Protein 8ZVD (pdb70)

Organism: Escherichia coli O1:K1 / APEC (NCBI:txid405955)

Foldseek 3Di:
DLAAEEEEEPDLQLDDDPDPPDPPCQNVVQLVLVLLLCVLCVVVNHAYEYEEEDQDWDQDPVGIDTVVVVCCVSPVRHHYHYCVVPVVQDDQLQLCNLVVVCVVVVHDQSNYAYEDADPSSLSSQQSVQHFYAHEPCRPHDDQADSHDNGSVSVSLLCVQQPPDPDLFQFWDADDPQATETERAAAEDDDDDDDQQDPVGAGPAFGLNVLLSSVLNSCRSVVNLVQAAEEEEFFFQAQVHTQPVCVRNVRSVCVSCSRRVHYYFYPQKHQQHHFDDDCPQLLRVQQGMAGAQWTQPDPVVSHTDPGRDQAAAHEYEYEYAENAQNSRVLSVSQLSVLSHHRYHYYYHYYYAQGKHFHKYFQDRDPRNDGDHDDSVRIDRDDIDGHVVGGDPPGDNVVSVVSSVCSVPPDSDD

Nearest PDB structures (foldseek):
  4rn3-assembly1_A  TM=5.925E-01  e=2.209E-04  Geobacter sulfurreducens PCA
  3d6j-assembly1_A  TM=6.474E-01  e=7.729E-04  Bacteroides fragilis NCTC 9343
  1zs9-assembly1_A  TM=6.963E-01  e=3.233E-03  Homo sapiens
  7ef6-assembly1_A  TM=6.065E-01  e=2.400E-03  Arabidopsis thaliana
  6azn-assembly1_B  TM=4.616E-01  e=5.023E-02  Rhizobium johnstonii 3841

Structure (mmCIF, N/CA/C/O backbone):
data_8ZVD
#
_entry.id   8ZVD
#
_cell.length_a   49.848
_cell.length_b   64.288
_cell.length_c   64.401
_cell.angle_alpha   90.000
_cell.angle_beta   90.578
_cell.angle_gamma   90.000
#
_symmetry.space_group_name_H-M   'P 1 21 1'
#
loop_
_entity.id
_entity.type
_entity.pdbx_description
1 polymer ShosT
2 non-polymer 'PHOSPHATE ION'
3 water water
#
loop_
_atom_site.group_PDB
_atom_site.id
_atom_site.type_symbol
_atom_site.label_atom_id
_atom_site.label_alt_id
_atom_site.label_comp_id
_atom_site.label_asym_id
_atom_site.label_entity_id
_atom_site.label_seq_id
_atom_site.pdbx_PDB_ins_code
_atom_site.Cartn_x
_atom_site.Cartn_y
_atom_site.Cartn_z
_atom_site.occupancy
_atom_site.B_iso_or_equiv
_atom_site.auth_seq_id
_atom_site.auth_comp_id
_atom_site.auth_asym_id
_atom_site.auth_atom_id
_atom_site.pdbx_PDB_model_num
ATOM 1 N N . MET A 1 9 ? 22.13693 8.99515 21.20952 1.000 51.04948 1 MET A N 1
ATOM 2 C CA . MET A 1 9 ? 20.83714 8.28487 21.15435 1.000 25.98559 1 MET A CA 1
ATOM 3 C C . MET A 1 9 ? 20.05555 8.67228 19.89886 1.000 32.46086 1 MET A C 1
ATOM 4 O O . MET A 1 9 ? 19.91904 9.85123 19.56825 1.000 41.49978 1 MET A O 1
ATOM 18 N N . TYR A 1 10 ? 19.55213 7.66829 19.19122 1.000 20.64648 2 TYR A N 1
ATOM 19 C CA . TYR A 1 10 ? 18.54783 7.90030 18.16121 1.000 16.10841 2 TYR A CA 1
ATOM 20 C C . TYR A 1 10 ? 17.14966 7.94090 18.75273 1.000 20.10650 2 TYR A C 1
ATOM 21 O O . TYR A 1 10 ? 16.35039 8.82109 18.41138 1.000 19.02092 2 TYR A O 1
ATOM 39 N N . LEU A 1 11 ? 16.85209 6.99993 19.64002 1.000 14.82783 3 LEU A N 1
ATOM 40 C CA . LEU A 1 11 ? 15.52964 6.86141 20.23062 1.000 11.18511 3 LEU A CA 1
ATOM 41 C C . LEU A 1 11 ? 15.52774 7.49724 21.61390 1.000 10.69623 3 LEU A C 1
ATOM 42 O O . LEU A 1 11 ? 16.29168 7.08863 22.49384 1.000 13.99639 3 LEU A O 1
ATOM 58 N N . LYS A 1 12 ? 14.65583 8.47694 21.81253 1.000 10.45752 4 LYS A N 1
ATOM 59 C CA . LYS A 1 12 ? 14.59942 9.19682 23.07801 1.000 10.93053 4 LYS A CA 1
ATOM 60 C C . LYS A 1 12 ? 13.25550 9.08613 23.78299 1.000 9.54227 4 LYS A C 1
ATOM 61 O O . LYS A 1 12 ? 13.17487 9.38843 24.98434 1.000 11.71948 4 LYS A O 1
ATOM 80 N N . ALA A 1 13 ? 12.21597 8.62339 23.09574 1.000 12.44248 5 ALA A N 1
ATOM 81 C CA . ALA A 1 13 ? 10.92340 8.43557 23.73523 1.000 13.13647 5 ALA A CA 1
ATOM 82 C C . ALA A 1 13 ? 10.10740 7.40674 22.96949 1.000 9.79593 5 ALA A C 1
ATOM 83 O O . ALA A 1 13 ? 10.12653 7.37055 21.74001 1.000 9.33674 5 ALA A O 1
ATOM 90 N N . VAL A 1 14 ? 9.33773 6.61914 23.70075 1.000 9.53866 6 VAL A N 1
ATOM 91 C CA . VAL A 1 14 ? 8.40532 5.67235 23.10437 1.000 8.63413 6 VAL A CA 1
ATOM 92 C C . VAL A 1 14 ? 7.01593 6.07339 23.56728 1.000 10.54891 6 VAL A C 1
ATOM 93 O O . VAL A 1 14 ? 6.77398 6.17374 24.77576 1.000 11.14113 6 VAL A O 1
ATOM 106 N N . ILE A 1 15 ? 6.11630 6.29661 22.61181 1.000 9.55584 7 ILE A N 1
ATOM 107 C CA . ILE A 1 15 ? 4.71115 6.59694 22.88370 1.000 9.05432 7 ILE A CA 1
ATOM 108 C C . ILE A 1 15 ? 3.93945 5.29132 22.93329 1.000 11.78430 7 ILE A C 1
ATOM 109 O O . ILE A 1 15 ? 4.10276 4.43520 22.05454 1.000 13.24018 7 ILE A O 1
ATOM 125 N N . PHE A 1 16 ? 3.07953 5.14401 23.94435 1.000 11.24960 8 PHE A N 1
ATOM 126 C CA . PHE A 1 16 ? 2.18353 4.00165 24.07383 1.000 8.97097 8 PHE A CA 1
ATOM 127 C C . PHE A 1 16 ? 0.74541 4.50715 24.08591 1.000 13.19835 8 PHE A C 1
ATOM 128 O O . PHE A 1 16 ? 0.41658 5.43043 24.84043 1.000 11.69081 8 PHE A O 1
ATOM 145 N N . SER A 1 17 ? -0.09583 3.92347 23.23652 1.000 10.84746 9 SER A N 1
ATOM 146 C CA . SER A 1 17 ? -1.53551 4.11179 23.32516 1.000 12.11110 9 SER A CA 1
ATOM 147 C C . SER A 1 17 ? -2.12024 3.00637 24.19739 1.000 13.49914 9 SER A C 1
ATOM 148 O O . SER A 1 17 ? -1.44207 2.04408 24.56513 1.000 16.02157 9 SER A O 1
ATOM 156 N N . ILE A 1 18 ? -3.39331 3.15258 24.54394 1.000 12.73365 10 ILE A N 1
ATOM 157 C CA . ILE A 1 18 ? -3.99838 2.27368 25.53809 1.000 15.17425 10 ILE A CA 1
ATOM 158 C C . ILE A 1 18 ? -4.70304 1.09382 24.89344 1.000 12.68222 10 ILE A C 1
ATOM 159 O O . ILE A 1 18 ? -4.48725 -0.05192 25.29244 1.000 13.97621 10 ILE A O 1
ATOM 175 N N . ALA A 1 19 ? -5.55287 1.35320 23.89958 1.000 18.13035 11 ALA A N 1
ATOM 176 C CA . ALA A 1 19 ? -6.49880 0.34630 23.42461 1.000 19.88276 11 ALA A CA 1
ATOM 177 C C . ALA A 1 19 ? -5.78210 -0.87929 22.87033 1.000 13.01796 11 ALA A C 1
ATOM 178 O O . ALA A 1 19 ? -5.05955 -0.78816 21.87127 1.000 13.25409 11 ALA A O 1
ATOM 185 N N . ASP A 1 20 ? -6.01125 -2.03233 23.51403 1.000 12.81376 12 ASP A N 1
ATOM 186 C CA . ASP A 1 20 ? -5.44263 -3.32074 23.10396 1.000 9.44923 12 ASP A CA 1
ATOM 187 C C . ASP A 1 20 ? -3.91917 -3.29375 23.14267 1.000 11.76606 12 ASP A C 1
ATOM 188 O O . ASP A 1 20 ? -3.25643 -4.07729 22.46780 1.000 11.6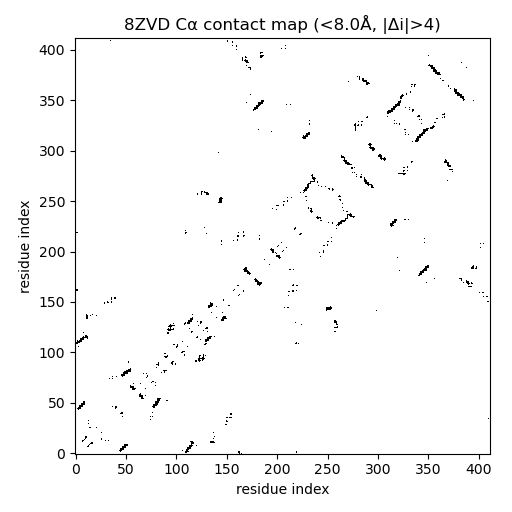6867 12 ASP A O 1
ATOM 197 N N . VAL A 1 21 ? -3.36586 -2.42627 23.99075 1.000 9.77739 13 VAL A N 1
ATOM 198 C CA . VAL A 1 21 ? -1.92810 -2.32468 24.20521 1.000 11.26196 13 VAL A CA 1
ATOM 199 C C . VAL A 1 21 ? -1.70474 -2.39582 25.70892 1.000 12.38771 13 VAL A C 1
ATOM 200 O O . VAL A 1 21 ? -1.20875 -3.40339 26.23408 1.000 10.67884 13 VAL A O 1
ATOM 213 N N . VAL A 1 22 ? -2.09551 -1.33313 26.41284 1.000 11.60355 14 VAL A N 1
ATOM 214 C CA . VAL A 1 22 ? -1.98389 -1.31169 27.86833 1.000 11.25532 14 VAL A CA 1
ATOM 215 C C . VAL A 1 22 ? -3.19026 -1.97966 28.51831 1.000 14.78630 14 VAL A C 1
ATOM 216 O O . VAL A 1 22 ? -3.05546 -2.66051 29.53902 1.000 14.64458 14 VAL A O 1
ATOM 229 N N . LEU A 1 23 ? -4.37839 -1.77777 27.95018 1.000 14.14565 15 LEU A N 1
ATOM 230 C CA . LEU A 1 23 ? -5.61422 -2.38467 28.42410 1.000 13.05869 15 LEU A CA 1
ATOM 231 C C . LEU A 1 23 ? -6.33400 -3.08154 27.27504 1.000 15.67956 15 LEU A C 1
ATOM 232 O O . LEU A 1 23 ? -6.50048 -2.49083 26.19174 1.000 16.66049 15 LEU A O 1
ATOM 248 N N . PRO A 1 24 ? -6.79275 -4.31621 27.46482 1.000 14.92580 16 PRO A N 1
ATOM 249 C CA . PRO A 1 24 ? -7.59530 -4.96280 26.41473 1.000 19.16960 16 PRO A CA 1
ATOM 250 C C . PRO A 1 24 ? -8.98975 -4.35968 26.37602 1.000 23.87467 16 PRO A C 1
ATOM 251 O O . PRO A 1 24 ? -9.69967 -4.34564 27.38352 1.000 26.86121 16 PRO A O 1
ATOM 262 N N . LEU A 1 25 ? -9.37600 -3.85058 25.20959 1.000 19.76592 17 LEU A N 1
ATOM 263 C CA . LEU A 1 25 ? -10.64419 -3.14671 25.05296 1.000 25.52254 17 LEU A CA 1
ATOM 264 C C . LEU A 1 25 ? -11.59387 -3.85688 24.10158 1.000 38.85636 17 LEU A C 1
ATOM 265 O O . LEU A 1 25 ? -12.75185 -4.10028 24.45855 1.000 39.23956 17 LEU A O 1
ATOM 281 N N . THR A 1 26 ? -11.13033 -4.20007 22.89842 1.000 28.46805 18 THR A N 1
ATOM 282 C CA . THR A 1 26 ? -11.97881 -4.85332 21.90990 1.000 36.33887 18 THR A CA 1
ATOM 283 C C . THR A 1 26 ? -12.66365 -6.07364 22.49946 1.000 40.10060 18 THR A C 1
ATOM 284 O O . THR A 1 26 ? -13.88355 -6.23511 22.39644 1.000 33.23188 18 THR A O 1
ATOM 295 N N . SER A 1 27 ? -11.88096 -6.95267 23.10903 1.000 32.89743 19 SER A N 1
ATOM 296 C CA . SER A 1 27 ? -12.35138 -8.20063 23.67863 1.000 38.59005 19 SER A CA 1
ATOM 297 C C . SER A 1 27 ? -12.40077 -8.08404 25.19830 1.000 48.68796 19 SER A C 1
ATOM 298 O O . SER A 1 27 ? -11.63987 -7.33395 25.80833 1.000 42.55579 19 SER A O 1
ATOM 306 N N . ASN A 1 28 ? -13.33277 -8.79806 25.81142 1.000 61.36262 20 ASN A N 1
ATOM 307 C CA . ASN A 1 28 ? -13.29023 -8.98236 27.25911 1.000 71.64320 20 ASN A CA 1
ATOM 308 C C . ASN A 1 28 ? -13.39939 -10.46928 27.59176 1.000 54.91001 20 ASN A C 1
ATOM 309 O O . ASN A 1 28 ? -13.95474 -10.84890 28.62312 1.000 70.58750 20 ASN A O 1
ATOM 320 N N . THR A 1 29 ? -12.84951 -11.30754 26.70874 1.000 59.71034 21 THR A N 1
ATOM 321 C CA . THR A 1 29 ? -12.90103 -12.76302 26.75832 1.000 57.41383 21 THR A CA 1
ATOM 322 C C . THR A 1 29 ? -11.49310 -13.33756 26.66065 1.000 62.23808 21 THR A C 1
ATOM 323 O O . THR A 1 29 ? -11.29521 -14.43648 26.13257 1.000 61.43816 21 THR A O 1
ATOM 334 N N . GLN A 1 30 ? -10.49827 -12.58527 27.15124 1.000 38.40962 22 GLN A N 1
ATOM 335 C CA . GLN A 1 30 ? -9.09085 -12.92536 26.99888 1.000 37.50711 22 GLN A CA 1
ATOM 336 C C . GLN A 1 30 ? -8.71475 -14.08024 27.92783 1.000 31.19668 22 GLN A C 1
ATOM 337 O O . GLN A 1 30 ? -9.41998 -14.35097 28.90043 1.000 36.65327 22 GLN A O 1
ATOM 351 N N . PRO A 1 31 ? -7.61671 -14.79121 27.64634 1.000 24.88040 23 PRO A N 1
ATOM 352 C CA . PRO A 1 31 ? -7.12049 -15.75775 28.64168 1.000 21.92969 23 PRO A CA 1
ATOM 353 C C . PRO A 1 31 ? -6.92282 -15.07601 29.98587 1.000 24.96801 23 PRO A C 1
ATOM 354 O O . PRO A 1 31 ? -6.35535 -13.98325 30.07705 1.000 28.95728 23 PRO A O 1
ATOM 365 N N . GLN A 1 32 ? -7.40019 -15.73537 31.04270 1.000 33.58601 24 GLN A N 1
ATOM 366 C CA . GLN A 1 32 ? -7.45371 -15.10115 32.35520 1.000 28.17241 24 GLN A CA 1
ATOM 367 C C . GLN A 1 32 ? -6.07384 -14.74139 32.89899 1.000 34.58922 24 GLN A C 1
ATOM 368 O O . GLN A 1 32 ? -5.96596 -13.82615 33.71795 1.000 28.30402 24 GLN A O 1
ATOM 382 N N . GLU A 1 33 ? -5.02261 -15.42506 32.46505 1.000 22.72992 25 GLU A N 1
ATOM 383 C CA . GLU A 1 33 ? -3.66566 -15.17436 32.94092 1.000 18.98652 25 GLU A CA 1
ATOM 384 C C . GLU A 1 33 ? -2.90555 -14.15637 32.08985 1.000 13.91407 25 GLU A C 1
ATOM 385 O O . GLU A 1 33 ? -1.84856 -13.66727 32.51081 1.000 14.46872 25 GLU A O 1
ATOM 397 N N . LEU A 1 34 ? -3.44253 -13.79478 30.92859 1.000 12.33207 26 LEU A N 1
ATOM 398 C CA . LEU A 1 34 ? -2.69157 -12.99118 29.97362 1.000 12.78391 26 LEU A CA 1
ATOM 399 C C . LEU A 1 34 ? -2.51211 -11.55369 30.44947 1.000 13.17732 26 LEU A C 1
ATOM 400 O O . LEU A 1 34 ? -1.41409 -10.99677 30.35585 1.000 11.90362 26 LEU A O 1
ATOM 416 N N . LYS A 1 35 ? -3.58410 -10.91389 30.91528 1.000 11.75214 27 LYS A N 1
ATOM 417 C CA . LYS A 1 35 ? -3.46998 -9.50352 31.28125 1.000 13.14284 27 LYS A CA 1
ATOM 418 C C . LYS A 1 35 ? -2.41110 -9.29485 32.35462 1.000 15.11368 27 LYS A C 1
ATOM 419 O O . LYS A 1 35 ? -1.62839 -8.34237 32.28090 1.000 12.69578 27 LYS A O 1
ATOM 438 N N . SER A 1 36 ? -2.33819 -10.19697 33.33866 1.000 12.79859 28 SER A N 1
ATOM 439 C CA . SER A 1 36 ? -1.32391 -10.05863 34.38120 1.000 11.36604 28 SER A CA 1
ATOM 440 C C . SER A 1 36 ? 0.07338 -10.26010 33.81441 1.000 14.39690 28 SER A C 1
ATOM 441 O O . SER A 1 36 ? 1.01084 -9.54188 34.18526 1.000 14.74202 28 SER A O 1
ATOM 449 N N . ARG A 1 37 ? 0.23337 -11.23190 32.91487 1.000 12.26660 29 ARG A N 1
ATOM 450 C CA . ARG A 1 37 ? 1.52831 -11.42792 32.27069 1.000 8.99085 29 ARG A CA 1
ATOM 451 C C . ARG A 1 37 ? 1.94292 -10.18665 31.48876 1.000 13.49404 29 ARG A C 1
ATOM 452 O O . ARG A 1 37 ? 3.10360 -9.75847 31.53151 1.000 14.10019 29 ARG A O 1
ATOM 473 N N . ILE A 1 38 ? 1.00481 -9.61761 30.73496 1.000 13.81801 30 ILE A N 1
ATOM 474 C CA . ILE A 1 38 ? 1.31628 -8.44234 29.92865 1.000 11.53216 30 ILE A CA 1
ATOM 475 C C . ILE A 1 38 ? 1.70055 -7.27149 30.82080 1.000 13.14516 30 ILE A C 1
ATOM 476 O O . ILE A 1 38 ? 2.64726 -6.54024 30.51553 1.000 12.53934 30 ILE A O 1
ATOM 492 N N . ASP A 1 39 ? 0.99007 -7.08360 31.94299 1.000 11.36265 31 ASP A N 1
ATOM 493 C CA . ASP A 1 39 ? 1.34684 -6.01444 32.87983 1.000 12.27895 31 ASP A CA 1
ATOM 494 C C . ASP A 1 39 ? 2.76140 -6.19563 33.41725 1.000 11.89950 31 ASP A C 1
ATOM 495 O O . ASP A 1 39 ? 3.52228 -5.22392 33.55675 1.000 11.59922 31 ASP A O 1
ATOM 504 N N . SER A 1 40 ? 3.11246 -7.43205 33.76311 1.000 9.64820 32 SER A N 1
ATOM 505 C CA . SER A 1 40 ? 4.46847 -7.73727 34.20300 1.000 12.78173 32 SER A CA 1
ATOM 506 C C . SER A 1 40 ? 5.48690 -7.42242 33.11532 1.000 13.23153 32 SER A C 1
ATOM 507 O O . SER A 1 40 ? 6.53623 -6.82620 33.39334 1.000 12.44057 32 SER A O 1
ATOM 515 N N . GLU A 1 41 ? 5.19649 -7.81440 31.86990 1.000 9.86581 33 GLU A N 1
ATOM 516 C CA . GLU A 1 41 ? 6.13538 -7.56923 30.77711 1.000 10.79854 33 GLU A CA 1
ATOM 517 C C . GLU A 1 41 ? 6.21214 -6.08495 30.41929 1.000 8.72982 33 GLU A C 1
ATOM 518 O O . GLU A 1 41 ? 7.28918 -5.58949 30.05206 1.000 12.53163 33 GLU A O 1
ATOM 530 N N . LEU A 1 42 ? 5.09094 -5.36335 30.51115 1.000 10.32742 34 LEU A N 1
ATOM 531 C CA . LEU A 1 42 ? 5.13093 -3.92233 30.29738 1.000 10.76769 34 LEU A CA 1
ATOM 532 C C . LEU A 1 42 ? 6.01420 -3.24366 31.34059 1.000 12.78532 34 LEU A C 1
ATOM 533 O O . LEU A 1 42 ? 6.79549 -2.34576 31.00804 1.000 12.22558 34 LEU A O 1
ATOM 549 N N . ARG A 1 43 ? 5.93043 -3.66817 32.61024 1.000 13.00067 35 ARG A N 1
ATOM 550 C CA . ARG A 1 43 ? 6.81311 -3.06732 33.61111 1.000 11.81321 35 ARG A CA 1
ATOM 551 C C . ARG A 1 43 ? 8.27483 -3.33295 33.27397 1.000 13.89145 35 ARG A C 1
ATOM 552 O O . ARG A 1 43 ? 9.12808 -2.45725 33.44661 1.000 13.13207 35 ARG A O 1
ATOM 573 N N . LYS A 1 44 ? 8.58723 -4.53856 32.79942 1.000 11.69576 36 LYS A N 1
ATOM 574 C CA . LYS A 1 44 ? 9.94759 -4.82182 32.36068 1.000 9.58873 36 LYS A CA 1
ATOM 575 C C . LYS A 1 44 ? 10.34548 -3.91086 31.20415 1.000 12.77928 36 LYS A C 1
ATOM 576 O O . LYS A 1 44 ? 11.46484 -3.38667 31.16314 1.000 12.26771 36 LYS A O 1
ATOM 595 N N . LEU A 1 45 ? 9.44009 -3.71723 30.24867 1.000 14.55483 37 LEU A N 1
ATOM 596 C CA . LEU A 1 45 ? 9.75976 -2.87628 29.09955 1.000 13.84739 37 LEU A CA 1
ATOM 597 C C . LEU A 1 45 ? 10.00965 -1.43970 29.54171 1.000 12.87265 37 LEU A C 1
ATOM 598 O O . LEU A 1 45 ? 10.99019 -0.80174 29.13431 1.000 10.43384 37 LEU A O 1
ATOM 614 N N . PHE A 1 46 ? 9.15998 -0.92961 30.42639 1.000 10.65253 38 PHE A N 1
ATOM 615 C CA . PHE A 1 46 ? 9.30946 0.45877 30.83465 1.000 11.79846 38 PHE A CA 1
ATOM 616 C C . PHE A 1 46 ? 10.58374 0.64272 31.65064 1.000 16.28618 38 PHE A C 1
ATOM 617 O O . PHE A 1 46 ? 11.26164 1.67467 31.53521 1.000 13.61158 38 PHE A O 1
ATOM 634 N N . ALA A 1 47 ? 10.92696 -0.35412 32.47766 1.000 13.07833 39 ALA A N 1
ATOM 635 C CA . ALA A 1 47 ? 12.15239 -0.28014 33.26607 1.000 16.73701 39 ALA A CA 1
ATOM 636 C C . ALA A 1 47 ? 13.37625 -0.35814 32.36877 1.000 15.75930 39 ALA A C 1
ATOM 637 O O . ALA A 1 47 ? 14.36746 0.34138 32.60296 1.000 14.28123 39 ALA A O 1
ATOM 644 N N . PHE A 1 48 ? 13.32371 -1.21708 31.34495 1.000 11.43750 40 PHE A N 1
ATOM 645 C CA . PHE A 1 48 ? 14.37936 -1.27255 30.34319 1.000 11.93096 40 PHE A CA 1
ATOM 646 C C . PHE A 1 48 ? 14.55748 0.08567 29.67343 1.000 11.62754 40 PHE A C 1
ATOM 647 O O . PHE A 1 48 ? 15.67827 0.58549 29.52395 1.000 11.41469 40 PHE A O 1
ATOM 664 N N . LEU A 1 49 ? 13.45577 0.70079 29.25337 1.000 11.45076 41 LEU A N 1
ATOM 665 C CA . LEU A 1 49 ? 13.56217 1.98879 28.58641 1.000 9.40478 41 LEU A CA 1
ATOM 666 C C . LEU A 1 49 ? 14.17290 3.02484 29.51830 1.000 11.37554 41 LEU A C 1
ATOM 667 O O . LEU A 1 49 ? 15.06606 3.78322 29.12231 1.000 13.60573 41 LEU A O 1
ATOM 683 N N . SER A 1 50 ? 13.69661 3.06375 30.76585 1.000 10.42178 42 SER A N 1
ATOM 684 C CA . SER A 1 50 ? 14.27394 3.96309 31.76262 1.000 13.03099 42 SER A CA 1
ATOM 685 C C . SER A 1 50 ? 15.77300 3.73484 31.91526 1.000 14.15777 42 SER A C 1
ATOM 686 O O . SER A 1 50 ? 16.55532 4.69487 32.02244 1.000 16.65044 42 SER A O 1
ATOM 694 N N . SER A 1 51 ? 16.19600 2.47137 31.93679 1.000 15.52259 43 SER A N 1
ATOM 695 C CA . SER A 1 51 ? 17.61278 2.16727 32.10254 1.000 15.84536 43 SER A CA 1
ATOM 696 C C . SER A 1 51 ? 18.45707 2.69273 30.95360 1.000 19.70145 43 SER A C 1
ATOM 697 O O . SER A 1 51 ? 19.66672 2.88339 31.12393 1.000 19.54721 43 SER A O 1
ATOM 705 N N . LYS A 1 52 ? 17.84893 2.94107 29.79716 1.000 16.02801 44 LYS A N 1
ATOM 706 C CA . LYS A 1 52 ? 18.54363 3.47414 28.63805 1.000 15.12784 44 LYS A CA 1
ATOM 707 C C . LYS A 1 52 ? 18.32855 4.97219 28.47610 1.000 18.55390 44 LYS A C 1
ATOM 708 O O . LYS A 1 52 ? 18.74312 5.53392 27.45761 1.000 17.41581 44 LYS A O 1
ATOM 727 N N . GLY A 1 53 ? 17.64622 5.61778 29.42641 1.000 14.75891 45 GLY A N 1
ATOM 728 C CA . GLY A 1 53 ? 17.34824 7.03067 29.31237 1.000 18.45623 45 GLY A CA 1
ATOM 729 C C . GLY A 1 53 ? 16.25371 7.37532 28.32949 1.000 18.74216 45 GLY A C 1
ATOM 730 O O . GLY A 1 53 ? 16.17178 8.52585 27.89233 1.000 19.38784 45 GLY A O 1
ATOM 734 N N . ILE A 1 54 ? 15.37753 6.42758 28.00773 1.000 13.16586 46 ILE A N 1
ATOM 735 C CA . ILE A 1 54 ? 14.30952 6.62631 27.03616 1.000 11.68909 46 ILE A CA 1
ATOM 736 C C . ILE A 1 54 ? 13.02207 6.87342 27.80016 1.000 10.50588 46 ILE A C 1
ATOM 737 O O . ILE A 1 54 ? 12.68175 6.11089 28.71167 1.000 14.73380 46 ILE A O 1
ATOM 753 N N . LYS A 1 55 ? 12.30586 7.92888 27.42273 1.000 9.44384 47 LYS A N 1
ATOM 754 C CA . LYS A 1 55 ? 11.08038 8.29513 28.10571 1.000 10.77526 47 LYS A CA 1
ATOM 755 C C . LYS A 1 55 ? 9.92160 7.41679 27.65741 1.000 13.42930 47 LYS A C 1
ATOM 756 O O . LYS A 1 55 ? 9.85109 6.97371 26.50604 1.000 12.90789 47 LYS A O 1
ATOM 775 N N . VAL A 1 56 ? 8.99925 7.18292 28.58861 1.000 9.98607 48 VAL A N 1
ATOM 776 C CA . VAL A 1 56 ? 7.77293 6.43049 28.33930 1.000 10.93656 48 VAL A CA 1
ATOM 777 C C . VAL A 1 56 ? 6.61024 7.41010 28.38677 1.000 10.11199 48 VAL A C 1
ATOM 778 O O . VAL A 1 56 ? 6.38094 8.04232 29.42198 1.000 11.73845 48 VAL A O 1
ATOM 791 N N . ILE A 1 57 ? 5.87185 7.51291 27.27521 1.000 8.40889 49 ILE A N 1
ATOM 792 C CA . ILE A 1 57 ? 4.75445 8.43799 27.11871 1.000 11.72097 49 ILE A CA 1
ATOM 793 C C . ILE A 1 57 ? 3.49242 7.62129 26.89823 1.000 13.65524 49 ILE A C 1
ATOM 794 O O . ILE A 1 57 ? 3.48077 6.71971 26.05401 1.000 14.20719 49 ILE A O 1
ATOM 810 N N . PHE A 1 58 ? 2.42932 7.95037 27.63626 1.000 9.62421 50 PHE A N 1
ATOM 811 C CA . PHE A 1 58 ? 1.08019 7.48339 27.34847 1.000 8.92451 50 PHE A CA 1
ATOM 812 C C . PHE A 1 58 ? 0.32564 8.63473 26.69272 1.000 8.57123 50 PHE A C 1
ATOM 813 O O . PHE A 1 58 ? 0.23910 9.72230 27.26444 1.000 12.97575 50 PHE A O 1
ATOM 830 N N . LEU A 1 59 ? -0.16535 8.40906 25.47748 1.000 10.97772 51 LEU A N 1
ATOM 831 C CA . LEU A 1 59 ? -0.89674 9.41590 24.71294 1.000 13.54837 51 LEU A CA 1
ATOM 832 C C . LEU A 1 59 ? -2.33929 8.95367 24.59714 1.000 13.36433 51 LEU A C 1
ATOM 833 O O . LEU A 1 59 ? -2.63685 7.95758 23.92721 1.000 12.07233 51 LEU A O 1
ATOM 849 N N . THR A 1 60 ? -3.24069 9.70036 25.21332 1.000 11.41518 52 THR A N 1
ATOM 850 C CA . THR A 1 60 ? -4.60602 9.24216 25.37304 1.000 11.28929 52 THR A CA 1
ATOM 851 C C . THR A 1 60 ? -5.56621 10.38414 25.09565 1.000 12.19025 52 THR A C 1
ATOM 852 O O . THR A 1 60 ? -5.21175 11.56777 25.16183 1.000 12.48555 52 THR A O 1
ATOM 863 N N . ASN A 1 61 ? -6.79879 10.00179 24.77485 1.000 16.77122 53 ASN A N 1
ATOM 864 C CA . ASN A 1 61 ? -7.86641 10.94782 24.48585 1.000 14.20593 53 ASN A CA 1
ATOM 865 C C . ASN A 1 61 ? -8.73484 11.18840 25.71838 1.000 19.22504 53 ASN A C 1
ATOM 866 O O . ASN A 1 61 ? -8.79871 12.30711 26.23425 1.000 22.77351 53 ASN A O 1
ATOM 877 N N . LYS A 1 62 ? -9.37275 10.14498 26.22917 1.000 20.93160 54 LYS A N 1
ATOM 878 C CA . LYS A 1 62 ? -10.24922 10.26083 27.38524 1.000 21.46084 54 LYS A CA 1
ATOM 879 C C . LYS A 1 62 ? -9.55778 9.75079 28.64140 1.000 18.50169 54 LYS A C 1
ATOM 880 O O . LYS A 1 62 ? -8.84051 8.75066 28.60062 1.000 19.12184 54 LYS A O 1
ATOM 899 N N . ASN A 1 63 ? -9.80045 10.43307 29.76225 1.000 17.24204 55 ASN A N 1
ATOM 900 C CA . ASN A 1 63 ? -9.40137 9.95534 31.08509 1.000 16.97832 55 ASN A CA 1
ATOM 901 C C . ASN A 1 63 ? -10.42463 8.92233 31.56495 1.000 14.64865 55 ASN A C 1
ATOM 902 O O . ASN A 1 63 ? -11.06682 9.06452 32.60120 1.000 23.68520 55 ASN A O 1
ATOM 913 N N . ARG A 1 64 ? -10.54074 7.85936 30.77133 1.000 18.96243 56 ARG A N 1
ATOM 914 C CA . ARG A 1 64 ? -11.60104 6.87267 30.92945 1.000 24.21762 56 ARG A CA 1
ATOM 915 C C . ARG A 1 64 ? -11.53671 6.18115 32.28500 1.000 23.87704 56 ARG A C 1
ATOM 916 O O . ARG A 1 64 ? -10.46973 6.02264 32.88058 1.000 20.26527 56 ARG A O 1
ATOM 937 N N . ASN A 1 65 ? -12.69523 5.71783 32.74696 1.000 25.64711 57 ASN A N 1
ATOM 938 C CA . ASN A 1 65 ? -12.73430 4.87516 33.92982 1.000 27.86807 57 ASN A CA 1
ATOM 939 C C . ASN A 1 65 ? -12.10726 3.51820 33.63000 1.000 17.55036 57 ASN A C 1
ATOM 940 O O . ASN A 1 65 ? -12.24305 2.97323 32.53193 1.000 21.26845 57 ASN A O 1
ATOM 951 N N . VAL A 1 66 ? -11.44286 2.95883 34.63597 1.000 17.93570 58 VAL A N 1
ATOM 952 C CA . VAL A 1 66 ? -10.77830 1.66454 34.52686 1.000 20.43015 58 VAL A CA 1
ATOM 953 C C . VAL A 1 66 ? -11.21909 0.81661 35.70798 1.000 22.15727 58 VAL A C 1
ATOM 954 O O . VAL A 1 66 ? -11.04538 1.22627 36.86152 1.000 21.62644 58 VAL A O 1
ATOM 967 N N . ARG A 1 67 ? -11.79553 -0.35294 35.42082 1.000 27.65953 59 ARG A N 1
ATOM 968 C CA . ARG A 1 67 ? -12.21246 -1.28868 36.45994 1.000 28.95852 59 ARG A CA 1
ATOM 969 C C . ARG A 1 67 ? -11.00294 -2.05085 36.98247 1.000 25.35920 59 ARG A C 1
ATOM 970 O O . ARG A 1 67 ? -10.28972 -2.69570 36.20869 1.000 33.72109 59 ARG A O 1
ATOM 991 N N . THR A 1 68 ? -10.77051 -1.97324 38.28552 1.000 22.36185 60 THR A N 1
ATOM 992 C CA . THR A 1 68 ? -9.72604 -2.72532 38.96293 1.000 30.04203 60 THR A CA 1
ATOM 993 C C . THR A 1 68 ? -10.35114 -3.62032 40.02800 1.000 42.41060 60 THR A C 1
ATOM 994 O O . THR A 1 68 ? -11.54860 -3.54532 40.32091 1.000 28.57203 60 THR A O 1
ATOM 1005 N N . HIS A 1 69 ? -9.51645 -4.47401 40.62302 1.000 41.22586 61 HIS A N 1
ATOM 1006 C CA . HIS A 1 69 ? -9.99814 -5.33291 41.69949 1.000 46.65132 61 HIS A CA 1
ATOM 1007 C C . HIS A 1 69 ? -10.48558 -4.50792 42.88383 1.000 40.09354 61 HIS A C 1
ATOM 1008 O O . HIS A 1 69 ? -11.45779 -4.88112 43.54971 1.000 33.68112 61 HIS A O 1
ATOM 1021 N N . ASP A 1 70 ? -9.82035 -3.38444 43.16479 1.000 49.13595 62 ASP A N 1
ATOM 1022 C CA . ASP A 1 70 ? -10.18375 -2.53817 44.29566 1.000 51.20261 62 ASP A CA 1
ATOM 1023 C C . ASP A 1 70 ? -11.35751 -1.61347 43.99633 1.000 60.50856 62 ASP A C 1
ATOM 1024 O O . ASP A 1 70 ? -11.92187 -1.03291 44.93147 1.000 65.14894 62 ASP A O 1
ATOM 1033 N N . GLY A 1 71 ? -11.74023 -1.46811 42.73439 1.000 39.65913 63 GLY A N 1
ATOM 1034 C CA . GLY A 1 71 ? -12.80583 -0.57849 42.33362 1.000 43.80703 63 GLY A CA 1
ATOM 1035 C C . GLY A 1 71 ? -12.43136 0.15855 41.06428 1.000 40.31866 63 GLY A C 1
ATOM 1036 O O . GLY A 1 71 ? -11.42976 -0.14023 40.41629 1.000 32.47209 63 GLY A O 1
ATOM 1040 N N . ILE A 1 72 ? -13.24493 1.14154 40.70307 1.000 34.28962 64 ILE A N 1
ATOM 1041 C CA . ILE A 1 72 ? -13.01755 1.90947 39.48446 1.000 26.59346 64 ILE A CA 1
ATOM 1042 C C . ILE A 1 72 ? -12.13648 3.10632 39.80366 1.000 27.58010 64 ILE A C 1
ATOM 1043 O O . ILE A 1 72 ? -12.28544 3.75714 40.84380 1.000 28.43265 64 ILE A O 1
ATOM 1059 N N . VAL A 1 73 ? -11.19866 3.38949 38.90265 1.000 27.40300 65 VAL A N 1
ATOM 1060 C CA . VAL A 1 73 ? -10.31131 4.53819 39.01001 1.000 20.42763 65 VAL A CA 1
ATOM 1061 C C . VAL A 1 73 ? -10.25321 5.20645 37.64322 1.000 19.83389 65 VAL A C 1
ATOM 1062 O O . VAL A 1 73 ? -10.67606 4.64115 36.63174 1.000 19.45249 65 VAL A O 1
ATOM 1075 N N . THR A 1 74 ? -9.71309 6.42202 37.61557 1.000 16.65280 66 THR A N 1
ATOM 1076 C CA . THR A 1 74 ? -9.48215 7.06749 36.33641 1.000 17.42715 66 THR A CA 1
ATOM 1077 C C . THR A 1 74 ? -8.22331 6.50303 35.67228 1.000 15.48988 66 THR A C 1
ATOM 1078 O O . THR A 1 74 ? -7.33387 5.94636 36.31985 1.000 13.82609 66 THR A O 1
ATOM 1089 N N . LEU A 1 75 ? -8.14836 6.68131 34.35580 1.000 17.89223 67 LEU A N 1
ATOM 1090 C CA . LEU A 1 75 ? -6.98305 6.19658 33.62336 1.000 16.58761 67 LEU A CA 1
ATOM 1091 C C . LEU A 1 75 ? -5.70287 6.83196 34.15234 1.000 15.05933 67 LEU A C 1
ATOM 1092 O O . LEU A 1 75 ? -4.67713 6.16062 34.31113 1.000 14.16425 67 LEU A O 1
ATOM 1108 N N . ASP A 1 76 ? -5.73006 8.13108 34.42306 1.000 12.91767 68 ASP A N 1
ATOM 1109 C CA . ASP A 1 76 ? -4.53623 8.77369 34.95713 1.000 13.11732 68 ASP A CA 1
ATOM 1110 C C . ASP A 1 76 ? -4.12514 8.15668 36.29037 1.000 17.90533 68 ASP A C 1
ATOM 1111 O O . ASP A 1 76 ? -2.94520 7.86926 36.50843 1.000 15.28305 68 ASP A O 1
ATOM 1120 N N . GLU A 1 77 ? -5.08705 7.90153 37.18157 1.000 14.81091 69 GLU A N 1
ATOM 1121 C CA . GLU A 1 77 ? -4.74576 7.24950 38.44169 1.000 13.71230 69 GLU A CA 1
ATOM 1122 C C . GLU A 1 77 ? -4.21290 5.84279 38.19911 1.000 12.82983 69 GLU A C 1
ATOM 1123 O O . GLU A 1 77 ? -3.28099 5.39110 38.87765 1.000 18.24662 69 GLU A O 1
ATOM 1135 N N . TYR A 1 78 ? -4.83181 5.11486 37.26960 1.000 15.42925 70 TYR A N 1
ATOM 1136 C CA . TYR A 1 78 ? -4.39631 3.75615 36.98345 1.000 12.45590 70 TYR A CA 1
ATOM 1137 C C . TYR A 1 78 ? -2.95879 3.74391 36.49464 1.000 18.05153 70 TYR A C 1
ATOM 1138 O O . TYR A 1 78 ? -2.12219 2.98065 36.99018 1.000 16.08441 70 TYR A O 1
ATOM 1156 N N . LEU A 1 79 ? -2.65407 4.59727 35.52199 1.000 13.59372 71 LEU A N 1
ATOM 1157 C CA . LEU A 1 79 ? -1.32524 4.58065 34.92517 1.000 13.28786 71 LEU A CA 1
ATOM 1158 C C . LEU A 1 79 ? -0.26843 5.02947 35.92083 1.000 16.10425 71 LEU A C 1
ATOM 1159 O O . LEU A 1 79 ? 0.82307 4.45088 35.98301 1.000 18.21205 71 LEU A O 1
ATOM 1175 N N . LYS A 1 80 ? -0.57746 6.05165 36.72172 1.000 16.86569 72 LYS A N 1
ATOM 1176 C CA A LYS A 1 80 ? 0.41484 6.58244 37.64726 0.304 25.81208 72 LYS A CA 1
ATOM 1177 C CA B LYS A 1 80 ? 0.41422 6.58260 37.64822 0.696 25.91172 72 LYS A CA 1
ATOM 1178 C C . LYS A 1 80 ? 0.71468 5.59713 38.76796 1.000 22.35862 72 LYS A C 1
ATOM 1179 O O . LYS A 1 80 ? 1.84750 5.54021 39.25480 1.000 23.15620 72 LYS A O 1
ATOM 1214 N N . ARG A 1 81 ? -0.27178 4.80088 39.18127 1.000 23.34266 73 ARG A N 1
ATOM 1215 C CA . ARG A 1 81 ? 0.00062 3.83354 40.23513 1.000 23.74266 73 ARG A CA 1
ATOM 1216 C C . ARG A 1 81 ? 0.68449 2.59248 39.68113 1.000 20.26603 73 ARG A C 1
ATOM 1217 O O . ARG A 1 81 ? 1.53688 1.99984 40.35326 1.000 24.65242 73 ARG A O 1
ATOM 1238 N N . LYS A 1 82 ? 0.32945 2.17338 38.46537 1.000 19.57729 74 LYS A N 1
ATOM 1239 C CA . LYS A 1 82 ? 0.92307 0.95553 37.93052 1.000 14.51728 74 LYS A CA 1
ATOM 1240 C C . LYS A 1 82 ? 2.24808 1.19385 37.22099 1.000 17.31350 74 LYS A C 1
ATOM 1241 O O . LYS A 1 82 ? 3.14756 0.34790 37.30127 1.000 18.41507 74 LYS A O 1
ATOM 1260 N N . PHE A 1 83 ? 2.37277 2.32029 36.52080 1.000 13.90747 75 PHE A N 1
ATOM 1261 C CA . PHE A 1 83 ? 3.54924 2.66252 35.72557 1.000 12.51505 75 PHE A CA 1
ATOM 1262 C C . PHE A 1 83 ? 3.99288 4.07974 36.07002 1.000 14.38837 75 PHE A C 1
ATOM 1263 O O . PHE A 1 83 ? 3.90509 5.00607 35.24752 1.000 15.56063 75 PHE A O 1
ATOM 1280 N N . PRO A 1 84 ? 4.51585 4.27790 37.27899 1.000 13.17612 76 PRO A N 1
ATOM 1281 C CA . PRO A 1 84 ? 4.73225 5.65060 37.76348 1.000 16.02502 76 PRO A CA 1
ATOM 1282 C C . PRO A 1 84 ? 5.77208 6.40730 36.97571 1.000 17.01702 76 PRO A C 1
ATOM 1283 O O . PRO A 1 84 ? 5.77281 7.64790 36.96342 1.000 15.72756 76 PRO A O 1
ATOM 1294 N N . GLU A 1 85 ? 6.70710 5.70356 36.35435 1.000 15.37695 77 GLU A N 1
ATOM 1295 C CA . GLU A 1 85 ? 7.77703 6.39901 35.66248 1.000 13.10565 77 GLU A CA 1
ATOM 1296 C C . GLU A 1 85 ? 7.40102 6.60038 34.19707 1.000 22.98937 77 GLU A C 1
ATOM 1297 O O . GLU A 1 85 ? 7.88788 5.91905 33.29485 1.000 18.83894 77 GLU A O 1
ATOM 1309 N N . SER A 1 86 ? 6.56056 7.59404 33.96308 1.000 12.26207 78 SER A N 1
ATOM 1310 C CA . SER A 1 86 ? 5.94830 7.77688 32.65661 1.000 11.05221 78 SER A CA 1
ATOM 1311 C C . SER A 1 86 ? 5.43319 9.19808 32.59298 1.000 14.74516 78 SER A C 1
ATOM 1312 O O . SER A 1 86 ? 5.35088 9.88821 33.60982 1.000 15.35649 78 SER A O 1
ATOM 1320 N N . ILE A 1 87 ? 5.06529 9.60652 31.38012 1.000 10.54510 79 ILE A N 1
ATOM 1321 C CA . ILE A 1 87 ? 4.48460 10.91042 31.07401 1.000 9.60260 79 ILE A CA 1
ATOM 1322 C C . ILE A 1 87 ? 3.13128 10.66926 30.42365 1.000 9.27106 79 ILE A C 1
ATOM 1323 O O . ILE A 1 87 ? 3.06003 10.03962 29.36213 1.000 13.85304 79 ILE A O 1
ATOM 1339 N N . HIS A 1 88 ? 2.05642 11.16248 31.04507 1.000 9.94629 80 HIS A N 1
ATOM 1340 C CA . HIS A 1 88 ? 0.70018 10.92022 30.54549 1.000 11.18594 80 HIS A CA 1
ATOM 1341 C C . HIS A 1 88 ? 0.17875 12.19826 29.91238 1.000 9.87352 80 HIS A C 1
ATOM 1342 O O . HIS A 1 88 ? -0.16387 13.15003 30.61753 1.000 13.05275 80 HIS A O 1
ATOM 1355 N N . PHE A 1 89 ? 0.14434 12.21729 28.58609 1.000 10.44793 81 PHE A N 1
ATOM 1356 C CA . PHE A 1 89 ? -0.45138 13.30130 27.81648 1.000 12.47607 81 PHE A CA 1
ATOM 1357 C C . PHE A 1 89 ? -1.87475 12.86518 27.48384 1.000 12.21129 81 PHE A C 1
ATOM 1358 O O . PHE A 1 89 ? -2.09478 12.07741 26.55821 1.000 10.63322 81 PHE A O 1
ATOM 1375 N N . CYS A 1 90 ? -2.84120 13.40633 28.22736 1.000 12.30571 82 CYS A N 1
ATOM 1376 C CA . CYS A 1 90 ? -4.25067 13.04277 28.11987 1.000 12.20210 82 CYS A CA 1
ATOM 1377 C C . CYS A 1 90 ? -5.05955 14.25225 27.67164 1.000 12.13191 82 CYS A C 1
ATOM 1378 O O . CYS A 1 90 ? -5.10555 15.26303 28.37780 1.000 13.28490 82 CYS A O 1
ATOM 1386 N N . ARG A 1 91 ? -5.71349 14.13446 26.51430 1.000 12.85551 83 ARG A N 1
ATOM 1387 C CA . ARG A 1 91 ? -6.41576 15.28041 25.93747 1.000 11.51364 83 ARG A CA 1
ATOM 1388 C C . ARG A 1 91 ? -7.52986 15.77635 26.85212 1.000 12.91644 83 ARG A C 1
ATOM 1389 O O . ARG A 1 91 ? -7.76220 16.98753 26.96525 1.000 14.26568 83 ARG A O 1
ATOM 1410 N N . GLU A 1 92 ? -8.23580 14.86096 27.50898 1.000 13.68598 84 GLU A N 1
ATOM 1411 C CA . GLU A 1 92 ? -9.30288 15.29277 28.40438 1.000 14.87459 84 GLU A CA 1
ATOM 1412 C C . GLU A 1 92 ? -8.77862 16.11717 29.57686 1.000 17.35891 84 GLU A C 1
ATOM 1413 O O . GLU A 1 92 ? -9.52535 16.92322 30.13817 1.000 19.58482 84 GLU A O 1
ATOM 1425 N N . LEU A 1 93 ? -7.51139 15.95945 29.93925 1.000 11.82675 85 LEU A N 1
ATOM 1426 C CA . LEU A 1 93 ? -6.89573 16.69556 31.03468 1.000 13.44482 85 LEU A CA 1
ATOM 1427 C C . LEU A 1 93 ? -6.07372 17.88720 30.56185 1.000 14.94037 85 LEU A C 1
ATOM 1428 O O . LEU A 1 93 ? -5.58110 18.64721 31.39814 1.000 16.69500 85 LEU A O 1
ATOM 1444 N N . ASP A 1 94 ? -5.93657 18.09396 29.24978 1.000 13.32195 86 ASP A N 1
ATOM 1445 C CA . ASP A 1 94 ? -5.06879 19.15865 28.74104 1.000 12.43853 86 ASP A CA 1
ATOM 1446 C C . ASP A 1 94 ? -5.56049 19.53545 27.34635 1.000 14.98708 86 ASP A C 1
ATOM 1447 O O . ASP A 1 94 ? -5.27012 18.82463 26.38313 1.000 14.48721 86 ASP A O 1
ATOM 1456 N N . ASN A 1 95 ? -6.26507 20.66921 27.24820 1.000 13.44915 87 ASN A N 1
ATOM 1457 C CA . ASN A 1 95 ? -6.82251 21.11773 25.97783 1.000 11.01380 87 ASN A CA 1
ATOM 1458 C C . ASN A 1 95 ? -5.75819 21.56522 24.98687 1.000 11.79139 87 ASN A C 1
ATOM 1459 O O . ASN A 1 95 ? -6.08958 21.84132 23.82714 1.000 14.85261 87 ASN A O 1
ATOM 1470 N N . ASN A 1 96 ? -4.49990 21.64700 25.40634 1.000 10.98690 88 ASN A N 1
ATOM 1471 C CA . ASN A 1 96 ? -3.44009 22.02407 24.48558 1.000 12.10263 88 ASN A CA 1
ATOM 1472 C C . ASN A 1 96 ? -3.04950 20.89301 23.54616 1.000 12.70553 88 ASN A C 1
ATOM 1473 O O . ASN A 1 96 ? -2.40753 21.15433 22.52058 1.000 13.73767 88 ASN A O 1
ATOM 1484 N N . ILE A 1 97 ? -3.43696 19.66123 23.85410 1.000 13.64003 89 ILE A N 1
ATOM 1485 C CA . ILE A 1 97 ? -3.05937 18.50783 23.03989 1.000 12.97360 89 ILE A CA 1
ATOM 1486 C C . ILE A 1 97 ? -4.00387 18.35047 21.85449 1.000 13.10497 89 ILE A C 1
ATOM 1487 O O . ILE A 1 97 ? -5.21281 18.14250 22.04765 1.000 13.71091 89 ILE A O 1
ATOM 1503 N N . PRO A 1 98 ? -3.49731 18.40873 20.62471 1.000 11.22132 90 PRO A N 1
ATOM 1504 C CA . PRO A 1 98 ? -4.37331 18.25862 19.45468 1.000 15.90869 90 PRO A CA 1
ATOM 1505 C C . PRO A 1 98 ? -4.95323 16.85518 19.34000 1.000 13.87358 90 PRO A C 1
ATOM 1506 O O . PRO A 1 98 ? -4.46039 15.89390 19.93556 1.000 16.01328 90 PRO A O 1
ATOM 1517 N N . ALA A 1 99 ? -5.99704 16.74310 18.51348 1.000 12.07757 91 ALA A N 1
ATOM 1518 C CA . ALA A 1 99 ? -6.63505 15.45274 18.28014 1.000 14.67576 91 ALA A CA 1
ATOM 1519 C C . ALA A 1 99 ? -5.61684 14.46739 17.72707 1.000 11.44924 91 ALA A C 1
ATOM 1520 O O . ALA A 1 99 ? -4.82870 14.80077 16.83564 1.000 16.24872 91 ALA A O 1
ATOM 1527 N N . LYS A 1 100 ? -5.63603 13.24408 18.26111 1.000 12.57460 92 LYS A N 1
ATOM 1528 C CA . LYS A 1 100 ? -4.57381 12.29395 17.93836 1.000 11.66473 92 LYS A CA 1
ATOM 1529 C C . LYS A 1 100 ? -4.57026 11.93532 16.45037 1.000 11.88338 92 LYS A C 1
ATOM 1530 O O . LYS A 1 100 ? -3.50682 11.84308 15.82426 1.000 13.43394 92 LYS A O 1
ATOM 1549 N N . GLN A 1 101 ? -5.74238 11.64464 15.88483 1.000 11.99511 93 GLN A N 1
ATOM 1550 C CA . GLN A 1 101 ? -5.75972 11.06425 14.54658 1.000 14.14776 93 GLN A CA 1
ATOM 1551 C C . GLN A 1 101 ? -5.30480 12.04416 13.47584 1.000 19.81485 93 GLN A C 1
ATOM 1552 O O . GLN A 1 101 ? -4.99319 11.60382 12.36333 1.000 18.31432 93 GLN A O 1
ATOM 1566 N N . THR A 1 102 ? -5.24343 13.34442 13.78263 1.000 16.99967 94 THR A N 1
ATOM 1567 C CA . THR A 1 102 ? -4.70351 14.31715 12.83784 1.000 17.48827 94 THR A CA 1
ATOM 1568 C C . THR A 1 102 ? -3.19284 14.19864 12.67292 1.000 14.55587 94 THR A C 1
ATOM 1569 O O . THR A 1 102 ? -2.63007 14.76879 11.73046 1.000 16.35765 94 THR A O 1
ATOM 1580 N N . GLY A 1 103 ? -2.52257 13.50186 13.57520 1.000 13.39882 95 GLY A N 1
ATOM 1581 C CA . GLY A 1 103 ? -1.08069 13.48440 13.60753 1.000 14.72946 95 GLY A CA 1
ATOM 1582 C C . GLY A 1 103 ? -0.46110 14.61647 14.39411 1.000 13.19007 95 GLY A C 1
ATOM 1583 O O . GLY A 1 103 ? 0.73814 14.57071 14.68132 1.000 12.97638 95 GLY A O 1
ATOM 1587 N N . LYS A 1 104 ? -1.23221 15.62764 14.76424 1.000 12.25204 96 LYS A N 1
ATOM 1588 C CA . LYS A 1 104 ? -0.63088 16.81026 15.35633 1.000 13.87932 96 LYS A CA 1
ATOM 1589 C C . LYS A 1 104 ? -0.27099 16.62316 16.82036 1.000 12.44477 96 LYS A C 1
ATOM 1590 O O . LYS A 1 104 ? 0.44310 17.47137 17.36672 1.000 13.45417 96 LYS A O 1
ATOM 1609 N N . ALA A 1 105 ? -0.78699 15.58125 17.47795 1.000 13.69778 97 ALA A N 1
ATOM 1610 C CA . ALA A 1 105 ? -0.33077 15.27713 18.83014 1.000 12.91190 97 ALA A CA 1
ATOM 1611 C C . ALA A 1 105 ? 1.15390 14.93618 18.84711 1.000 12.76690 97 ALA A C 1
ATOM 1612 O O . ALA A 1 105 ? 1.83718 15.20488 19.84244 1.000 14.65847 97 ALA A O 1
ATOM 1619 N N . ILE A 1 106 ? 1.67443 14.37214 17.74992 1.000 14.45424 98 ILE A N 1
ATOM 1620 C CA . ILE A 1 106 ? 3.11423 14.15085 17.63127 1.000 12.79853 98 ILE A CA 1
ATOM 1621 C C . ILE A 1 106 ? 3.84603 15.48281 17.67206 1.000 8.79564 98 ILE A C 1
ATOM 1622 O O . ILE A 1 106 ? 4.81771 15.65317 18.41523 1.000 12.95231 98 ILE A O 1
ATOM 1638 N N . ASP A 1 107 ? 3.37880 16.45340 16.87322 1.000 13.78963 99 ASP A N 1
ATOM 1639 C CA A ASP A 1 107 ? 3.99587 17.77764 16.87838 0.319 13.52188 99 ASP A CA 1
ATOM 1640 C CA B ASP A 1 107 ? 3.99956 17.77376 16.87828 0.681 13.57847 99 ASP A CA 1
ATOM 1641 C C . ASP A 1 107 ? 3.97421 18.38327 18.27524 1.000 12.49643 99 ASP A C 1
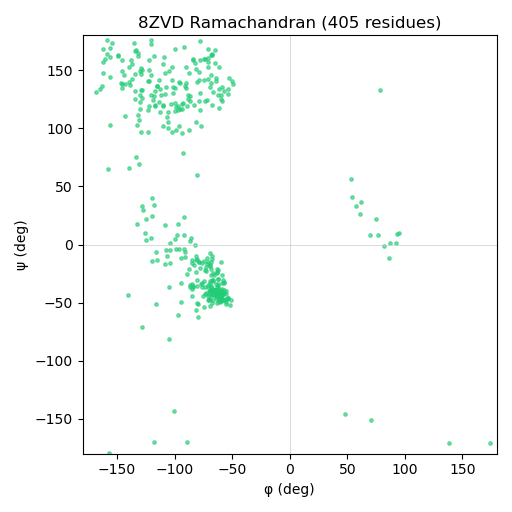ATOM 1642 O O . ASP A 1 107 ? 4.94980 19.01300 18.70667 1.000 13.13487 99 ASP A O 1
ATOM 1657 N N . PHE A 1 108 ? 2.86939 18.19762 18.99910 1.000 13.32079 100 PHE A N 1
ATOM 1658 C CA . PHE A 1 108 ? 2.77944 18.69686 20.36517 1.000 14.45990 100 PHE A CA 1
ATOM 1659 C C . PHE A 1 108 ? 3.84980 18.06945 21.24730 1.000 14.85954 100 PHE A C 1
ATOM 1660 O O . PHE A 1 108 ? 4.53446 18.76941 21.99737 1.000 12.58640 100 PHE A O 1
ATOM 1677 N N . ILE A 1 109 ? 4.01850 16.74620 21.16162 1.000 10.33319 101 ILE A N 1
ATOM 1678 C CA . ILE A 1 109 ? 5.01335 16.07042 21.99631 1.000 11.71182 101 ILE A CA 1
ATOM 1679 C C . ILE A 1 109 ? 6.41930 16.52261 21.63058 1.000 15.25860 101 ILE A C 1
ATOM 1680 O O . ILE A 1 109 ? 7.27161 16.71943 22.50580 1.000 14.89317 101 ILE A O 1
ATOM 1696 N N . MET A 1 110 ? 6.69227 16.66460 20.33373 1.000 14.46863 102 MET A N 1
ATOM 1697 C CA . MET A 1 110 ? 7.99614 17.14820 19.89657 1.000 11.87668 102 MET A CA 1
ATOM 1698 C C . MET A 1 110 ? 8.34677 18.46550 20.57710 1.000 15.90490 102 MET A C 1
ATOM 1699 O O . MET A 1 110 ? 9.47309 18.65838 21.04823 1.000 18.06197 102 MET A O 1
ATOM 1713 N N . ALA A 1 111 ? 7.39020 19.39587 20.61447 1.000 16.25535 103 ALA A N 1
ATOM 1714 C CA . ALA A 1 111 ? 7.65564 20.70734 21.18891 1.000 18.20522 103 ALA A CA 1
ATOM 1715 C C . ALA A 1 111 ? 7.75218 20.62836 22.70250 1.000 20.38994 103 ALA A C 1
ATOM 1716 O O . ALA A 1 111 ? 8.64241 21.23986 23.30681 1.000 19.34062 103 ALA A O 1
ATOM 1723 N N . ALA A 1 112 ? 6.85707 19.85627 23.32773 1.000 15.56002 104 ALA A N 1
ATOM 1724 C CA . ALA A 1 112 ? 6.83992 19.76306 24.78579 1.000 18.91015 104 ALA A CA 1
ATOM 1725 C C . ALA A 1 112 ? 8.12176 19.14839 25.33755 1.000 20.28966 104 ALA A C 1
ATOM 1726 O O . ALA A 1 112 ? 8.63105 19.59023 26.37703 1.000 19.58574 104 ALA A O 1
ATOM 1733 N N . LEU A 1 113 ? 8.65856 18.13421 24.66388 1.000 16.65082 105 LEU A N 1
ATOM 1734 C CA . LEU A 1 113 ? 9.83740 17.42185 25.13398 1.000 18.27659 105 LEU A CA 1
ATOM 1735 C C . LEU A 1 113 ? 11.10714 17.79328 24.38185 1.000 19.42297 105 LEU A C 1
ATOM 1736 O O . LEU A 1 113 ? 12.17198 17.22960 24.67453 1.000 16.49493 105 LEU A O 1
ATOM 1752 N N . GLU A 1 114 ? 11.01581 18.71495 23.42456 1.000 17.05101 106 GLU A N 1
ATOM 1753 C CA . GLU A 1 114 ? 12.14399 19.14912 22.60288 1.000 15.89159 106 GLU A CA 1
ATOM 1754 C C . GLU A 1 114 ? 12.83203 17.95224 21.94794 1.000 21.23947 106 GLU A C 1
ATOM 1755 O O . GLU A 1 114 ? 14.03720 17.72349 22.09862 1.000 18.37041 106 GLU A O 1
ATOM 1767 N N . LEU A 1 115 ? 12.03086 17.18968 21.20255 1.000 17.42700 107 LEU A N 1
ATOM 1768 C CA . LEU A 1 115 ? 12.50862 16.02631 20.47432 1.000 18.01745 107 LEU A CA 1
ATOM 1769 C C . LEU A 1 115 ? 12.21289 16.16052 18.98726 1.000 18.04389 107 LEU A C 1
ATOM 1770 O O . LEU A 1 115 ? 11.22851 16.78682 18.58555 1.000 17.36399 107 LEU A O 1
ATOM 1786 N N . LYS A 1 116 ? 13.07583 15.55783 18.17194 1.000 14.25624 108 LYS A N 1
ATOM 1787 C CA . LYS A 1 116 ? 12.80234 15.40589 16.75103 1.000 16.20748 108 LYS A CA 1
ATOM 1788 C C . LYS A 1 116 ? 11.74642 14.32817 16.51081 1.000 15.37024 108 LYS A C 1
ATOM 1789 O O . LYS A 1 116 ? 11.53462 13.43156 17.32826 1.000 16.34825 108 LYS A O 1
ATOM 1808 N N . ARG A 1 117 ? 11.11937 14.39511 15.33722 1.000 15.05447 109 ARG A N 1
ATOM 1809 C CA . ARG A 1 117 ? 10.05294 13.45524 15.00304 1.000 15.12580 109 ARG A CA 1
ATOM 1810 C C . ARG A 1 117 ? 10.54812 12.01563 15.03215 1.000 14.49590 109 ARG A C 1
ATOM 1811 O O . ARG A 1 117 ? 9.88085 11.12696 15.58226 1.000 17.21948 109 ARG A O 1
ATOM 1832 N N . ASN A 1 118 ? 11.71899 11.76203 14.44106 1.000 13.51677 110 ASN A N 1
ATOM 1833 C CA . ASN A 1 118 ? 12.25824 10.41427 14.38302 1.000 13.61755 110 ASN A CA 1
ATOM 1834 C C . ASN A 1 118 ? 13.16860 10.10617 15.55649 1.000 13.21941 110 ASN A C 1
ATOM 1835 O O . ASN A 1 118 ? 14.00855 9.20273 15.46294 1.000 15.86487 110 ASN A O 1
ATOM 1846 N N . GLU A 1 119 ? 12.99978 10.81939 16.66936 1.000 10.89396 111 GLU A N 1
ATOM 1847 C CA . GLU A 1 119 ? 13.52524 10.40039 17.95994 1.000 11.14897 111 GLU A CA 1
ATOM 1848 C C . GLU A 1 119 ? 12.44983 9.70228 18.78773 1.000 13.40534 111 GLU A C 1
ATOM 1849 O O . GLU A 1 119 ? 12.66682 9.41671 19.96649 1.000 10.78189 111 GLU A O 1
ATOM 1861 N N . MET A 1 120 ? 11.29284 9.42017 18.19175 1.000 13.60648 112 MET A N 1
ATOM 1862 C CA . MET A 1 120 ? 10.21434 8.73279 18.88108 1.000 10.71933 112 MET A CA 1
ATOM 1863 C C . MET A 1 120 ? 9.62038 7.68591 17.95884 1.000 9.29788 112 MET A C 1
ATOM 1864 O O . MET A 1 120 ? 9.69303 7.80330 16.72900 1.000 11.74436 112 MET A O 1
ATOM 1878 N N . ILE A 1 121 ? 9.01718 6.66981 18.58066 1.000 9.58452 113 ILE A N 1
ATOM 1879 C CA . ILE A 1 121 ? 8.22159 5.65532 17.90176 1.000 8.87734 113 ILE A CA 1
ATOM 1880 C C . ILE A 1 121 ? 6.92435 5.52709 18.68722 1.000 8.20411 113 ILE A C 1
ATOM 1881 O O . ILE A 1 121 ? 6.83204 5.96784 19.82969 1.000 9.80772 113 ILE A O 1
ATOM 1897 N N . TYR A 1 122 ? 5.92419 4.89309 18.06881 1.000 9.06304 114 TYR A N 1
ATOM 1898 C CA . TYR A 1 122 ? 4.53987 4.93543 18.54205 1.000 8.66520 114 TYR A CA 1
ATOM 1899 C C . TYR A 1 122 ? 3.98389 3.52155 18.56554 1.000 9.34728 114 TYR A C 1
ATOM 1900 O O . TYR A 1 122 ? 3.79925 2.90912 17.50981 1.000 10.21562 114 TYR A O 1
ATOM 1918 N N . VAL A 1 123 ? 3.73683 3.00591 19.76636 1.000 10.90271 115 VAL A N 1
ATOM 1919 C CA . VAL A 1 123 ? 3.21342 1.65719 19.95614 1.000 9.79536 115 VAL A CA 1
ATOM 1920 C C . VAL A 1 123 ? 1.69015 1.73402 20.02431 1.000 10.53272 115 VAL A C 1
ATOM 1921 O O . VAL A 1 123 ? 1.12829 2.41494 20.88747 1.000 11.11330 115 VAL A O 1
ATOM 1934 N N . GLY A 1 124 ? 1.01519 1.02411 19.12812 1.000 8.58462 116 GLY A N 1
ATOM 1935 C CA . GLY A 1 124 ? -0.43561 1.04035 19.13842 1.000 9.37011 116 GLY A CA 1
ATOM 1936 C C . GLY A 1 124 ? -0.98612 -0.19742 18.46678 1.000 11.70988 116 GLY A C 1
ATOM 1937 O O . GLY A 1 124 ? -0.24046 -1.04479 17.97101 1.000 10.08327 116 GLY A O 1
ATOM 1941 N N . ARG A 1 125 ? -2.32138 -0.27293 18.42240 1.000 10.46739 117 ARG A N 1
ATOM 1942 C CA . ARG A 1 125 ? -3.00257 -1.38770 17.76125 1.000 11.61659 117 ARG A CA 1
ATOM 1943 C C . ARG A 1 125 ? -4.24078 -0.94084 16.98349 1.000 9.27994 117 ARG A C 1
ATOM 1944 O O . ARG A 1 125 ? -4.50253 -1.43311 15.87559 1.000 11.91258 117 ARG A O 1
ATOM 1965 N N . SER A 1 126 ? -5.04335 -0.05770 17.57300 1.000 13.05199 118 SER A N 1
ATOM 1966 C CA . SER A 1 126 ? -6.26938 0.35006 16.89874 1.000 12.95670 118 SER A CA 1
ATOM 1967 C C . SER A 1 126 ? -5.96463 1.11300 15.60921 1.000 14.57359 118 SER A C 1
ATOM 1968 O O . SER A 1 126 ? -4.89603 1.71263 15.43725 1.000 13.26780 118 SER A O 1
ATOM 1976 N N . GLN A 1 127 ? -6.94027 1.09546 14.68932 1.000 14.29786 119 GLN A N 1
ATOM 1977 C CA . GLN A 1 127 ? -6.81724 1.90301 13.48255 1.000 14.27190 119 GLN A CA 1
ATOM 1978 C C . GLN A 1 127 ? -6.67660 3.38396 13.81710 1.000 14.35067 119 GLN A C 1
ATOM 1979 O O . GLN A 1 127 ? -5.97910 4.11941 13.10540 1.000 14.42922 119 GLN A O 1
ATOM 1993 N N . GLU A 1 128 ? -7.32132 3.83428 14.89974 1.000 16.21730 120 GLU A N 1
ATOM 1994 C CA . GLU A 1 128 ? -7.21099 5.23179 15.30302 1.000 13.95277 120 GLU A CA 1
ATOM 1995 C C . GLU A 1 128 ? -5.78218 5.57938 15.70651 1.000 14.08709 120 GLU A C 1
ATOM 1996 O O . GLU A 1 128 ? -5.28708 6.66659 15.39688 1.000 14.04812 120 GLU A O 1
ATOM 2008 N N . ASP A 1 129 ? -5.09794 4.66323 16.39064 1.000 11.64420 121 ASP A N 1
ATOM 2009 C CA . ASP A 1 129 ? -3.70983 4.90314 16.76872 1.000 12.28505 121 ASP A CA 1
ATOM 2010 C C . ASP A 1 129 ? -2.75358 4.72395 15.59695 1.000 10.08982 121 ASP A C 1
ATOM 2011 O O . ASP A 1 129 ? -1.74806 5.44413 15.51101 1.000 12.73701 121 ASP A O 1
ATOM 2020 N N . LEU A 1 130 ? -3.05506 3.80893 14.67088 1.000 11.15720 122 LEU A N 1
ATOM 2021 C CA . LEU A 1 130 ? -2.27651 3.74191 13.43862 1.000 11.21029 122 LEU A CA 1
ATOM 2022 C C . LEU A 1 130 ? -2.33535 5.06697 12.68338 1.000 14.09729 122 LEU A C 1
ATOM 2023 O O . LEU A 1 130 ? -1.31457 5.55914 12.19435 1.000 15.41639 122 LEU A O 1
ATOM 2039 N N . GLN A 1 131 ? -3.50988 5.69517 12.64045 1.000 14.81420 123 GLN A N 1
ATOM 2040 C CA . GLN A 1 131 ? -3.63184 6.97768 11.95852 1.000 13.99503 123 GLN A CA 1
ATOM 2041 C C . GLN A 1 131 ? -2.90318 8.07583 12.71515 1.000 13.16890 123 GLN A C 1
ATOM 2042 O O . GLN A 1 131 ? -2.24259 8.92569 12.10810 1.000 15.21148 123 GLN A O 1
ATOM 2056 N N . ALA A 1 132 ? -2.99360 8.06527 14.04486 1.000 11.43240 124 ALA A N 1
ATOM 2057 C CA . ALA A 1 132 ? -2.28950 9.06873 14.83350 1.000 9.71542 124 ALA A CA 1
ATOM 2058 C C . ALA A 1 132 ? -0.79306 9.01000 14.57836 1.000 12.68364 124 ALA A C 1
ATOM 2059 O O . ALA A 1 132 ? -0.13496 10.05089 14.44243 1.000 12.52304 124 ALA A O 1
ATOM 2066 N N . ALA A 1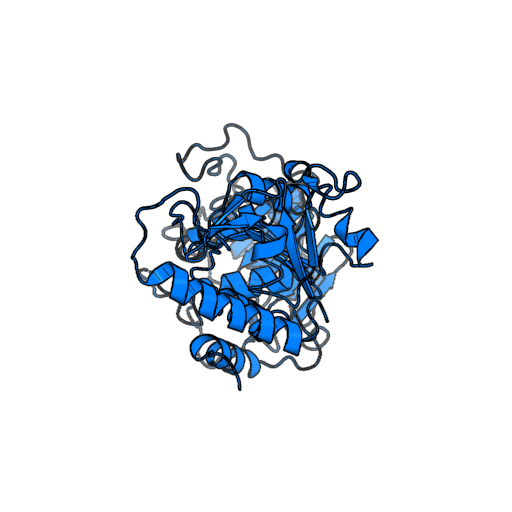 133 ? -0.23079 7.79883 14.55036 1.000 10.04248 125 ALA A N 1
ATOM 2067 C CA . ALA A 1 133 ? 1.20478 7.65837 14.34534 1.000 12.96511 125 ALA A CA 1
ATOM 2068 C C . ALA A 1 133 ? 1.59453 8.02752 12.92270 1.000 11.62399 125 ALA A C 1
ATOM 2069 O O . ALA A 1 133 ? 2.55817 8.77498 12.70789 1.000 16.25074 125 ALA A O 1
ATOM 2076 N N . THR A 1 134 ? 0.87005 7.50069 11.93572 1.000 11.48882 126 THR A N 1
ATOM 2077 C CA . THR A 1 134 ? 1.29555 7.66735 10.55097 1.000 15.84349 126 THR A CA 1
ATOM 2078 C C . THR A 1 134 ? 0.99862 9.07095 10.03063 1.000 13.63341 126 THR A C 1
ATOM 2079 O O . THR A 1 134 ? 1.80207 9.63735 9.28607 1.000 13.07824 126 THR A O 1
ATOM 2090 N N . ASN A 1 135 ? -0.12642 9.66790 10.42612 1.000 15.57746 127 ASN A N 1
ATOM 2091 C CA . ASN A 1 135 ? -0.38274 11.05165 10.03876 1.000 14.84477 127 ASN A CA 1
ATOM 2092 C C . ASN A 1 135 ? 0.57216 12.01171 10.73155 1.000 15.80815 127 ASN A C 1
ATOM 2093 O O . ASN A 1 135 ? 0.76920 13.13756 10.25113 1.000 16.14911 127 ASN A O 1
ATOM 2104 N N . GLY A 1 136 ? 1.17009 11.58958 11.84519 1.000 12.74309 128 GLY A N 1
ATOM 2105 C CA . GLY A 1 136 ? 2.25699 12.30668 12.46714 1.000 11.18384 128 GLY A CA 1
ATOM 2106 C C . GLY A 1 136 ? 3.62427 11.86654 11.99848 1.000 15.95311 128 GLY A C 1
ATOM 2107 O O . GLY A 1 136 ? 4.63021 12.31284 12.55889 1.000 15.61406 128 GLY A O 1
ATOM 2111 N N . ASN A 1 137 ? 3.67381 11.01864 10.96758 1.000 15.24545 129 ASN A N 1
ATOM 2112 C CA . ASN A 1 137 ? 4.91738 10.53285 10.36248 1.000 15.34741 129 ASN A CA 1
ATOM 2113 C C . ASN A 1 137 ? 5.91394 10.02727 11.40795 1.000 13.18815 129 ASN A C 1
ATOM 2114 O O . ASN A 1 137 ? 7.12458 10.30539 11.34689 1.000 16.09374 129 ASN A O 1
ATOM 2125 N N A THR A 1 138 ? 5.40031 9.26535 12.36786 0.531 12.85628 130 THR A N 1
ATOM 2126 N N B THR A 1 138 ? 5.40076 9.28055 12.38040 0.469 12.85184 130 THR A N 1
ATOM 2127 C CA A THR A 1 138 ? 6.20512 8.54459 13.34123 0.531 11.45538 130 THR A CA 1
ATOM 2128 C CA B THR A 1 138 ? 6.22419 8.54518 13.32718 0.469 11.46688 130 THR A CA 1
ATOM 2129 C C A THR A 1 138 ? 6.07190 7.05045 13.08384 0.531 12.75457 130 THR A C 1
ATOM 2130 C C B THR A 1 138 ? 6.08858 7.05575 13.05045 0.469 12.76411 130 THR A C 1
ATOM 2131 O O A THR A 1 138 ? 5.02299 6.57556 12.64160 0.531 16.84804 130 THR A O 1
ATOM 2132 O O B THR A 1 138 ? 5.05369 6.59001 12.56655 0.469 16.72334 130 THR A O 1
ATOM 2153 N N . LEU A 1 139 ? 7.14475 6.30903 13.35847 1.000 12.16176 131 LEU A N 1
ATOM 2154 C CA . LEU A 1 139 ? 7.14451 4.87335 13.10648 1.000 10.20262 131 LEU A CA 1
ATOM 2155 C C . LEU A 1 139 ? 6.12350 4.15981 13.98516 1.000 10.31659 131 LEU A C 1
ATOM 2156 O O . LEU A 1 139 ? 6.20358 4.20690 15.21652 1.000 10.94432 131 LEU A O 1
ATOM 2172 N N . PHE A 1 140 ? 5.21035 3.43569 13.35140 1.000 9.59618 132 PHE A N 1
ATOM 2173 C CA . PHE A 1 140 ? 4.17479 2.70266 14.06710 1.000 10.47887 132 PHE A CA 1
ATOM 2174 C C . PHE A 1 140 ? 4.67301 1.30856 14.43531 1.000 11.88622 132 PHE A C 1
ATOM 2175 O O . PHE A 1 140 ? 5.16403 0.57365 13.57324 1.000 11.31859 132 PHE A O 1
ATOM 2192 N N . ILE A 1 141 ? 4.53292 0.95781 15.71291 1.000 9.22120 133 ILE A N 1
ATOM 2193 C CA . ILE A 1 141 ? 4.92347 -0.33022 16.28837 1.000 9.85106 133 ILE A CA 1
ATOM 2194 C C . ILE A 1 141 ? 3.62791 -1.06394 16.63568 1.000 10.11127 133 ILE A C 1
ATOM 2195 O O . ILE A 1 141 ? 2.96935 -0.75454 17.63988 1.000 13.45339 133 ILE A O 1
ATOM 2211 N N . ASN A 1 142 ? 3.24576 -2.01908 15.78718 1.000 7.92121 134 ASN A N 1
ATOM 2212 C CA . ASN A 1 142 ? 1.94622 -2.68305 15.84997 1.000 10.72899 134 ASN A CA 1
ATOM 2213 C C . ASN A 1 142 ? 1.98555 -3.77550 16.90728 1.000 14.24608 134 ASN A C 1
ATOM 2214 O O . ASN A 1 142 ? 2.58133 -4.83651 16.68964 1.000 10.79868 134 ASN A O 1
ATOM 2225 N N . ALA A 1 143 ? 1.34570 -3.51310 18.04354 1.000 9.33793 135 ALA A N 1
ATOM 2226 C CA . ALA A 1 143 ? 1.32825 -4.42709 19.17739 1.000 8.97909 135 ALA A CA 1
ATOM 2227 C C . ALA A 1 143 ? 0.14952 -5.37141 19.03435 1.000 9.86962 135 ALA A C 1
ATOM 2228 O O . ALA A 1 143 ? -1.00157 -4.93292 19.05385 1.000 10.57924 135 ALA A O 1
ATOM 2235 N N . THR A 1 144 ? 0.43448 -6.66557 18.94603 1.000 10.30319 136 THR A N 1
ATOM 2236 C CA . THR A 1 144 ? -0.59193 -7.65107 18.61981 1.000 9.22921 136 THR A CA 1
ATOM 2237 C C . THR A 1 144 ? -0.78591 -8.69045 19.72082 1.000 11.25597 136 THR A C 1
ATOM 2238 O O . THR A 1 144 ? -1.31902 -9.77911 19.46244 1.000 12.70706 136 THR A O 1
ATOM 2249 N N . TRP A 1 145 ? -0.44066 -8.36056 20.96040 1.000 8.78491 137 TRP A N 1
ATOM 2250 C CA . TRP A 1 145 ? -0.58537 -9.34131 22.02010 1.000 12.04462 137 TRP A CA 1
ATOM 2251 C C . TRP A 1 145 ? -2.01894 -9.49759 22.51231 1.000 11.64821 137 TRP A C 1
ATOM 2252 O O . TRP A 1 145 ? -2.33659 -10.52004 23.13024 1.000 13.15725 137 TRP A O 1
ATOM 2273 N N . TYR A 1 146 ? -2.88339 -8.51619 22.27490 1.000 11.49530 138 TYR A N 1
ATOM 2274 C CA . TYR A 1 146 ? -4.29268 -8.62135 22.64641 1.000 11.89423 138 TYR A CA 1
ATOM 2275 C C . TYR A 1 146 ? -5.21270 -8.86456 21.45599 1.000 17.70120 138 TYR A C 1
ATOM 2276 O O . TYR A 1 146 ? -6.18575 -9.62498 21.56644 1.000 14.51825 138 TYR A O 1
ATOM 2294 N N . GLU A 1 147 ? -4.92989 -8.26582 20.30283 1.000 14.44334 139 GLU A N 1
ATOM 2295 C CA . GLU A 1 147 ? -5.75555 -8.45557 19.11397 1.000 13.15282 139 GLU A CA 1
ATOM 2296 C C . GLU A 1 147 ? -4.83594 -8.81231 17.94894 1.000 14.00035 139 GLU A C 1
ATOM 2297 O O . GLU A 1 147 ? -3.97403 -7.99286 17.56956 1.000 12.46226 139 GLU A O 1
ATOM 2309 N N . PRO A 1 148 ? -4.96815 -9.99906 17.36984 1.000 14.36252 140 PRO A N 1
ATOM 2310 C CA . PRO A 1 148 ? -4.04114 -10.39410 16.30486 1.000 13.16869 140 PRO A CA 1
ATOM 2311 C C . PRO A 1 148 ? -4.27459 -9.60302 15.02778 1.000 10.92348 140 PRO A C 1
ATOM 2312 O O . PRO A 1 148 ? -5.33230 -9.00027 14.80527 1.000 13.78811 140 PRO A O 1
ATOM 2323 N N . VAL A 1 149 ? -3.24434 -9.61242 14.18112 1.000 13.17653 141 VAL A N 1
ATOM 2324 C CA . VAL A 1 149 ? -3.29548 -9.02134 12.85134 1.000 12.95918 141 VAL A CA 1
ATOM 2325 C C . VAL A 1 149 ? -2.82835 -10.07189 11.84854 1.000 14.90249 141 VAL A C 1
ATOM 2326 O O . VAL A 1 149 ? -1.75719 -10.66605 12.01209 1.000 19.07576 141 VAL A O 1
ATOM 2339 N N . THR A 1 150 ? -3.64546 -10.32573 10.82788 1.000 18.09937 142 THR A N 1
ATOM 2340 C CA . THR A 1 150 ? -3.29529 -11.30697 9.80874 1.000 21.22056 142 THR A CA 1
ATOM 2341 C C . THR A 1 150 ? -2.94233 -10.68926 8.46282 1.000 20.48337 142 THR A C 1
ATOM 2342 O O . THR A 1 150 ? -2.34324 -11.37170 7.62744 1.000 24.34658 142 THR A O 1
ATOM 2353 N N . GLU A 1 151 ? -3.29460 -9.42590 8.23338 1.000 16.61664 143 GLU A N 1
ATOM 2354 C CA . GLU A 1 151 ? -3.15285 -8.84156 6.90502 1.000 17.92332 143 GLU A CA 1
ATOM 2355 C C . GLU A 1 151 ? -1.70150 -8.53767 6.55751 1.000 27.32753 143 GLU A C 1
ATOM 2356 O O . GLU A 1 151 ? -1.33100 -8.59798 5.38076 1.000 21.66201 143 GLU A O 1
ATOM 2368 N N . TYR A 1 152 ? -0.87158 -8.19819 7.54136 1.000 16.89506 144 TYR A N 1
ATOM 2369 C CA . TYR A 1 152 ? 0.52040 -7.86883 7.24969 1.000 18.31838 144 TYR A CA 1
ATOM 2370 C C . TYR A 1 152 ? 1.37013 -8.09086 8.49488 1.000 19.79688 144 TYR A C 1
ATOM 2371 O O . TYR A 1 152 ? 0.85833 -8.32024 9.59087 1.000 17.10088 144 TYR A O 1
ATOM 2389 N N . GLY A 1 153 ? 2.68205 -8.04090 8.30283 1.000 14.05187 145 GLY A N 1
ATOM 2390 C CA . GLY A 1 153 ? 3.66122 -8.31379 9.34714 1.000 15.13768 145 GLY A CA 1
ATOM 2391 C C . GLY A 1 153 ? 4.24167 -7.04746 9.94435 1.000 12.32181 145 GLY A C 1
ATOM 2392 O O . GLY A 1 153 ? 3.54893 -6.03192 10.08497 1.000 12.53226 145 GLY A O 1
ATOM 2396 N N . PHE A 1 154 ? 5.54134 -7.09914 10.27538 1.000 10.89905 146 PHE A N 1
ATOM 2397 C CA . PHE A 1 154 ? 6.20922 -6.03596 11.04319 1.000 12.10300 146 PHE A CA 1
ATOM 2398 C C . PHE A 1 154 ? 5.44458 -5.77694 12.33798 1.000 11.07036 146 PHE A C 1
ATOM 2399 O O . PHE A 1 154 ? 5.26479 -4.62899 12.76745 1.000 14.49798 146 PHE A O 1
ATOM 2416 N N . GLN A 1 155 ? 4.99843 -6.87244 12.96520 1.000 11.73369 147 GLN A N 1
ATOM 2417 C CA . GLN A 1 155 ? 4.22914 -6.82453 14.19713 1.000 11.18975 147 GLN A CA 1
ATOM 2418 C C . GLN A 1 155 ? 5.14095 -7.10424 15.38199 1.000 11.59877 147 GLN A C 1
ATOM 2419 O O . GLN A 1 155 ? 6.26168 -7.60366 15.24197 1.000 11.64962 147 GLN A O 1
ATOM 2433 N N . PHE A 1 156 ? 4.60277 -6.84498 16.56954 1.000 12.29065 148 PHE A N 1
ATOM 2434 C CA . PHE A 1 156 ? 5.29735 -7.04605 17.83810 1.000 11.39055 148 PHE A CA 1
ATOM 2435 C C . PHE A 1 156 ? 4.32445 -7.78936 18.74313 1.000 11.27271 148 PHE A C 1
ATOM 2436 O O . PHE A 1 156 ? 3.39080 -7.19359 19.29241 1.000 11.66303 148 PHE A O 1
ATOM 2453 N N . SER A 1 157 ? 4.56687 -9.09851 18.89004 1.000 13.19892 149 SER A N 1
ATOM 2454 C CA . SER A 1 157 ? 3.59699 -10.01131 19.48859 1.000 12.55934 149 SER A CA 1
ATOM 2455 C C . SER A 1 157 ? 3.58761 -9.98207 21.00750 1.000 10.57644 149 SER A C 1
ATOM 2456 O O . SER A 1 157 ? 2.66890 -10.54855 21.61144 1.000 11.42758 149 SER A O 1
ATOM 2464 N N . GLU A 1 158 ? 4.57885 -9.35936 21.62995 1.000 11.63198 150 GLU A N 1
ATOM 2465 C CA . GLU A 1 158 ? 4.61435 -9.20345 23.07180 1.000 11.29766 150 GLU A CA 1
ATOM 2466 C C . GLU A 1 158 ? 5.57062 -8.07452 23.39834 1.000 10.53649 150 GLU A C 1
ATOM 2467 O O . GLU A 1 158 ? 6.42169 -7.70869 22.56338 1.000 11.69938 150 GLU A O 1
ATOM 2479 N N . PRO A 1 159 ? 5.45668 -7.49067 24.59366 1.000 12.29109 151 PRO A N 1
ATOM 2480 C CA . PRO A 1 159 ? 6.31535 -6.33884 24.91764 1.000 10.25491 151 PRO A CA 1
ATOM 2481 C C . PRO A 1 159 ? 7.79625 -6.63915 24.80023 1.000 10.64426 151 PRO A C 1
ATOM 2482 O O . PRO A 1 159 ? 8.56740 -5.73734 24.46080 1.000 11.91589 151 PRO A O 1
ATOM 2493 N N . LYS A 1 160 ? 8.22165 -7.86872 25.10533 1.000 9.74067 152 LYS A N 1
ATOM 2494 C CA . LYS A 1 160 ? 9.62878 -8.24567 24.97810 1.000 10.74548 152 LYS A CA 1
ATOM 2495 C C . LYS A 1 160 ? 10.15825 -8.02891 23.56862 1.000 12.58031 152 LYS A C 1
ATOM 2496 O O . LYS A 1 160 ? 11.33716 -7.69102 23.39739 1.000 12.50136 152 LYS A O 1
ATOM 2515 N N . GLU A 1 161 ? 9.30880 -8.19435 22.55207 1.000 13.38347 153 GLU A N 1
ATOM 2516 C CA . GLU A 1 161 ? 9.75491 -7.98026 21.18014 1.000 13.05265 153 GLU A CA 1
ATOM 2517 C C . GLU A 1 161 ? 10.10862 -6.51726 20.91392 1.000 12.45471 153 GLU A C 1
ATOM 2518 O O . GLU A 1 161 ? 11.01564 -6.23942 20.11973 1.000 12.66997 153 GLU A O 1
ATOM 2530 N N . ILE A 1 162 ? 9.42874 -5.57527 21.58054 1.000 10.97804 154 ILE A N 1
ATOM 2531 C CA . ILE A 1 162 ? 9.75934 -4.15933 21.42940 1.000 9.39408 154 ILE A CA 1
ATOM 2532 C C . ILE A 1 162 ? 11.11832 -3.86611 22.04096 1.000 11.04596 154 ILE A C 1
ATOM 2533 O O . ILE A 1 162 ? 11.93948 -3.15209 21.44868 1.000 12.96253 154 ILE A O 1
ATOM 2549 N N . ALA A 1 163 ? 11.39815 -4.43552 23.22233 1.000 10.58477 155 ALA A N 1
ATOM 2550 C CA . ALA A 1 163 ? 12.70557 -4.24084 23.83496 1.000 13.04560 155 ALA A CA 1
ATOM 2551 C C . ALA A 1 163 ? 13.81219 -4.86575 22.99361 1.000 9.57828 155 ALA A C 1
ATOM 2552 O O . ALA A 1 163 ? 14.89433 -4.28682 22.85088 1.000 13.19967 155 ALA A O 1
ATOM 2559 N N . ARG A 1 164 ? 13.56330 -6.05487 22.43343 1.000 10.92075 156 ARG A N 1
ATOM 2560 C CA . ARG A 1 164 ? 14.54528 -6.69440 21.56288 1.000 11.56415 156 ARG A CA 1
ATOM 2561 C C . ARG A 1 164 ? 14.83088 -5.83815 20.33164 1.000 13.48834 156 ARG A C 1
ATOM 2562 O O . ARG A 1 164 ? 15.99209 -5.61027 19.96702 1.000 14.68604 156 ARG A O 1
ATOM 2583 N N . PHE A 1 165 ? 13.77446 -5.31487 19.70842 1.000 12.34208 157 PHE A N 1
ATOM 2584 C CA . PHE A 1 165 ? 13.92651 -4.40495 18.57343 1.000 11.32034 157 PHE A CA 1
ATOM 2585 C C . PHE A 1 165 ? 14.77659 -3.19783 18.95494 1.000 10.12238 157 PHE A C 1
ATOM 2586 O O . PHE A 1 165 ? 15.72330 -2.83186 18.24088 1.000 12.47130 157 PHE A O 1
ATOM 2603 N N . ILE A 1 166 ? 14.46768 -2.57376 20.09199 1.000 12.29909 158 ILE A N 1
ATOM 2604 C CA . ILE A 1 166 ? 15.18432 -1.36655 20.48171 1.000 10.44496 158 ILE A CA 1
ATOM 2605 C C . ILE A 1 166 ? 16.63327 -1.69376 20.80783 1.000 12.21308 158 ILE A C 1
ATOM 2606 O O . ILE A 1 166 ? 17.55674 -1.03529 20.32090 1.000 14.83120 158 ILE A O 1
ATOM 2622 N N . ASP A 1 167 ? 16.85265 -2.70498 21.65273 1.000 12.18974 159 ASP A N 1
ATOM 2623 C CA . ASP A 1 167 ? 18.20544 -3.00582 22.11856 1.000 10.86758 159 ASP A CA 1
ATOM 2624 C C . ASP A 1 167 ? 19.11916 -3.41297 20.96939 1.000 17.71601 159 ASP A C 1
ATOM 2625 O O . ASP A 1 167 ? 20.29895 -3.03057 20.93758 1.000 17.54288 159 ASP A O 1
ATOM 2634 N N . VAL A 1 168 ? 18.60008 -4.18756 20.01364 1.000 12.83478 160 VAL A N 1
ATOM 2635 C CA . VAL A 1 168 ? 19.46410 -4.74306 18.97535 1.000 15.33545 160 VAL A CA 1
ATOM 2636 C C . VAL A 1 168 ? 19.69589 -3.75053 17.84009 1.000 19.73775 160 VAL A C 1
ATOM 2637 O O . VAL A 1 168 ? 20.79875 -3.69406 17.28150 1.000 16.07201 160 VAL A O 1
ATOM 2650 N N . PHE A 1 169 ? 18.68099 -2.95621 17.47165 1.000 14.06378 161 PHE A N 1
ATOM 2651 C CA . PHE A 1 169 ? 18.74527 -2.16707 16.24395 1.000 13.87341 161 PHE A CA 1
ATOM 2652 C C . PHE A 1 169 ? 18.73941 -0.65600 16.45261 1.000 19.07854 161 PHE A C 1
ATOM 2653 O O . PHE A 1 169 ? 19.06255 0.07443 15.50569 1.000 17.16480 161 PHE A O 1
ATOM 2670 N N . CYS A 1 170 ? 18.40438 -0.15310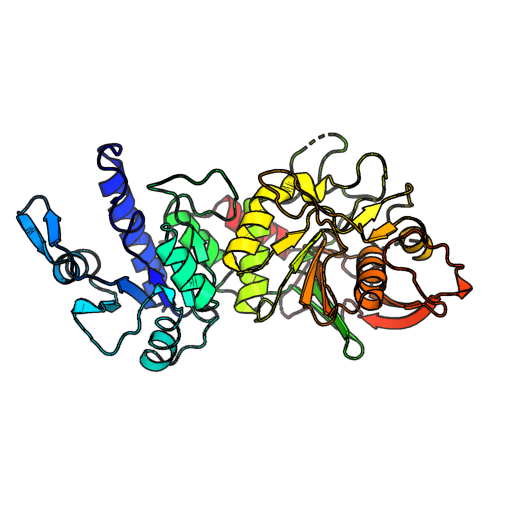 17.64621 1.000 15.97009 162 CYS A N 1
ATOM 2671 C CA . CYS A 1 170 ? 18.15374 1.27411 17.79213 1.000 14.34731 162 CYS A CA 1
ATOM 2672 C C . CYS A 1 170 ? 19.12956 2.00259 18.70250 1.000 17.51876 162 CYS A C 1
ATOM 2673 O O . CYS A 1 170 ? 19.07059 3.23241 18.76961 1.000 21.44636 162 CYS A O 1
ATOM 2681 N N . LEU A 1 171 ? 20.03316 1.30509 19.37984 1.000 20.55182 163 LEU A N 1
ATOM 2682 C CA . LEU A 1 171 ? 20.92753 1.95138 20.32956 1.000 24.90322 163 LEU A CA 1
ATOM 2683 C C . LEU A 1 171 ? 22.36314 2.08113 19.83630 1.000 31.61023 163 LEU A C 1
ATOM 2684 O O . LEU A 1 171 ? 23.15328 2.78163 20.47851 1.000 46.83851 163 LEU A O 1
ATOM 2700 N N . ARG A 1 172 ? 22.72401 1.44231 18.72682 1.000 28.26024 164 ARG A N 1
ATOM 2701 C CA . ARG A 1 172 ? 24.07418 1.54163 18.18958 1.000 35.30861 164 ARG A CA 1
ATOM 2702 C C . ARG A 1 172 ? 24.24660 2.82699 17.39005 1.000 26.63365 164 ARG A C 1
ATOM 2703 O O . ARG A 1 172 ? 23.30164 3.34074 16.78544 1.000 29.08414 164 ARG A O 1
ATOM 2724 N N . GLU A 1 173 ? 25.48183 3.33355 17.36750 1.000 25.32018 165 GLU A N 1
ATOM 2725 C CA . GLU A 1 173 ? 25.76197 4.55039 16.61476 1.000 38.56526 165 GLU A CA 1
ATOM 2726 C C . GLU A 1 173 ? 25.54514 4.34025 15.12118 1.000 28.35788 165 GLU A C 1
ATOM 2727 O O . GLU A 1 173 ? 25.03950 5.22968 14.42517 1.000 31.14925 165 GLU A O 1
ATOM 2739 N N . GLN A 1 174 ? 25.92715 3.17665 14.60595 1.000 27.95244 166 GLN A N 1
ATOM 2740 C CA . GLN A 1 174 ? 25.90909 2.92307 13.17217 1.000 28.47036 166 GLN A CA 1
ATOM 2741 C C . GLN A 1 174 ? 24.62459 2.19199 12.79736 1.000 16.46856 166 GLN A C 1
ATOM 2742 O O . GLN A 1 174 ? 24.40257 1.05787 13.22517 1.000 25.04242 166 GLN A O 1
ATOM 2756 N N . LEU A 1 175 ? 23.79276 2.84443 11.99090 1.000 15.19443 167 LEU A N 1
ATOM 2757 C CA . LEU A 1 175 ? 22.60033 2.23063 11.42257 1.000 16.83173 167 LEU A CA 1
ATOM 2758 C C . LEU A 1 175 ? 22.88151 1.55563 10.08696 1.000 13.91071 167 LEU A C 1
ATOM 2759 O O . LEU A 1 175 ? 22.17702 0.61111 9.70304 1.000 16.58918 167 LEU A O 1
ATOM 2775 N N . TRP A 1 176 ? 23.90468 2.01528 9.37857 1.000 13.11501 168 TRP A N 1
ATOM 2776 C CA . TRP A 1 176 ? 24.31995 1.43418 8.11258 1.000 13.47942 168 TRP A CA 1
ATOM 2777 C C . TRP A 1 176 ? 25.77512 1.01275 8.21397 1.000 17.01048 168 TRP A C 1
ATOM 2778 O O . TRP A 1 176 ? 26.59203 1.72601 8.79657 1.000 17.30470 168 TRP A O 1
ATOM 2799 N N . GLY A 1 177 ? 26.10162 -0.13594 7.62628 1.000 15.04549 169 GLY A N 1
ATOM 2800 C CA . GLY A 1 177 ? 27.48644 -0.57430 7.59437 1.000 21.02502 169 GLY A CA 1
ATOM 2801 C C . GLY A 1 177 ? 28.28630 -0.00020 6.45049 1.000 16.76610 169 GLY A C 1
ATOM 2802 O O . GLY A 1 177 ? 29.52013 -0.02448 6.49421 1.000 18.48892 169 GLY A O 1
ATOM 2806 N N . TRP A 1 178 ? 27.60459 0.54906 5.45433 1.000 13.54723 170 TRP A N 1
ATOM 2807 C CA . TRP A 1 178 ? 28.18784 1.04488 4.21848 1.000 17.67879 170 TRP A CA 1
ATOM 2808 C C . TRP A 1 178 ? 27.14279 1.94186 3.57579 1.000 20.41345 170 TRP A C 1
ATOM 2809 O O . TRP A 1 178 ? 25.95424 1.60718 3.56397 1.000 14.25020 170 TRP A O 1
ATOM 2830 N N . GLN A 1 179 ? 27.58158 3.09359 3.08253 1.000 17.45636 171 GLN A N 1
ATOM 2831 C CA . GLN A 1 179 ? 26.68128 4.00677 2.39403 1.000 14.21203 171 GLN A CA 1
ATOM 2832 C C . GLN A 1 179 ? 27.49182 4.98665 1.56816 1.000 23.00866 171 GLN A C 1
ATOM 2833 O O . GLN A 1 179 ? 28.58667 5.38749 1.96069 1.000 23.34104 171 GLN A O 1
ATOM 2847 N N . GLY A 1 180 ? 26.92279 5.39279 0.43802 1.000 19.71590 172 GLY A N 1
ATOM 2848 C CA . GLY A 1 180 ? 27.62045 6.26178 -0.49074 1.000 24.12270 172 GLY A CA 1
ATOM 2849 C C . GLY A 1 180 ? 26.63957 6.98577 -1.37948 1.000 32.86385 172 GLY A C 1
ATOM 2850 O O . GLY A 1 180 ? 25.46574 6.61675 -1.48142 1.000 19.99837 172 GLY A O 1
ATOM 2854 N N . HIS A 1 181 ? 27.13438 8.03971 -2.02353 1.000 21.58717 173 HIS A N 1
ATOM 2855 C CA . HIS A 1 181 ? 26.32531 8.85658 -2.90963 1.000 20.61161 173 HIS A CA 1
ATOM 2856 C C . HIS A 1 181 ? 27.15288 9.21898 -4.13157 1.000 24.89680 173 HIS A C 1
ATOM 2857 O O . HIS A 1 181 ? 28.38359 9.27504 -4.07448 1.000 27.32000 173 HIS A O 1
ATOM 2870 N N . PHE A 1 182 ? 26.47023 9.44356 -5.24544 1.000 27.77259 174 PHE A N 1
ATOM 2871 C CA . PHE A 1 182 ? 27.13252 9.87459 -6.46688 1.000 24.13599 174 PHE A CA 1
ATOM 2872 C C . PHE A 1 182 ? 26.23645 10.86422 -7.19473 1.000 29.08278 174 PHE A C 1
ATOM 2873 O O . PHE A 1 182 ? 25.01812 10.66439 -7.28308 1.000 27.49927 174 PHE A O 1
ATOM 2890 N N . ASN A 1 183 ? 26.84691 11.93479 -7.71849 1.000 31.52156 175 ASN A N 1
ATOM 2891 C CA . ASN A 1 183 ? 26.07465 13.02718 -8.29235 1.000 34.43022 175 ASN A CA 1
ATOM 2892 C C . ASN A 1 183 ? 24.99954 13.36717 -7.27900 1.000 22.42828 175 ASN A C 1
ATOM 2893 O O . ASN A 1 183 ? 25.23817 13.23578 -6.07506 1.000 27.31348 175 ASN A O 1
ATOM 2904 N N . GLU A 1 184 ? 23.81979 13.76934 -7.73294 1.000 23.80427 176 GLU A N 1
ATOM 2905 C CA . GLU A 1 184 ? 22.75148 14.16100 -6.82482 1.000 16.95305 176 GLU A CA 1
ATOM 2906 C C . GLU A 1 184 ? 21.60973 13.15336 -6.73612 1.000 29.78334 176 GLU A C 1
ATOM 2907 O O . GLU A 1 184 ? 20.69751 13.34024 -5.92178 1.000 25.25615 176 GLU A O 1
ATOM 2919 N N . ASP A 1 185 ? 21.63219 12.09372 -7.53380 1.000 25.62586 177 ASP A N 1
ATOM 2920 C CA . ASP A 1 185 ? 20.48922 11.19489 -7.62815 1.000 27.48839 177 ASP A CA 1
ATOM 2921 C C . ASP A 1 185 ? 20.85218 9.73787 -7.36881 1.000 21.27240 177 ASP A C 1
ATOM 2922 O O . ASP A 1 185 ? 20.01705 8.84989 -7.61087 1.000 21.46869 177 ASP A O 1
ATOM 2931 N N . VAL A 1 186 ? 22.06243 9.46072 -6.89243 1.000 18.93714 178 VAL A N 1
ATOM 2932 C CA . VAL A 1 186 ? 22.50373 8.10105 -6.60970 1.000 19.97973 178 VAL A CA 1
ATOM 2933 C C . VAL A 1 186 ? 22.78344 8.01029 -5.11737 1.000 26.28864 178 VAL A C 1
ATOM 2934 O O . VAL A 1 186 ? 23.62875 8.74482 -4.58974 1.000 19.04305 178 VAL A O 1
ATOM 2947 N N . HIS A 1 187 ? 22.07419 7.11381 -4.43868 1.000 16.60274 179 HIS A N 1
ATOM 2948 C CA . HIS A 1 187 ? 22.13008 7.01759 -2.98259 1.000 11.73579 179 HIS A CA 1
ATOM 2949 C C . HIS A 1 187 ? 22.05238 5.55204 -2.59974 1.000 18.34483 179 HIS A C 1
ATOM 2950 O O . HIS A 1 187 ? 21.00347 4.91943 -2.76621 1.000 16.03431 179 HIS A O 1
ATOM 2963 N N . TYR A 1 188 ? 23.15892 5.02146 -2.09918 1.000 12.68201 180 TYR A N 1
ATOM 2964 C CA . TYR A 1 188 ? 23.28216 3.61573 -1.75234 1.000 12.33805 180 TYR A CA 1
ATOM 2965 C C . TYR A 1 188 ? 23.48617 3.45535 -0.25376 1.000 13.83714 180 TYR A C 1
ATOM 2966 O O . TYR A 1 188 ? 24.26945 4.18886 0.36061 1.000 15.19375 180 TYR A O 1
ATOM 2984 N N . TYR A 1 189 ? 22.77178 2.48961 0.32437 1.000 11.52944 181 TYR A N 1
ATOM 2985 C CA . TYR A 1 189 ? 22.86331 2.12478 1.73056 1.000 11.39490 181 TYR A CA 1
ATOM 2986 C C . TYR A 1 189 ? 22.87603 0.60807 1.85217 1.000 14.36611 181 TYR A C 1
ATOM 2987 O O . TYR A 1 189 ? 22.15361 -0.08117 1.12625 1.000 13.10870 181 TYR A O 1
ATOM 3005 N N . ALA A 1 190 ? 23.66599 0.09109 2.79288 1.000 10.33977 182 ALA A N 1
ATOM 3006 C CA . ALA A 1 190 ? 23.66915 -1.33316 3.09725 1.000 10.27940 182 ALA A CA 1
ATOM 3007 C C . ALA A 1 190 ? 23.73279 -1.55010 4.60023 1.000 13.50015 182 ALA A C 1
ATOM 3008 O O . ALA A 1 190 ? 24.47412 -0.86058 5.30660 1.000 13.44406 182 ALA A O 1
ATOM 3015 N N . LEU A 1 191 ? 22.93829 -2.50073 5.09270 1.000 10.22869 183 LEU A N 1
ATOM 3016 C CA . LEU A 1 191 ? 22.86548 -2.70843 6.53748 1.000 10.19577 183 LEU A CA 1
ATOM 3017 C C . LEU A 1 191 ? 24.19178 -3.22122 7.09918 1.000 11.86725 183 LEU A C 1
ATOM 3018 O O . LEU A 1 191 ? 24.68242 -2.71992 8.12088 1.000 16.12400 183 LEU A O 1
ATOM 3034 N N . ALA A 1 192 ? 24.77808 -4.23329 6.46522 1.000 16.16698 184 ALA A N 1
ATOM 3035 C CA . ALA A 1 192 ? 25.97706 -4.84898 7.02259 1.000 15.47890 184 ALA A CA 1
ATOM 3036 C C . ALA A 1 192 ? 26.92434 -5.31351 5.92456 1.000 22.15083 184 ALA A C 1
ATOM 3037 O O . ALA A 1 192 ? 26.47919 -5.70452 4.84083 1.000 16.42516 184 ALA A O 1
ATOM 3044 N N . PRO A 1 193 ? 28.22769 -5.29822 6.18470 1.000 19.00610 185 PRO A N 1
ATOM 3045 C CA . PRO A 1 193 ? 29.16789 -5.91106 5.23787 1.000 17.66905 185 PRO A CA 1
ATOM 3046 C C . PRO A 1 193 ? 29.05102 -7.42828 5.26190 1.000 17.85513 185 PRO A C 1
ATOM 3047 O O . PRO A 1 193 ? 28.58343 -8.03368 6.22955 1.000 21.39686 185 PRO A O 1
ATOM 3058 N N . PHE A 1 194 ? 29.47998 -8.04503 4.16071 1.000 22.75774 186 PHE A N 1
ATOM 3059 C CA . PHE A 1 194 ? 29.34136 -9.48543 3.99062 1.000 17.81857 186 PHE A CA 1
ATOM 3060 C C . PHE A 1 194 ? 30.53204 -10.02400 3.21448 1.000 13.32244 186 PHE A C 1
ATOM 3061 O O . PHE A 1 194 ? 30.96718 -9.41548 2.23516 1.000 19.48208 186 PHE A O 1
ATOM 3078 N N . SER A 1 195 ? 31.03703 -11.17555 3.64855 1.000 23.21114 187 SER A N 1
ATOM 3079 C CA . SER A 1 195 ? 32.07470 -11.88327 2.91407 1.000 25.24378 187 SER A CA 1
ATOM 3080 C C . SER A 1 195 ? 31.86149 -13.37779 3.11271 1.000 17.81028 187 SER A C 1
ATOM 3081 O O . SER A 1 195 ? 31.54743 -13.82822 4.21962 1.000 26.56640 187 SER A O 1
ATOM 3089 N N . THR A 1 196 ? 32.04079 -14.14249 2.03879 1.000 23.03573 188 THR A N 1
ATOM 3090 C CA . THR A 1 196 ? 31.89943 -15.59044 2.09249 1.000 23.03997 188 THR A CA 1
ATOM 3091 C C . THR A 1 196 ? 33.05168 -16.23920 1.33770 1.000 22.39030 188 THR A C 1
ATOM 3092 O O . THR A 1 196 ? 33.87074 -15.56531 0.69916 1.000 22.90206 188 THR A O 1
ATOM 3103 N N . TYR A 1 197 ? 33.10868 -17.57219 1.42164 1.000 21.00716 189 TYR A N 1
ATOM 3104 C CA . TYR A 1 197 ? 34.15163 -18.35211 0.76226 1.000 19.93665 189 TYR A CA 1
ATOM 3105 C C . TYR A 1 197 ? 33.57003 -19.42452 -0.15869 1.000 20.18055 189 TYR A C 1
ATOM 3106 O O . TYR A 1 197 ? 34.24429 -20.41724 -0.46036 1.000 21.31152 189 TYR A O 1
ATOM 3124 N N . VAL A 1 198 ? 32.33009 -19.25125 -0.59421 1.000 16.57989 190 VAL A N 1
ATOM 3125 C CA . VAL A 1 198 ? 31.70537 -20.12278 -1.58742 1.000 13.60040 190 VAL A CA 1
ATOM 3126 C C . VAL A 1 198 ? 31.28092 -19.26221 -2.75806 1.000 25.33054 190 VAL A C 1
ATOM 3127 O O . VAL A 1 198 ? 31.06210 -18.04227 -2.61376 1.000 20.48302 190 VAL A O 1
ATOM 3140 N N . PRO A 1 199 ? 31.09667 -19.85963 -3.93976 1.000 24.30643 191 PRO A N 1
ATOM 3141 C CA . PRO A 1 199 ? 30.98257 -19.03455 -5.15545 1.000 34.75972 191 PRO A CA 1
ATOM 3142 C C . PRO A 1 199 ? 29.64867 -18.32624 -5.29924 1.000 46.32911 191 PRO A C 1
ATOM 3143 O O . PRO A 1 199 ? 29.62708 -17.14183 -5.65834 1.000 76.84394 191 PRO A O 1
ATOM 3154 N N . GLU A 1 200 ? 28.52574 -19.00705 -5.04614 1.000 42.15493 192 GLU A N 1
ATOM 3155 C CA . GLU A 1 200 ? 27.20350 -18.39853 -5.21811 1.000 62.96572 192 GLU A CA 1
ATOM 3156 C C . GLU A 1 200 ? 26.35727 -18.71232 -3.98587 1.000 64.32317 192 GLU A C 1
ATOM 3157 O O . GLU A 1 200 ? 25.46414 -19.56161 -4.01060 1.000 63.21344 192 GLU A O 1
ATOM 3163 N N . PHE A 1 201 ? 26.66268 -18.00020 -2.90498 1.000 40.76712 193 PHE A N 1
ATOM 3164 C CA . PHE A 1 201 ? 25.92136 -18.11266 -1.65801 1.000 43.81475 193 PHE A CA 1
ATOM 3165 C C . PHE A 1 201 ? 24.45683 -17.74715 -1.87012 1.000 51.63146 193 PHE A C 1
ATOM 3166 O O . PHE A 1 201 ? 24.14313 -16.66389 -2.37215 1.000 37.48394 193 PHE A O 1
ATOM 3174 N N . THR A 1 202 ? 23.55924 -18.65046 -1.49135 1.000 61.35816 194 THR A N 1
ATOM 3175 C CA . THR A 1 202 ? 22.12757 -18.42992 -1.64340 1.000 68.98189 194 THR A CA 1
ATOM 3176 C C . THR A 1 202 ? 21.53161 -17.90835 -0.34237 1.000 61.48781 194 THR A C 1
ATOM 3177 O O . THR A 1 202 ? 21.90314 -18.35288 0.74787 1.000 47.81375 194 THR A O 1
ATOM 3181 N N . MET A 1 203 ? 20.60876 -16.95618 -0.46650 1.000 57.87168 195 MET A N 1
ATOM 3182 C CA . MET A 1 203 ? 19.84702 -16.45541 0.66883 1.000 64.26102 195 MET A CA 1
ATOM 3183 C C . MET A 1 203 ? 18.62006 -17.30718 0.97799 1.000 39.34889 195 MET A C 1
ATOM 3184 O O . MET A 1 203 ? 18.03982 -17.16512 2.06055 1.000 43.79460 195 MET A O 1
ATOM 3189 N N . TYR A 1 204 ? 18.23132 -18.19519 0.06645 1.000 54.83414 196 TYR A N 1
ATOM 3190 C CA . TYR A 1 204 ? 17.06024 -19.04208 0.23408 1.000 55.42672 196 TYR A CA 1
ATOM 3191 C C . TYR A 1 204 ? 17.17499 -20.20406 -0.74209 1.000 54.33966 196 TYR A C 1
ATOM 3192 O O . TYR A 1 204 ? 17.86991 -20.11616 -1.75741 1.000 58.18171 196 TYR A O 1
ATOM 3201 N N . SER A 1 205 ? 16.48095 -21.29348 -0.42354 1.000 71.73472 197 SER A N 1
ATOM 3202 C CA . SER A 1 205 ? 16.62179 -22.52446 -1.18818 1.000 63.81261 197 SER A CA 1
ATOM 3203 C C . SER A 1 205 ? 16.05860 -22.36812 -2.60096 1.000 70.20503 197 SER A C 1
ATOM 3204 O O . SER A 1 205 ? 15.29599 -21.44485 -2.90393 1.000 53.61596 197 SER A O 1
ATOM 3207 N N . ALA A 1 206 ? 16.44740 -23.30435 -3.47207 1.000 60.55426 198 ALA A N 1
ATOM 3208 C CA . ALA A 1 206 ? 16.01020 -23.25537 -4.86416 1.000 66.59015 198 ALA A CA 1
ATOM 3209 C C . ALA A 1 206 ? 14.49744 -23.39995 -4.97585 1.000 84.98181 198 ALA A C 1
ATOM 3210 O O . ALA A 1 206 ? 13.86864 -22.78092 -5.84306 1.000 87.00552 198 ALA A O 1
ATOM 3212 N N . ASN A 1 207 ? 13.89909 -24.22360 -4.12024 1.000 80.10881 199 ASN A N 1
ATOM 3213 C CA . ASN A 1 207 ? 12.45307 -24.42111 -4.12221 1.000 80.48941 199 ASN A CA 1
ATOM 3214 C C . ASN A 1 207 ? 11.88935 -24.25114 -2.71404 1.000 70.70375 199 ASN A C 1
ATOM 3215 O O . ASN A 1 207 ? 10.70270 -24.47343 -2.47677 1.000 84.91747 199 ASN A O 1
ATOM 3220 N N . ALA A 1 212 ? 9.43803 -21.30069 1.30804 1.000 70.16784 204 ALA A N 1
ATOM 3221 C CA . ALA A 1 212 ? 10.83525 -20.88619 1.23437 1.000 70.26558 204 ALA A CA 1
ATOM 3222 C C . ALA A 1 212 ? 11.25958 -20.09059 2.46904 1.000 58.30360 204 ALA A C 1
ATOM 3223 O O . ALA A 1 212 ? 10.53732 -19.17017 2.90955 1.000 75.72944 204 ALA A O 1
ATOM 3225 N N . LYS A 1 213 ? 12.42611 -20.45140 3.01496 1.000 56.79777 205 LYS A N 1
ATOM 3226 C CA . LYS A 1 213 ? 12.97632 -19.86452 4.22006 1.000 58.94667 205 LYS A CA 1
ATOM 3227 C C . LYS A 1 213 ? 14.29154 -19.18731 3.88929 1.000 54.51411 205 LYS A C 1
ATOM 3228 O O . LYS A 1 213 ? 14.93941 -19.52873 2.88390 1.000 52.37298 205 LYS A O 1
ATOM 3234 N N . LEU A 1 214 ? 14.74938 -18.28899 4.77612 1.000 28.58392 206 LEU A N 1
ATOM 3235 C CA . LEU A 1 214 ? 16.01174 -17.60600 4.54103 1.000 28.96100 206 LEU A CA 1
ATOM 3236 C C . LEU A 1 214 ? 17.18375 -18.40942 5.09656 1.000 26.88730 206 LEU A C 1
ATOM 3237 O O . LEU A 1 214 ? 17.06975 -19.09612 6.11432 1.000 43.97888 206 LEU A O 1
ATOM 3252 N N . SER A 1 215 ? 18.32942 -18.30373 4.41852 1.000 33.96996 207 SER A N 1
ATOM 3253 C CA . SER A 1 215 ? 19.53112 -18.99622 4.87667 1.000 52.06867 207 SER A CA 1
ATOM 3254 C C . SER A 1 215 ? 20.27374 -18.18524 5.93467 1.000 54.33892 207 SER A C 1
ATOM 3255 O O . SER A 1 215 ? 20.84138 -18.75485 6.87560 1.000 40.37677 207 SER A O 1
ATOM 3263 N N . VAL A 1 216 ? 20.27295 -16.86115 5.79509 1.000 36.87001 208 VAL A N 1
ATOM 3264 C CA . VAL A 1 216 ? 20.92298 -15.95163 6.73252 1.000 25.74487 208 VAL A CA 1
ATOM 3265 C C . VAL A 1 216 ? 19.83435 -15.13920 7.41760 1.000 25.37619 208 VAL A C 1
ATOM 3266 O O . VAL A 1 216 ? 19.03958 -14.46971 6.74868 1.000 23.45401 208 VAL A O 1
ATOM 3279 N N . GLY A 1 217 ? 19.78604 -15.20639 8.74401 1.000 23.94675 209 GLY A N 1
ATOM 3280 C CA . GLY A 1 217 ? 18.79295 -14.43943 9.47907 1.000 27.49489 209 GLY A CA 1
ATOM 3281 C C . GLY A 1 217 ? 17.38082 -14.97673 9.29441 1.000 27.11279 209 GLY A C 1
ATOM 3282 O O . GLY A 1 217 ? 17.15504 -16.16956 9.07216 1.000 25.76843 209 GLY A O 1
ATOM 3286 N N . SER A 1 218 ? 16.41012 -14.07457 9.38811 1.000 17.21814 210 SER A N 1
ATOM 3287 C CA . SER A 1 218 ? 15.00740 -14.44678 9.32407 1.000 18.38702 210 SER A CA 1
ATOM 3288 C C . SER A 1 218 ? 14.22020 -13.22996 8.87376 1.000 18.32720 210 SER A C 1
ATOM 3289 O O . SER A 1 218 ? 14.73384 -12.10492 8.93496 1.000 14.16657 210 SER A O 1
ATOM 3297 N N . PRO A 1 219 ? 12.99055 -13.42479 8.38476 1.000 16.29500 211 PRO A N 1
ATOM 3298 C CA . PRO A 1 219 ? 12.19687 -12.25574 7.94382 1.000 14.02127 211 PRO A CA 1
ATOM 3299 C C . PRO A 1 219 ? 12.00029 -11.21678 9.03122 1.000 17.25661 211 PRO A C 1
ATOM 3300 O O . PRO A 1 219 ? 12.08711 -10.01260 8.74218 1.000 14.54142 211 PRO A O 1
ATOM 3311 N N . ASP A 1 220 ? 11.72839 -11.64641 10.27168 1.000 16.43551 212 ASP A N 1
ATOM 3312 C CA . ASP A 1 220 ? 11.53593 -10.68836 11.35306 1.000 15.31290 212 ASP A CA 1
ATOM 3313 C C . ASP A 1 220 ? 12.82808 -9.94866 11.65997 1.000 11.30682 212 ASP A C 1
ATOM 3314 O O . ASP A 1 220 ? 12.80833 -8.74046 11.93261 1.000 12.52502 212 ASP A O 1
ATOM 3323 N N . PHE A 1 221 ? 13.96697 -10.65020 11.61354 1.000 12.61344 213 PHE A N 1
ATOM 3324 C CA . PHE A 1 221 ? 15.24485 -9.98562 11.85493 1.000 13.60341 213 PHE A CA 1
ATOM 3325 C C . PHE A 1 221 ? 15.49718 -8.89563 10.81660 1.000 13.22650 213 PHE A C 1
ATOM 3326 O O . PHE A 1 221 ? 15.86230 -7.76398 11.15851 1.000 11.11195 213 PHE A O 1
ATOM 3343 N N . TRP A 1 222 ? 15.30557 -9.21639 9.53371 1.000 11.86373 214 TRP A N 1
ATOM 3344 C CA . TRP A 1 222 ? 15.65843 -8.26853 8.48408 1.000 10.42575 214 TRP A CA 1
ATOM 3345 C C . TRP A 1 222 ? 14.67455 -7.10928 8.40571 1.000 11.71365 214 TRP A C 1
ATOM 3346 O O . TRP A 1 222 ? 15.07261 -5.96657 8.14621 1.000 10.64469 214 TRP A O 1
ATOM 3367 N N . ILE A 1 223 ? 13.38663 -7.36833 8.62303 1.000 11.16622 215 ILE A N 1
ATOM 3368 C CA . ILE A 1 223 ? 12.45472 -6.25390 8.52243 1.000 9.61404 215 ILE A CA 1
ATOM 3369 C C . ILE A 1 223 ? 12.67136 -5.28882 9.67575 1.000 10.31494 215 ILE A C 1
ATOM 3370 O O . ILE A 1 223 ? 12.49943 -4.06934 9.52038 1.000 10.43445 215 ILE A O 1
ATOM 3386 N N . ARG A 1 224 ? 13.08325 -5.80765 10.83893 1.000 10.78864 216 ARG A N 1
ATOM 3387 C CA . ARG A 1 224 ? 13.32884 -4.94265 11.98566 1.000 10.61618 216 ARG A CA 1
ATOM 3388 C C . ARG A 1 224 ? 14.60879 -4.14517 11.80468 1.000 10.47700 216 ARG A C 1
ATOM 3389 O O . ARG A 1 224 ? 14.65406 -2.95120 12.11735 1.000 10.69573 216 ARG A O 1
ATOM 3410 N N . TYR A 1 225 ? 15.66072 -4.79652 11.31403 1.000 10.15034 217 TYR A N 1
ATOM 3411 C CA . TYR A 1 225 ? 16.88828 -4.10152 10.94539 1.000 8.80850 217 TYR A CA 1
ATOM 3412 C C . TYR A 1 225 ? 16.61142 -2.98845 9.94119 1.000 10.73510 217 TYR A C 1
ATOM 3413 O O . TYR A 1 225 ? 17.04185 -1.84034 10.12654 1.000 11.36095 217 TYR A O 1
ATOM 3431 N N . LEU A 1 226 ? 15.90831 -3.32098 8.85592 1.000 11.91947 218 LEU A N 1
ATOM 3432 C CA . LEU A 1 226 ? 15.57383 -2.33576 7.83873 1.000 8.30983 218 LEU A CA 1
ATOM 3433 C C . LEU A 1 226 ? 14.74591 -1.20079 8.42551 1.000 12.09546 218 LEU A C 1
ATOM 3434 O O . LEU A 1 226 ? 15.02806 -0.02604 8.18442 1.000 11.82121 218 LEU A O 1
ATOM 3450 N N . GLY A 1 227 ? 13.69182 -1.53545 9.17474 1.000 9.88854 219 GLY A N 1
ATOM 3451 C CA . GLY A 1 227 ? 12.82901 -0.48943 9.70722 1.000 11.11184 219 GLY A CA 1
ATOM 3452 C C . GLY A 1 227 ? 13.57888 0.49057 10.59127 1.000 9.25649 219 GLY A C 1
ATOM 3453 O O . GLY A 1 227 ? 13.40966 1.71005 10.48817 1.000 10.70680 219 GLY A O 1
ATOM 3457 N N . ALA A 1 228 ? 14.39198 -0.03363 11.50126 1.000 9.43230 220 ALA A N 1
ATOM 3458 C CA . ALA A 1 228 ? 15.14833 0.83043 12.39453 1.000 11.39784 220 ALA A CA 1
ATOM 3459 C C . ALA A 1 228 ? 16.11598 1.70254 11.61206 1.000 12.66767 220 ALA A C 1
ATOM 3460 O O . ALA A 1 228 ? 16.18342 2.92293 11.81442 1.000 9.58816 220 ALA A O 1
ATOM 3467 N N . SER A 1 229 ? 16.91358 1.09222 10.73366 1.000 12.01879 221 SER A N 1
ATOM 3468 C CA . SER A 1 229 ? 17.92899 1.88717 10.05812 1.000 10.66603 221 SER A CA 1
ATOM 3469 C C . SER A 1 229 ? 17.30243 2.91933 9.12779 1.000 10.84457 221 SER A C 1
ATOM 3470 O O . SER A 1 229 ? 17.75509 4.07026 9.07510 1.000 14.53011 221 SER A O 1
ATOM 3478 N N . ILE A 1 230 ? 16.28483 2.52652 8.36209 1.000 9.42546 222 ILE A N 1
ATOM 3479 C CA . ILE A 1 230 ? 15.64171 3.48350 7.46899 1.000 9.62956 222 ILE A CA 1
ATOM 3480 C C . ILE A 1 230 ? 14.99859 4.61399 8.26686 1.000 13.55910 222 ILE A C 1
ATOM 3481 O O . ILE A 1 230 ? 15.08144 5.78825 7.88570 1.000 12.67026 222 ILE A O 1
ATOM 3497 N N . TYR A 1 231 ? 14.34969 4.28693 9.38861 1.000 12.43343 223 TYR A N 1
ATOM 3498 C CA . TYR A 1 231 ? 13.61291 5.31559 10.11788 1.000 9.89553 223 TYR A CA 1
ATOM 3499 C C . TYR A 1 231 ? 14.55447 6.25883 10.86881 1.000 12.07913 223 TYR A C 1
ATOM 3500 O O . TYR A 1 231 ? 14.45035 7.48548 10.74160 1.000 11.90844 223 TYR A O 1
ATOM 3518 N N . PHE A 1 232 ? 15.44357 5.71074 11.70298 1.000 10.91274 224 PHE A N 1
ATOM 3519 C CA . PHE A 1 232 ? 16.24826 6.56304 12.56964 1.000 9.43090 224 PHE A CA 1
ATOM 3520 C C . PHE A 1 232 ? 17.31757 7.30548 11.79409 1.000 14.44010 224 PHE A C 1
ATOM 3521 O O . PHE A 1 232 ? 17.81211 8.32724 12.28106 1.000 15.30906 224 PHE A O 1
ATOM 3538 N N . SER A 1 233 ? 17.65589 6.82796 10.59080 1.000 15.04826 225 SER A N 1
ATOM 3539 C CA . SER A 1 233 ? 18.55077 7.55859 9.69716 1.000 16.32093 225 SER A CA 1
ATOM 3540 C C . SER A 1 233 ? 17.89486 8.79273 9.09609 1.000 16.04904 225 SER A C 1
ATOM 3541 O O . SER A 1 233 ? 18.60517 9.67966 8.60089 1.000 19.80685 225 SER A O 1
ATOM 3549 N N . GLY A 1 234 ? 16.56631 8.87596 9.14740 1.000 15.49919 226 GLY A N 1
ATOM 3550 C CA . GLY A 1 234 ? 15.81825 9.90693 8.47035 1.000 14.16857 226 GLY A CA 1
ATOM 3551 C C . GLY A 1 234 ? 15.46246 9.57049 7.04616 1.000 16.11281 226 GLY A C 1
ATOM 3552 O O . GLY A 1 234 ? 14.81244 10.37958 6.38006 1.000 16.36293 226 GLY A O 1
ATOM 3556 N N . LEU A 1 235 ? 15.83237 8.38147 6.57453 1.000 17.12406 227 LEU A N 1
ATOM 3557 C CA . LEU A 1 235 ? 15.68789 8.03403 5.17295 1.000 15.06711 227 LEU A CA 1
ATOM 3558 C C . LEU A 1 235 ? 14.25004 7.76687 4.77178 1.000 16.10043 227 LEU A C 1
ATOM 3559 O O . LEU A 1 235 ? 13.93910 7.88523 3.58823 1.000 19.24386 227 LEU A O 1
ATOM 3575 N N . SER A 1 236 ? 13.36498 7.43134 5.71136 1.000 19.00956 228 SER A N 1
ATOM 3576 C CA . SER A 1 236 ? 11.97446 7.19277 5.35342 1.000 14.80244 228 SER A CA 1
ATOM 3577 C C . SER A 1 236 ? 11.19958 8.47433 5.05016 1.000 20.53286 228 SER A C 1
ATOM 3578 O O . SER A 1 236 ? 10.08767 8.38996 4.51263 1.000 21.70174 228 SER A O 1
ATOM 3586 N N . GLU A 1 237 ? 11.73419 9.64545 5.39751 1.000 17.74041 229 GLU A N 1
ATOM 3587 C CA . GLU A 1 237 ? 10.98377 10.88524 5.23139 1.000 17.81202 229 GLU A CA 1
ATOM 3588 C C . GLU A 1 237 ? 10.59455 11.08110 3.77085 1.000 15.80511 229 GLU A C 1
ATOM 3589 O O . GLU A 1 237 ? 11.45340 11.09448 2.88183 1.000 18.36397 229 GLU A O 1
ATOM 3601 N N . GLY A 1 238 ? 9.29489 11.22302 3.52672 1.000 16.65261 230 GLY A N 1
ATOM 3602 C CA . GLY A 1 238 ? 8.79926 11.48328 2.19191 1.000 25.30926 230 GLY A CA 1
ATOM 3603 C C . GLY A 1 238 ? 8.77276 10.28854 1.26814 1.000 21.62722 230 GLY A C 1
ATOM 3604 O O . GLY A 1 238 ? 8.51387 10.46205 0.07124 1.000 17.70070 230 GLY A O 1
ATOM 3608 N N . ALA A 1 239 ? 9.04143 9.08409 1.77198 1.000 20.08071 231 ALA A N 1
ATOM 3609 C CA . ALA A 1 239 ? 8.98771 7.89452 0.92850 1.000 16.09477 231 ALA A CA 1
ATOM 3610 C C . ALA A 1 239 ? 7.54403 7.54986 0.58483 1.000 19.54829 231 ALA A C 1
ATOM 3611 O O . ALA A 1 239 ? 6.71161 7.37026 1.47904 1.000 23.80943 231 ALA A O 1
ATOM 3618 N N . SER A 1 240 ? 7.25066 7.44495 -0.71220 1.000 16.03567 232 SER A N 1
ATOM 3619 C CA . SER A 1 240 ? 5.92506 7.04703 -1.16269 1.000 14.10253 232 SER A CA 1
ATOM 3620 C C . SER A 1 240 ? 5.82978 5.55691 -1.42943 1.000 13.39847 232 SER A C 1
ATOM 3621 O O . SER A 1 240 ? 4.76227 4.96417 -1.24017 1.000 16.40700 232 SER A O 1
ATOM 3629 N N . PHE A 1 241 ? 6.91026 4.94333 -1.88667 1.000 13.16416 233 PHE A N 1
ATOM 3630 C CA . PHE A 1 241 ? 6.87893 3.56023 -2.32816 1.000 11.86312 233 PHE A CA 1
ATOM 3631 C C . PHE A 1 241 ? 8.06304 2.77951 -1.77526 1.000 14.21041 233 PHE A C 1
ATOM 3632 O O . PHE A 1 241 ? 9.16997 3.30717 -1.63750 1.000 13.13247 233 PHE A O 1
ATOM 3649 N N . ILE A 1 242 ? 7.82574 1.49946 -1.50234 1.000 13.93886 234 ILE A N 1
ATOM 3650 C CA . ILE A 1 242 ? 8.87811 0.52571 -1.24301 1.000 8.92074 234 ILE A CA 1
ATOM 3651 C C . ILE A 1 242 ? 8.71720 -0.59236 -2.26338 1.000 10.54084 234 ILE A C 1
ATOM 3652 O O . ILE A 1 242 ? 7.59368 -0.98814 -2.57714 1.000 13.35183 234 ILE A O 1
ATOM 3668 N N . THR A 1 243 ? 9.82640 -1.10203 -2.78959 1.000 9.61569 235 THR A N 1
ATOM 3669 C CA . THR A 1 243 ? 9.72527 -2.19830 -3.73833 1.000 8.68964 235 THR A CA 1
ATOM 3670 C C . THR A 1 243 ? 10.96511 -3.05993 -3.60266 1.000 14.46829 235 THR A C 1
ATOM 3671 O O . THR A 1 243 ? 11.96248 -2.65178 -3.00632 1.000 13.27652 235 THR A O 1
ATOM 3682 N N . THR A 1 244 ? 10.86041 -4.27856 -4.11362 1.000 11.54785 236 THR A N 1
ATOM 3683 C CA . THR A 1 244 ? 11.96390 -5.20730 -4.26770 1.000 10.19208 236 THR A CA 1
ATOM 3684 C C . THR A 1 244 ? 12.30593 -5.36599 -5.74318 1.000 13.78478 236 THR A C 1
ATOM 3685 O O . THR A 1 244 ? 11.50804 -5.04773 -6.62631 1.000 16.73384 236 THR A O 1
ATOM 3696 N N . TYR A 1 245 ? 13.50606 -5.86886 -6.00237 1.000 15.91850 237 TYR A N 1
ATOM 3697 C CA . TYR A 1 245 ? 13.94061 -6.17250 -7.35691 1.000 16.05838 237 TYR A CA 1
ATOM 3698 C C . TYR A 1 245 ? 13.52576 -7.60693 -7.67644 1.000 20.63578 237 TYR A C 1
ATOM 3699 O O . TYR A 1 245 ? 12.77144 -8.23294 -6.92807 1.000 25.88841 237 TYR A O 1
ATOM 3717 N N . VAL A 1 246 ? 14.00369 -8.14217 -8.79303 1.000 14.28993 238 VAL A N 1
ATOM 3718 C CA . VAL A 1 246 ? 13.59110 -9.45852 -9.26216 1.000 12.44899 238 VAL A CA 1
ATOM 3719 C C . VAL A 1 246 ? 14.80483 -10.36299 -9.36594 1.000 17.31114 238 VAL A C 1
ATOM 3720 O O . VAL A 1 246 ? 15.90453 -9.91699 -9.70964 1.000 14.27050 238 VAL A O 1
ATOM 3733 N N . GLY A 1 247 ? 14.58943 -11.64702 -9.08635 1.000 15.09069 239 GLY A N 1
ATOM 3734 C CA . GLY A 1 247 ? 15.59730 -12.65050 -9.34082 1.000 16.23615 239 GLY A CA 1
ATOM 3735 C C . GLY A 1 247 ? 15.89336 -12.80810 -10.81678 1.000 12.61393 239 GLY A C 1
ATOM 3736 O O . GLY A 1 247 ? 15.16286 -12.33817 -11.68812 1.000 14.40714 239 GLY A O 1
ATOM 3740 N N . HIS A 1 248 ? 16.99323 -13.51507 -11.10061 1.000 15.83833 240 HIS A N 1
ATOM 3741 C CA . HIS A 1 248 ? 17.45671 -13.63731 -12.47914 1.000 15.03155 240 HIS A CA 1
ATOM 3742 C C . HIS A 1 248 ? 16.58284 -14.55801 -13.33478 1.000 14.91423 240 HIS A C 1
ATOM 3743 O O . HIS A 1 248 ? 16.58276 -14.42196 -14.56158 1.000 17.77219 240 HIS A O 1
ATOM 3756 N N . ASN A 1 249 ? 15.83555 -15.47360 -12.73020 1.000 16.40143 241 ASN A N 1
ATOM 3757 C CA . ASN A 1 249 ? 15.08534 -16.47896 -13.48522 1.000 18.02413 241 ASN A CA 1
ATOM 3758 C C . ASN A 1 249 ? 13.65778 -15.99351 -13.72442 1.000 15.53819 241 ASN A C 1
ATOM 3759 O O . ASN A 1 249 ? 12.90752 -15.76611 -12.77464 1.000 15.46596 241 ASN A O 1
ATOM 3770 N N . ALA A 1 250 ? 13.29841 -15.80634 -14.99581 1.000 14.81002 242 ALA A N 1
ATOM 3771 C CA . ALA A 1 250 ? 11.96397 -15.33794 -15.34209 1.000 13.01272 242 ALA A CA 1
ATOM 3772 C C . ALA A 1 250 ? 10.88222 -16.31603 -14.90567 1.000 9.51626 242 ALA A C 1
ATOM 3773 O O . ALA A 1 250 ? 9.72288 -15.91110 -14.73808 1.000 13.23579 242 ALA A O 1
ATOM 3780 N N . GLU A 1 251 ? 11.23315 -17.58958 -14.70289 1.000 14.73273 243 GLU A N 1
ATOM 3781 C CA . GLU A 1 251 ? 10.23899 -18.55470 -14.25873 1.000 11.85651 243 GLU A CA 1
ATOM 3782 C C . GLU A 1 251 ? 10.00748 -18.49106 -12.75553 1.000 16.66782 243 GLU A C 1
ATOM 3783 O O . GLU A 1 251 ? 9.04271 -19.09154 -12.27366 1.000 17.76165 243 GLU A O 1
ATOM 3795 N N . ASP A 1 252 ? 10.84645 -17.74641 -12.00376 1.000 16.24912 244 ASP A N 1
ATOM 3796 C CA . ASP A 1 252 ? 10.72655 -17.70152 -10.54875 1.000 18.20756 244 ASP A CA 1
ATOM 3797 C C . ASP A 1 252 ? 11.39479 -16.43066 -10.04167 1.000 17.18402 244 ASP A C 1
ATOM 3798 O O . ASP A 1 252 ? 12.41654 -16.49446 -9.34520 1.000 18.31196 244 ASP A O 1
ATOM 3807 N N . PRO A 1 253 ? 10.86915 -15.25762 -10.38477 1.000 14.53924 245 PRO A N 1
ATOM 3808 C CA . PRO A 1 253 ? 11.61465 -14.02488 -10.12312 1.000 12.33305 245 PRO A CA 1
ATOM 3809 C C . PRO A 1 253 ? 11.33307 -13.38315 -8.78217 1.000 13.03466 245 PRO A C 1
ATOM 3810 O O . PRO A 1 253 ? 12.00219 -12.38830 -8.46290 1.000 15.04626 245 PRO A O 1
ATOM 3821 N N . TYR A 1 254 ? 10.36478 -13.89214 -8.00953 1.000 16.42065 246 TYR A N 1
ATOM 3822 C CA . TYR A 1 254 ? 9.91044 -13.19687 -6.80747 1.000 14.03812 246 TYR A CA 1
ATOM 3823 C C . TYR A 1 254 ? 10.15400 -14.01410 -5.54315 1.000 11.69011 246 TYR A C 1
ATOM 3824 O O . TYR A 1 254 ? 9.39411 -13.92690 -4.58385 1.000 15.45232 246 TYR A O 1
ATOM 3842 N N . LYS A 1 255 ? 11.23150 -14.79020 -5.49514 1.000 14.01979 247 LYS A N 1
ATOM 3843 C CA . LYS A 1 255 ? 11.42703 -15.61733 -4.31130 1.000 15.10544 247 LYS A CA 1
ATOM 3844 C C . LYS A 1 255 ? 11.70142 -14.75709 -3.08176 1.000 17.73791 247 LYS A C 1
ATOM 3845 O O . LYS A 1 255 ? 11.19523 -15.04730 -1.98743 1.000 20.34970 247 LYS A O 1
ATOM 3853 N N . LEU A 1 256 ? 12.47201 -13.67624 -3.23816 1.000 14.55269 248 LEU A N 1
ATOM 3854 C CA . LEU A 1 256 ? 12.70230 -12.78582 -2.10006 1.000 17.53005 248 LEU A CA 1
ATOM 3855 C C . LEU A 1 256 ? 11.43103 -12.03151 -1.73075 1.000 16.38115 248 LEU A C 1
ATOM 3856 O O . LEU A 1 256 ? 11.06244 -11.94564 -0.55170 1.000 18.83001 248 LEU A O 1
ATOM 3872 N N . ALA A 1 257 ? 10.75106 -11.46920 -2.72629 1.000 14.02378 249 ALA A N 1
ATOM 3873 C CA . ALA A 1 257 ? 9.51325 -10.75457 -2.45755 1.000 15.58212 249 ALA A CA 1
ATOM 3874 C C . ALA A 1 257 ? 8.49154 -11.66683 -1.79887 1.000 16.53294 249 ALA A C 1
ATOM 3875 O O . ALA A 1 257 ? 7.74809 -11.23515 -0.91141 1.000 18.78064 249 ALA A O 1
ATOM 3882 N N . ASN A 1 258 ? 8.42747 -12.93385 -2.22379 1.000 12.48115 250 ASN A N 1
ATOM 3883 C CA . ASN A 1 258 ? 7.41823 -13.82184 -1.65689 1.000 12.82747 250 ASN A CA 1
ATOM 3884 C C . ASN A 1 258 ? 7.68396 -14.07866 -0.18019 1.000 18.18876 250 ASN A C 1
ATOM 3885 O O . ASN A 1 258 ? 6.74690 -14.13201 0.62390 1.000 16.02166 250 ASN A O 1
ATOM 3896 N N . ILE A 1 259 ? 8.95451 -14.24226 0.19373 1.000 12.80385 251 ILE A N 1
ATOM 3897 C CA . ILE A 1 259 ? 9.29210 -14.48599 1.59313 1.000 10.35265 251 ILE A CA 1
ATOM 3898 C C . ILE A 1 259 ? 9.02773 -13.25052 2.43974 1.000 12.60221 251 ILE A C 1
ATOM 3899 O O . ILE A 1 259 ? 8.56893 -13.35442 3.58492 1.000 12.43229 251 ILE A O 1
ATOM 3915 N N . MET A 1 260 ? 9.33577 -12.07340 1.90443 1.000 12.84252 252 MET A N 1
ATOM 3916 C CA . MET A 1 260 ? 9.31034 -10.83210 2.66261 1.000 10.20416 252 MET A CA 1
ATOM 3917 C C . MET A 1 260 ? 8.01510 -10.04310 2.50391 1.000 12.79010 252 MET A C 1
ATOM 3918 O O . MET A 1 260 ? 7.82880 -9.05038 3.21083 1.000 11.24383 252 MET A O 1
ATOM 3932 N N . GLU A 1 261 ? 7.09195 -10.49892 1.65446 1.000 13.00633 253 GLU A N 1
ATOM 3933 C CA . GLU A 1 261 ? 5.89908 -9.71651 1.34507 1.000 12.63433 253 GLU A CA 1
ATOM 3934 C C . GLU A 1 261 ? 5.13248 -9.34372 2.60892 1.000 9.48630 253 GLU A C 1
ATOM 3935 O O . GLU A 1 261 ? 4.73706 -8.18881 2.79479 1.000 12.91045 253 GLU A O 1
ATOM 3947 N N . HIS A 1 262 ? 4.88102 -10.32658 3.47056 1.000 12.54333 254 HIS A N 1
ATOM 3948 C CA . HIS A 1 262 ? 4.08005 -10.07668 4.66644 1.000 13.80924 254 HIS A CA 1
ATOM 3949 C C . HIS A 1 262 ? 4.67249 -8.93217 5.47205 1.000 10.90914 254 HIS A C 1
ATOM 3950 O O . HIS A 1 262 ? 3.97174 -7.98080 5.84513 1.000 10.97388 254 HIS A O 1
ATOM 3963 N N . ASP A 1 263 ? 5.98564 -8.97777 5.68558 1.000 10.32265 255 ASP A N 1
ATOM 3964 C CA . ASP A 1 263 ? 6.65962 -7.99155 6.51833 1.000 11.67212 255 ASP A CA 1
ATOM 3965 C C . ASP A 1 263 ? 6.85374 -6.66949 5.79099 1.000 11.02309 255 ASP A C 1
ATOM 3966 O O . ASP A 1 263 ? 6.76411 -5.60582 6.41471 1.000 10.92602 255 ASP A O 1
ATOM 3975 N N . LEU A 1 264 ? 7.08667 -6.70247 4.47791 1.000 10.68762 256 LEU A N 1
ATOM 3976 C CA . LEU A 1 264 ? 7.22868 -5.45308 3.74850 1.000 13.20726 256 LEU A CA 1
ATOM 3977 C C . LEU A 1 264 ? 5.90477 -4.70231 3.69187 1.000 11.81265 256 LEU A C 1
ATOM 3978 O O . LEU A 1 264 ? 5.88830 -3.47067 3.73236 1.000 10.93446 256 LEU A O 1
ATOM 3994 N N . LYS A 1 265 ? 4.78573 -5.42236 3.58218 1.000 11.93148 257 LYS A N 1
ATOM 3995 C CA . LYS A 1 265 ? 3.49215 -4.75808 3.67965 1.000 10.48881 257 LYS A CA 1
ATOM 3996 C C . LYS A 1 265 ? 3.36757 -4.02848 5.01078 1.000 11.42755 257 LYS A C 1
ATOM 3997 O O . LYS A 1 265 ? 2.88037 -2.89527 5.06715 1.000 14.01315 257 LYS A O 1
ATOM 4016 N N . GLY A 1 266 ? 3.80769 -4.66568 6.09527 1.000 9.24957 258 GLY A N 1
ATOM 4017 C CA . GLY A 1 266 ? 3.66939 -4.05343 7.40550 1.000 10.14114 258 GLY A CA 1
ATOM 4018 C C . GLY A 1 266 ? 4.59601 -2.86935 7.57708 1.000 12.81860 258 GLY A C 1
ATOM 4019 O O . GLY A 1 266 ? 4.23616 -1.86502 8.20388 1.000 13.65459 258 GLY A O 1
ATOM 4023 N N . LEU A 1 267 ? 5.80012 -2.95967 7.01269 1.000 11.48515 259 LEU A N 1
ATOM 4024 C CA . LEU A 1 267 ? 6.70846 -1.82648 7.09133 1.000 12.21814 259 LEU A CA 1
ATOM 4025 C C . LEU A 1 267 ? 6.15990 -0.64092 6.30486 1.000 16.09520 259 LEU A C 1
ATOM 4026 O O . LEU A 1 267 ? 6.24590 0.50663 6.75550 1.000 12.71216 259 LEU A O 1
ATOM 4042 N N . ALA A 1 268 ? 5.58976 -0.90114 5.12849 1.000 10.60293 260 ALA A N 1
ATOM 4043 C CA . ALA A 1 268 ? 4.99237 0.17089 4.33815 1.000 11.37381 260 ALA A CA 1
ATOM 4044 C C . ALA A 1 268 ? 3.86148 0.84192 5.10471 1.000 9.54924 260 ALA A C 1
ATOM 4045 O O . ALA A 1 268 ? 3.76838 2.07449 5.15011 1.000 13.14230 260 ALA A O 1
ATOM 4052 N N . VAL A 1 269 ? 2.98653 0.04530 5.71359 1.000 11.33109 261 VAL A N 1
ATOM 4053 C CA . VAL A 1 269 ? 1.92995 0.60507 6.55853 1.000 14.32632 261 VAL A CA 1
ATOM 4054 C C . VAL A 1 269 ? 2.53135 1.52153 7.61800 1.000 14.77548 261 VAL A C 1
ATOM 4055 O O . VAL A 1 269 ? 2.05857 2.63909 7.84838 1.000 13.48493 261 VAL A O 1
ATOM 4068 N N . SER A 1 270 ? 3.59548 1.06211 8.26627 1.000 12.27312 262 SER A N 1
ATOM 4069 C CA . SER A 1 270 ? 4.17860 1.81830 9.36563 1.000 14.11276 262 SER A CA 1
ATOM 4070 C C . SER A 1 270 ? 4.82487 3.11188 8.89650 1.000 18.15921 262 SER A C 1
ATOM 4071 O O . SER A 1 270 ? 4.93260 4.05983 9.68603 1.000 17.11420 262 SER A O 1
ATOM 4079 N N . PHE A 1 271 ? 5.26185 3.16508 7.63374 1.000 14.73071 263 PHE A N 1
ATOM 4080 C CA . PHE A 1 271 ? 5.87944 4.34869 7.03920 1.000 17.26263 263 PHE A CA 1
ATOM 4081 C C . PHE A 1 271 ? 4.86512 5.24345 6.33375 1.000 15.46368 263 PHE A C 1
ATOM 4082 O O . PHE A 1 271 ? 5.25018 6.28672 5.79442 1.000 19.01240 263 PHE A O 1
ATOM 4099 N N . LYS A 1 272 ? 3.59927 4.83114 6.26209 1.000 15.19541 264 LYS A N 1
ATOM 4100 C CA . LYS A 1 272 ? 2.58375 5.53436 5.47649 1.000 15.19304 264 LYS A CA 1
ATOM 4101 C C . LYS A 1 272 ? 2.96701 5.52765 3.99824 1.000 19.71298 264 LYS A C 1
ATOM 4102 O O . LYS A 1 272 ? 2.73643 6.48900 3.26086 1.000 19.19342 264 LYS A O 1
ATOM 4121 N N . GLY A 1 273 ? 3.55308 4.41974 3.56290 1.000 15.22981 265 GLY A N 1
ATOM 4122 C CA . GLY A 1 273 ? 3.88941 4.22903 2.17135 1.000 15.47380 265 GLY A CA 1
ATOM 4123 C C . GLY A 1 273 ? 3.16536 3.04625 1.56436 1.000 15.81079 265 GLY A C 1
ATOM 4124 O O . GLY A 1 273 ? 2.26205 2.47469 2.17855 1.000 17.53778 265 GLY A O 1
ATOM 4128 N N . LYS A 1 274 ? 3.55209 2.66718 0.35360 1.000 16.04522 266 LYS A N 1
ATOM 4129 C CA . LYS A 1 274 ? 2.92260 1.56645 -0.36103 1.000 17.12425 266 LYS A CA 1
ATOM 4130 C C . LYS A 1 274 ? 3.99301 0.60338 -0.84239 1.000 12.57784 266 LYS A C 1
ATOM 4131 O O . LYS A 1 274 ? 4.97675 1.04012 -1.44772 1.000 15.53449 266 LYS A O 1
ATOM 4150 N N . TYR A 1 275 ? 3.77639 -0.69943 -0.61836 1.000 13.91374 267 TYR A N 1
ATOM 4151 C CA . TYR A 1 275 ? 4.69103 -1.73328 -1.09444 1.000 12.77877 267 TYR A CA 1
ATOM 4152 C C . TYR A 1 275 ? 4.20586 -2.23983 -2.44759 1.000 18.02163 267 TYR A C 1
ATOM 4153 O O . TYR A 1 275 ? 3.07748 -2.73815 -2.56475 1.000 16.41348 267 TYR A O 1
ATOM 4171 N N . LEU A 1 276 ? 5.05260 -2.10494 -3.46815 1.000 14.87168 268 LEU A N 1
ATOM 4172 C CA . LEU A 1 276 ? 4.73841 -2.57620 -4.81522 1.000 20.24495 268 LEU A CA 1
ATOM 4173 C C . LEU A 1 276 ? 5.57038 -3.83041 -5.03367 1.000 21.49029 268 LEU A C 1
ATOM 4174 O O . LEU A 1 276 ? 6.76658 -3.76765 -5.31218 1.000 21.21378 268 LEU A O 1
ATOM 4190 N N . LYS A 1 277 ? 4.92934 -4.97674 -4.88645 1.000 13.87409 269 LYS A N 1
ATOM 4191 C CA . LYS A 1 277 ? 5.64921 -6.24275 -4.92481 1.000 11.83972 269 LYS A CA 1
ATOM 4192 C C . LYS A 1 277 ? 6.17968 -6.55382 -6.31675 1.000 12.70246 269 LYS A C 1
ATOM 4193 O O . LYS A 1 277 ? 7.27679 -7.10725 -6.46085 1.000 17.54720 269 LYS A O 1
ATOM 4212 N N . ASP A 1 278 ? 5.39166 -6.27559 -7.34617 1.000 12.15649 270 ASP A N 1
ATOM 4213 C CA . ASP A 1 278 ? 5.70753 -6.67874 -8.70737 1.000 11.64716 270 ASP A CA 1
ATOM 4214 C C . ASP A 1 278 ? 5.84238 -5.46478 -9.62134 1.000 12.94338 270 ASP A C 1
ATOM 4215 O O . ASP A 1 278 ? 5.41631 -5.47656 -10.77682 1.000 16.14250 270 ASP A O 1
ATOM 4224 N N . LEU A 1 279 ? 6.46836 -4.39768 -9.12026 1.000 12.88190 271 LEU A N 1
ATOM 4225 C CA . LEU A 1 279 ? 6.76615 -3.26594 -9.99098 1.000 9.69788 271 LEU A CA 1
ATOM 4226 C C . LEU A 1 279 ? 7.80678 -3.63676 -11.04287 1.000 13.23314 271 LEU A C 1
ATOM 4227 O O . LEU A 1 279 ? 7.81743 -3.07231 -12.14489 1.000 12.96270 271 LEU A O 1
ATOM 4243 N N . PHE A 1 280 ? 8.70065 -4.55905 -10.71934 1.000 14.49404 272 PHE A N 1
ATOM 4244 C CA . PHE A 1 280 ? 9.70209 -5.02276 -11.66571 1.000 17.26632 272 PHE A CA 1
ATOM 4245 C C . PHE A 1 280 ? 9.27547 -6.36510 -12.23389 1.000 17.08887 272 PHE A C 1
ATOM 4246 O O . PHE A 1 280 ? 8.79578 -7.23807 -11.50496 1.000 18.46335 272 PHE A O 1
ATOM 4263 N N . LEU A 1 281 ? 9.42268 -6.50292 -13.54455 1.000 12.80885 273 LEU A N 1
ATOM 4264 C CA . LEU A 1 281 ? 9.20644 -7.74734 -14.26592 1.000 13.61376 273 LEU A CA 1
ATOM 4265 C C . LEU A 1 281 ? 10.53897 -8.24716 -14.81153 1.000 16.98160 273 LEU A C 1
ATOM 4266 O O . LEU A 1 281 ? 11.32060 -7.46352 -15.36766 1.000 16.86504 273 LEU A O 1
ATOM 4282 N N . ARG A 1 282 ? 10.80414 -9.54099 -14.63585 1.000 13.60179 274 ARG A N 1
ATOM 4283 C CA . ARG A 1 282 ? 11.90070 -10.22909 -15.31276 1.000 12.86058 274 ARG A CA 1
ATOM 4284 C C . ARG A 1 282 ? 11.25799 -10.94902 -16.49142 1.000 12.64373 274 ARG A C 1
ATOM 4285 O O . ARG A 1 282 ? 10.65504 -12.01186 -16.32177 1.000 15.14375 274 ARG A O 1
ATOM 4306 N N . HIS A 1 283 ? 11.33331 -10.34500 -17.68426 1.000 14.34555 275 HIS A N 1
ATOM 4307 C CA . HIS A 1 283 ? 10.63627 -10.92752 -18.83351 1.000 19.44303 275 HIS A CA 1
ATOM 4308 C C . HIS A 1 283 ? 11.44628 -12.03256 -19.50412 1.000 19.39994 275 HIS A C 1
ATOM 4309 O O . HIS A 1 283 ? 10.87988 -12.86368 -20.21968 1.000 22.90980 275 HIS A O 1
ATOM 4322 N N . THR A 1 284 ? 12.74207 -12.09298 -19.23884 1.000 16.68330 276 THR A N 1
ATOM 4323 C CA . THR A 1 284 ? 13.64131 -13.09600 -19.78892 1.000 14.48836 276 THR A CA 1
ATOM 4324 C C . THR A 1 284 ? 14.66327 -13.44629 -18.71855 1.000 17.92701 276 THR A C 1
ATOM 4325 O O . THR A 1 284 ? 15.07964 -12.58628 -17.94003 1.000 17.11965 276 THR A O 1
ATOM 4336 N N . THR A 1 285 ? 15.07494 -14.70841 -18.69136 1.000 17.22394 277 THR A N 1
ATOM 4337 C CA . THR A 1 285 ? 16.07705 -15.13872 -17.72637 1.000 16.88466 277 THR A CA 1
ATOM 4338 C C . THR A 1 285 ? 17.43352 -14.52314 -18.04713 1.000 21.97141 277 THR A C 1
ATOM 4339 O O . THR A 1 285 ? 17.83524 -14.43190 -19.20990 1.000 20.35278 277 THR A O 1
ATOM 4350 N N . ALA A 1 286 ? 18.13545 -14.08867 -17.00376 1.000 18.93040 278 ALA A N 1
ATOM 4351 C CA . ALA A 1 286 ? 19.41504 -13.40367 -17.14825 1.000 22.62318 278 ALA A CA 1
ATOM 4352 C C . ALA A 1 286 ? 20.52270 -14.16696 -16.42907 1.000 27.29013 278 ALA A C 1
ATOM 4353 O O . ALA A 1 286 ? 20.28537 -15.17167 -15.75301 1.000 27.13023 278 ALA A O 1
ATOM 4360 N N . ILE A 1 287 ? 21.74585 -13.65470 -16.57504 1.000 47.33326 279 ILE A N 1
ATOM 4361 C CA . ILE A 1 287 ? 22.88285 -14.11316 -15.78237 1.000 46.93197 279 ILE A CA 1
ATOM 4362 C C . ILE A 1 287 ? 22.80050 -13.48383 -14.39703 1.000 36.23777 279 ILE A C 1
ATOM 4363 O O . ILE A 1 287 ? 22.61551 -12.26685 -14.26458 1.000 50.88284 279 ILE A O 1
ATOM 4368 N N . LYS A 1 288 ? 22.93735 -14.30870 -13.35916 1.000 35.92303 280 LYS A N 1
ATOM 4369 C CA . LYS A 1 288 ? 22.88703 -13.79470 -11.99530 1.000 48.48546 280 LYS A CA 1
ATOM 4370 C C . LYS A 1 288 ? 24.02743 -12.81142 -11.76252 1.000 51.66200 280 LYS A C 1
ATOM 4371 O O . LYS A 1 288 ? 25.18985 -13.11414 -12.04413 1.000 35.73263 280 LYS A O 1
ATOM 4377 N N . SER A 1 289 ? 23.69025 -11.62450 -11.25656 1.000 40.82692 281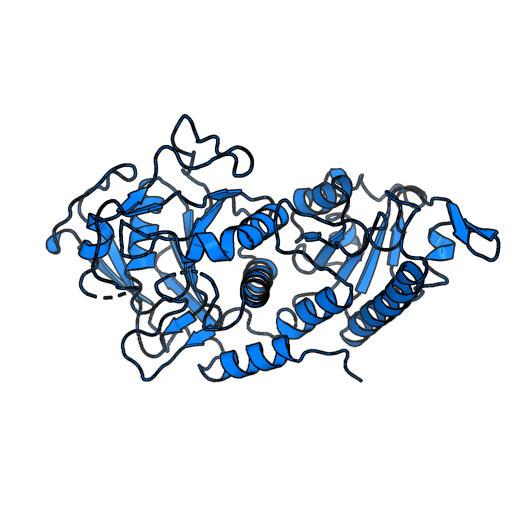 SER A N 1
ATOM 4378 C CA . SER A 1 289 ? 24.68238 -10.57850 -11.02919 1.000 34.24669 281 SER A CA 1
ATOM 4379 C C . SER A 1 289 ? 24.09858 -9.45051 -10.18825 1.000 48.57690 281 SER A C 1
ATOM 4380 O O . SER A 1 289 ? 23.01067 -8.94616 -10.48061 1.000 40.91013 281 SER A O 1
ATOM 4383 N N . GLN A 1 290 ? 24.81422 -9.03987 -9.15013 1.000 35.11737 282 GLN A N 1
ATOM 4384 C CA . GLN A 1 290 ? 24.33632 -7.97266 -8.28206 1.000 35.91202 282 GLN A CA 1
ATOM 4385 C C . GLN A 1 290 ? 25.41977 -6.94049 -8.01848 1.000 20.38464 282 GLN A C 1
ATOM 4386 O O . GLN A 1 290 ? 25.27916 -6.11446 -7.10000 1.000 22.60006 282 GLN A O 1
ATOM 4392 N N . VAL A 1 299 ? 30.20650 -9.41978 -14.68917 1.000 37.30389 291 VAL A N 1
ATOM 4393 C CA . VAL A 1 299 ? 29.05699 -9.60371 -15.57033 1.000 44.29390 291 VAL A CA 1
ATOM 4394 C C . VAL A 1 299 ? 28.59476 -8.23423 -16.06941 1.000 45.26314 291 VAL A C 1
ATOM 4395 O O . VAL A 1 299 ? 28.45286 -7.29549 -15.28253 1.000 38.08712 291 VAL A O 1
ATOM 4407 N N . ASN A 1 300 ? 28.35632 -8.11659 -17.37409 1.000 31.95579 292 ASN A N 1
ATOM 4408 C CA . ASN A 1 300 ? 27.96496 -6.83176 -17.93639 1.000 26.73582 292 ASN A CA 1
ATOM 4409 C C . ASN A 1 300 ? 26.54341 -6.47626 -17.51510 1.000 32.41916 292 ASN A C 1
ATOM 4410 O O . ASN A 1 300 ? 25.66901 -7.34183 -17.43465 1.000 32.10151 292 ASN A O 1
ATOM 4417 N N . ILE A 1 301 ? 26.31590 -5.18815 -17.24716 1.000 26.25855 293 ILE A N 1
ATOM 4418 C CA . ILE A 1 301 ? 25.01930 -4.74275 -16.74403 1.000 24.22781 293 ILE A CA 1
ATOM 4419 C C . ILE A 1 301 ? 23.92497 -4.85317 -17.78906 1.000 21.82581 293 ILE A C 1
ATOM 4420 O O . ILE A 1 301 ? 22.73755 -4.89328 -17.42580 1.000 19.81801 293 ILE A O 1
ATOM 4436 N N . THR A 1 302 ? 24.27872 -4.95375 -19.07583 1.000 19.25836 294 THR A N 1
ATOM 4437 C CA . THR A 1 302 ? 23.25837 -5.14347 -20.10207 1.000 17.99772 294 THR A CA 1
ATOM 4438 C C . THR A 1 302 ? 22.45075 -6.41737 -19.86238 1.000 17.41131 294 THR A C 1
ATOM 4439 O O . THR A 1 302 ? 21.30145 -6.51654 -20.30440 1.000 18.15547 294 THR A O 1
ATOM 4450 N N . SER A 1 303 ? 23.04292 -7.40423 -19.18940 1.000 18.00383 295 SER A N 1
ATOM 4451 C CA . SER A 1 303 ? 22.32589 -8.64546 -18.91584 1.000 19.95720 295 SER A CA 1
ATOM 4452 C C . SER A 1 303 ? 21.10248 -8.37932 -18.05564 1.000 19.77939 295 SER A C 1
ATOM 4453 O O . SER A 1 303 ? 20.07165 -9.04782 -18.19415 1.000 19.63951 295 SER A O 1
ATOM 4461 N N . GLN A 1 304 ? 21.20863 -7.40154 -17.15411 1.000 16.90889 296 GLN A N 1
ATOM 4462 C CA . GLN A 1 304 ? 20.07290 -7.00696 -16.32928 1.000 12.91298 296 GLN A CA 1
ATOM 4463 C C . GLN A 1 304 ? 19.12501 -6.10451 -17.11068 1.000 14.75923 296 GLN A C 1
ATOM 4464 O O . GLN A 1 304 ? 17.91478 -6.36163 -17.17864 1.000 14.71481 296 GLN A O 1
ATOM 4478 N N . ILE A 1 305 ? 19.66893 -5.05019 -17.72642 1.000 13.63845 297 ILE A N 1
ATOM 4479 C CA . ILE A 1 305 ? 18.83454 -4.06043 -18.40155 1.000 13.27165 297 ILE A CA 1
ATOM 4480 C C . ILE A 1 305 ? 17.97842 -4.72370 -19.46806 1.000 14.72377 297 ILE A C 1
ATOM 4481 O O . ILE A 1 305 ? 16.81154 -4.36489 -19.66560 1.000 16.71729 297 ILE A O 1
ATOM 4497 N N . ASN A 1 306 ? 18.54858 -5.68344 -20.18016 1.000 14.21739 298 ASN A N 1
ATOM 4498 C CA . ASN A 1 306 ? 17.88302 -6.26616 -21.33253 1.000 13.92733 298 ASN A CA 1
ATOM 4499 C C . ASN A 1 306 ? 16.88911 -7.34717 -20.95417 1.000 15.06034 298 ASN A C 1
ATOM 4500 O O . ASN A 1 306 ? 16.22163 -7.87772 -21.84784 1.000 17.20190 298 ASN A O 1
ATOM 4511 N N . THR A 1 307 ? 16.73220 -7.64677 -19.66067 1.000 13.38700 299 THR A N 1
ATOM 4512 C CA . THR A 1 307 ? 15.83059 -8.70222 -19.23058 1.000 15.71698 299 THR A CA 1
ATOM 4513 C C . THR A 1 307 ? 14.78948 -8.25076 -18.22151 1.000 16.49433 299 THR A C 1
ATOM 4514 O O . THR A 1 307 ? 14.02084 -9.09810 -17.75314 1.000 15.81082 299 THR A O 1
ATOM 4525 N N . VAL A 1 308 ? 14.73042 -6.95780 -17.87408 1.000 16.32570 300 VAL A N 1
ATOM 4526 C CA . VAL A 1 308 ? 13.71727 -6.44584 -16.95638 1.000 11.41087 300 VAL A CA 1
ATOM 4527 C C . VAL A 1 308 ? 13.06192 -5.18890 -17.50907 1.000 12.74984 300 VAL A C 1
ATOM 4528 O O . VAL A 1 308 ? 13.59762 -4.50983 -18.38911 1.000 16.80450 300 VAL A O 1
ATOM 4541 N N . ASN A 1 309 ? 11.89389 -4.86106 -16.94689 1.000 12.89258 301 ASN A N 1
ATOM 4542 C CA . ASN A 1 309 ? 11.30135 -3.53932 -17.11391 1.000 13.63046 301 ASN A CA 1
ATOM 4543 C C . ASN A 1 309 ? 10.30621 -3.29468 -15.98073 1.000 14.07642 301 ASN A C 1
ATOM 4544 O O . ASN A 1 309 ? 10.06833 -4.15776 -15.12942 1.000 15.18786 301 ASN A O 1
ATOM 4555 N N . LEU A 1 310 ? 9.74210 -2.09208 -15.95752 1.000 12.13018 302 LEU A N 1
ATOM 4556 C CA . LEU A 1 310 ? 8.70150 -1.77712 -14.99312 1.000 15.61796 302 LEU A CA 1
ATOM 4557 C C . LEU A 1 310 ? 7.36730 -2.36561 -15.44019 1.000 19.50873 302 LEU A C 1
ATOM 4558 O O . LEU A 1 310 ? 7.02559 -2.35777 -16.62585 1.000 16.52173 302 LEU A O 1
ATOM 4574 N N . ASN A 1 311 ? 6.61360 -2.86539 -14.47963 1.000 15.50817 303 ASN A N 1
ATOM 4575 C CA . ASN A 1 311 ? 5.28779 -3.41481 -14.73714 1.000 15.44743 303 ASN A CA 1
ATOM 4576 C C . ASN A 1 311 ? 4.28303 -2.27999 -14.89434 1.000 14.82388 303 ASN A C 1
ATOM 4577 O O . ASN A 1 311 ? 4.05165 -1.53580 -13.93573 1.000 18.66782 303 ASN A O 1
ATOM 4588 N N . PRO A 1 312 ? 3.67282 -2.10262 -16.07275 1.000 15.46094 304 PRO A N 1
ATOM 4589 C CA . PRO A 1 312 ? 2.65235 -1.04843 -16.20272 1.000 17.26146 304 PRO A CA 1
ATOM 4590 C C . PRO A 1 312 ? 1.39059 -1.31431 -15.39934 1.000 14.98639 304 PRO A C 1
ATOM 4591 O O . PRO A 1 312 ? 0.60184 -0.38013 -15.20996 1.000 19.83410 304 PRO A O 1
ATOM 4602 N N . ALA A 1 313 ? 1.18923 -2.52612 -14.88254 1.000 20.91829 305 ALA A N 1
ATOM 4603 C CA . ALA A 1 313 ? -0.00909 -2.86379 -14.11070 1.000 24.05913 305 ALA A CA 1
ATOM 4604 C C . ALA A 1 313 ? 0.37270 -3.73701 -12.92517 1.000 17.71411 305 ALA A C 1
ATOM 4605 O O . ALA A 1 313 ? -0.00625 -4.90838 -12.84398 1.000 18.00614 305 ALA A O 1
ATOM 4612 N N . PRO A 1 314 ? 1.12914 -3.19387 -11.97670 1.000 16.75363 306 PRO A N 1
ATOM 4613 C CA . PRO A 1 314 ? 1.43803 -3.95432 -10.76359 1.000 17.36967 306 PRO A CA 1
ATOM 4614 C C . PRO A 1 314 ? 0.19970 -4.08779 -9.89009 1.000 21.83939 306 PRO A C 1
ATOM 4615 O O . PRO A 1 314 ? -0.82936 -3.44834 -10.10888 1.000 21.38161 306 PRO A O 1
ATOM 4626 N N . ILE A 1 315 ? 0.30613 -4.95416 -8.88973 1.000 20.34564 307 ILE A N 1
ATOM 4627 C CA . ILE A 1 315 ? -0.78757 -5.12624 -7.93901 1.000 23.57929 307 ILE A CA 1
ATOM 4628 C C . ILE A 1 315 ? -0.92197 -3.85289 -7.11455 1.000 29.08192 307 ILE A C 1
ATOM 4629 O O . ILE A 1 315 ? 0.02802 -3.42488 -6.44713 1.000 23.38860 307 ILE A O 1
ATOM 4645 N N . LYS A 1 316 ? -2.09640 -3.22156 -7.18733 1.000 31.71608 308 LYS A N 1
ATOM 4646 C CA . LYS A 1 316 ? -2.40839 -2.04172 -6.39068 1.000 30.56773 308 LYS A CA 1
ATOM 4647 C C . LYS A 1 316 ? -2.95310 -2.42542 -5.02242 1.000 34.92119 308 LYS A C 1
ATOM 4648 O O . LYS A 1 316 ? -2.67908 -1.74541 -4.02999 1.000 34.08052 308 LYS A O 1
ATOM 4667 N N . ASN A 1 317 ? -3.71274 -3.51307 -4.95731 1.000 30.62591 309 ASN A N 1
ATOM 4668 C CA . ASN A 1 317 ? -4.41063 -3.94212 -3.74810 1.000 51.72448 309 ASN A CA 1
ATOM 4669 C C . ASN A 1 317 ? -3.93811 -5.35771 -3.43571 1.000 22.53451 309 ASN A C 1
ATOM 4670 O O . ASN A 1 317 ? -4.44404 -6.33060 -4.00377 1.000 39.41493 309 ASN A O 1
ATOM 4681 N N . LEU A 1 318 ? -2.95879 -5.47435 -2.53771 1.000 32.10372 310 LEU A N 1
ATOM 4682 C CA . LEU A 1 318 ? -2.39966 -6.78245 -2.22292 1.000 26.88715 310 LEU A CA 1
ATOM 4683 C C . LEU A 1 318 ? -3.39520 -7.67360 -1.49971 1.000 41.66212 310 LEU A C 1
ATOM 4684 O O . LEU A 1 318 ? -3.13335 -8.87190 -1.35297 1.000 31.34788 310 LEU A O 1
ATOM 4700 N N . ILE A 1 319 ? -4.52771 -7.12280 -1.06364 1.000 45.14175 311 ILE A N 1
ATOM 4701 C CA . ILE A 1 319 ? -5.58994 -7.94207 -0.49390 1.000 47.63480 311 ILE A CA 1
ATOM 4702 C C . ILE A 1 319 ? -6.41776 -8.58079 -1.60054 1.000 49.15336 311 ILE A C 1
ATOM 4703 O O . ILE A 1 319 ? -6.65819 -9.79402 -1.60006 1.000 42.77287 311 ILE A O 1
ATOM 4719 N N . THR A 1 320 ? -6.86053 -7.77247 -2.56566 1.000 40.96823 312 THR A N 1
ATOM 4720 C CA . THR A 1 320 ? -7.71471 -8.28323 -3.63162 1.000 30.10520 312 THR A CA 1
ATOM 4721 C C . THR A 1 320 ? -6.91675 -8.90404 -4.76877 1.000 48.29286 312 THR A C 1
ATOM 4722 O O . THR A 1 320 ? -7.37157 -9.87812 -5.38166 1.000 55.92438 312 THR A O 1
ATOM 4733 N N . GLY A 1 321 ? -5.73910 -8.36282 -5.06304 1.000 38.72160 313 GLY A N 1
ATOM 4734 C CA . GLY A 1 321 ? -5.05503 -8.66955 -6.29527 1.000 39.89469 313 GLY A CA 1
ATOM 4735 C C . GLY A 1 321 ? -5.36606 -7.70275 -7.40886 1.000 38.94936 313 GLY A C 1
ATOM 4736 O O . GLY A 1 321 ? -4.85727 -7.88054 -8.52354 1.000 39.59680 313 GLY A O 1
ATOM 4740 N N . GLU A 1 322 ? -6.19434 -6.69435 -7.14096 1.000 35.09394 314 GLU A N 1
ATOM 4741 C CA . GLU A 1 322 ? -6.52259 -5.68634 -8.13829 1.000 49.62851 314 GLU A CA 1
ATOM 4742 C C . GLU A 1 322 ? -5.26424 -4.95050 -8.57108 1.000 32.72144 314 GLU A C 1
ATOM 4743 O O . GLU A 1 322 ? -4.46026 -4.52914 -7.73544 1.000 32.13276 314 GLU A O 1
ATOM 4755 N N . ARG A 1 323 ? -5.10764 -4.78183 -9.87883 1.000 32.84162 315 ARG A N 1
ATOM 4756 C CA . ARG A 1 323 ? -3.93850 -4.13432 -10.44845 1.000 28.94975 315 ARG A CA 1
ATOM 4757 C C . ARG A 1 323 ? -4.26172 -2.70231 -10.85398 1.000 38.46112 315 ARG A C 1
ATOM 4758 O O . ARG A 1 323 ? -5.41289 -2.35510 -11.13324 1.000 35.74273 315 ARG A O 1
ATOM 4779 N N . TYR A 1 324 ? -3.23154 -1.85997 -10.84606 1.000 23.47829 316 TYR A N 1
ATOM 4780 C CA . TYR A 1 324 ? -3.35483 -0.53347 -11.43308 1.000 30.85347 316 TYR A CA 1
ATOM 4781 C C . TYR A 1 324 ? -3.95527 -0.63462 -12.83139 1.000 35.27545 316 TYR A C 1
ATOM 4782 O O . TYR A 1 324 ? -3.59125 -1.51205 -13.61604 1.000 31.79139 316 TYR A O 1
ATOM 4800 N N . THR A 1 325 ? -4.87454 0.27503 -13.14973 1.000 48.73123 317 THR A N 1
ATOM 4801 C CA . THR A 1 325 ? -5.39732 0.36249 -14.50883 1.000 44.43789 317 THR A CA 1
ATOM 4802 C C . THR A 1 325 ? -4.54806 1.26340 -15.39529 1.000 40.87372 317 THR A C 1
ATOM 4803 O O . THR A 1 325 ? -4.60631 1.13743 -16.62423 1.000 40.65257 317 THR A O 1
ATOM 4814 N N . ASN A 1 326 ? -3.76669 2.16202 -14.80303 1.000 32.50315 318 ASN A N 1
ATOM 4815 C CA . ASN A 1 326 ? -2.75727 2.95449 -15.48287 1.000 42.03275 318 ASN A CA 1
ATOM 4816 C C . ASN A 1 326 ? -1.44967 2.83907 -14.71403 1.000 26.15267 318 ASN A C 1
ATOM 4817 O O . ASN A 1 326 ? -1.46144 2.60511 -13.50301 1.000 27.81311 318 ASN A O 1
ATOM 4828 N N . PRO A 1 327 ? -0.31194 2.97363 -15.38632 1.000 29.48773 319 PRO A N 1
ATOM 4829 C CA . PRO A 1 327 ? 0.97987 2.84885 -14.68419 1.000 26.27450 319 PRO A CA 1
ATOM 4830 C C . PRO A 1 327 ? 1.01069 3.72143 -13.44294 1.000 32.38493 319 PRO A C 1
ATOM 4831 O O . PRO A 1 327 ? 0.48063 4.84371 -13.45216 1.000 33.88677 319 PRO A O 1
ATOM 4842 N N . PRO A 1 328 ? 1.59621 3.23601 -12.34712 1.000 28.29213 320 PRO A N 1
ATOM 4843 C CA . PRO A 1 328 ? 1.71702 4.07612 -11.14968 1.000 23.57982 320 PRO A CA 1
ATOM 4844 C C . PRO A 1 328 ? 2.37074 5.40788 -11.48039 1.000 28.68651 320 PRO A C 1
ATOM 4845 O O . PRO A 1 328 ? 3.28321 5.48169 -12.30784 1.000 22.19674 320 PRO A O 1
ATOM 4856 N N . LYS A 1 329 ? 1.89644 6.46386 -10.81850 1.000 26.89775 321 LYS A N 1
ATOM 4857 C CA . LYS A 1 329 ? 2.47068 7.80245 -10.94655 1.000 28.81957 321 LYS A CA 1
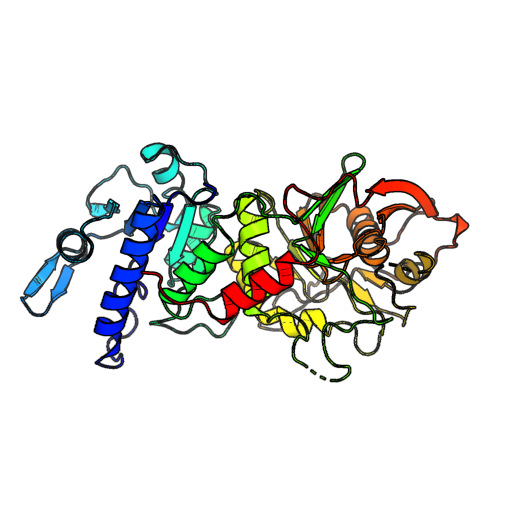ATOM 4858 C C . LYS A 1 329 ? 3.75515 7.84437 -10.12705 1.000 24.80807 321 LYS A C 1
ATOM 4859 O O . LYS A 1 329 ? 3.72148 7.95662 -8.89914 1.000 35.35592 321 LYS A O 1
ATOM 4878 N N . LEU A 1 330 ? 4.89839 7.74725 -10.80449 1.000 22.89912 322 LEU A N 1
ATOM 4879 C CA . LEU A 1 330 ? 6.18723 7.71721 -10.13071 1.000 23.01130 322 LEU A CA 1
ATOM 4880 C C . LEU A 1 330 ? 6.95497 9.03004 -10.22757 1.000 23.72037 322 LEU A C 1
ATOM 4881 O O . LEU A 1 330 ? 7.91027 9.22335 -9.46830 1.000 19.62201 322 LEU A O 1
ATOM 4897 N N . LYS A 1 331 ? 6.57674 9.93419 -11.13183 1.000 24.90482 323 LYS A N 1
ATOM 4898 C CA . LYS A 1 331 ? 7.36406 11.14483 -11.32361 1.000 24.39867 323 LYS A CA 1
ATOM 4899 C C . LYS A 1 331 ? 7.42971 11.95057 -10.03268 1.000 19.67671 323 LYS A C 1
ATOM 4900 O O . LYS A 1 331 ? 6.40129 12.24928 -9.41879 1.000 23.48788 323 LYS A O 1
ATOM 4919 N N . GLY A 1 332 ? 8.64765 12.30526 -9.62823 1.000 21.20562 324 GLY A N 1
ATOM 4920 C CA . GLY A 1 332 ? 8.84650 13.07051 -8.41552 1.000 23.51823 324 GLY A CA 1
ATOM 4921 C C . GLY A 1 332 ? 8.56432 12.32576 -7.13357 1.000 27.04459 324 GLY A C 1
ATOM 4922 O O . GLY A 1 332 ? 8.56565 12.95090 -6.06554 1.000 24.77532 324 GLY A O 1
ATOM 4926 N N . LYS A 1 333 ? 8.32878 11.01442 -7.20369 1.000 19.27624 325 LYS A N 1
ATOM 4927 C CA . LYS A 1 333 ? 8.03298 10.18352 -6.04469 1.000 19.83471 325 LYS A CA 1
ATOM 4928 C C . LYS A 1 333 ? 9.31216 9.53389 -5.54466 1.000 16.96160 325 LYS A C 1
ATOM 4929 O O . LYS A 1 333 ? 10.12918 9.07130 -6.34573 1.000 18.38179 325 LYS A O 1
ATOM 4948 N N . LYS A 1 334 ? 9.47561 9.48759 -4.21688 1.000 15.92951 326 LYS A N 1
ATOM 4949 C CA . LYS A 1 334 ? 10.61853 8.83165 -3.59381 1.000 16.63914 326 LYS A CA 1
ATOM 4950 C C . LYS A 1 334 ? 10.30358 7.35302 -3.39951 1.000 11.98926 326 LYS A C 1
ATOM 4951 O O . LYS A 1 334 ? 9.26918 7.00335 -2.81673 1.000 14.17594 326 LYS A O 1
ATOM 4970 N N . ILE A 1 335 ? 11.20116 6.49289 -3.87774 1.000 12.00016 327 ILE A N 1
ATOM 4971 C CA . ILE A 1 335 ? 10.99137 5.05194 -3.85819 1.000 11.33927 327 ILE A CA 1
ATOM 4972 C C . ILE A 1 335 ? 12.21545 4.39128 -3.26068 1.000 10.24033 327 ILE A C 1
ATOM 4973 O O . ILE A 1 335 ? 13.34741 4.65803 -3.69162 1.000 12.35092 327 ILE A O 1
ATOM 4989 N N . LEU A 1 336 ? 11.98652 3.53054 -2.27409 1.000 11.84739 328 LEU A N 1
ATOM 4990 C CA . LEU A 1 336 ? 13.03593 2.74315 -1.65276 1.000 11.96246 328 LEU A CA 1
ATOM 4991 C C . LEU A 1 336 ? 13.08562 1.37678 -2.31309 1.000 11.60194 328 LEU A C 1
ATOM 4992 O O . LEU A 1 336 ? 12.10943 0.61533 -2.24499 1.000 12.61018 328 LEU A O 1
ATOM 5008 N N . VAL A 1 337 ? 14.20982 1.08169 -2.96031 1.000 10.74793 329 VAL A N 1
ATOM 5009 C CA . VAL A 1 337 ? 14.43351 -0.19180 -3.63689 1.000 12.47215 329 VAL A CA 1
ATOM 5010 C C . VAL A 1 337 ? 15.26140 -1.06607 -2.70245 1.000 16.51429 329 VAL A C 1
ATOM 5011 O O . VAL A 1 337 ? 16.38642 -0.70608 -2.33396 1.000 12.77728 329 VAL A O 1
ATOM 5024 N N . ILE A 1 338 ? 14.70920 -2.20511 -2.29148 1.000 10.34242 330 ILE A N 1
ATOM 5025 C CA . ILE A 1 338 ? 15.37615 -3.08509 -1.33121 1.000 11.86530 330 ILE A CA 1
ATOM 5026 C C . ILE A 1 338 ? 15.78928 -4.38114 -2.02490 1.000 17.96392 330 ILE A C 1
ATOM 5027 O O . ILE A 1 338 ? 14.96765 -5.04430 -2.66718 1.000 14.89150 330 ILE A O 1
ATOM 5043 N N . ASP A 1 339 ? 17.05814 -4.75880 -1.87635 1.000 14.26885 331 ASP A N 1
ATOM 5044 C CA . ASP A 1 339 ? 17.55865 -6.03091 -2.38466 1.000 10.80737 331 ASP A CA 1
ATOM 5045 C C . ASP A 1 339 ? 18.39641 -6.69092 -1.29530 1.000 13.92148 331 ASP A C 1
ATOM 5046 O O . ASP A 1 339 ? 18.74375 -6.06996 -0.28337 1.000 14.37889 331 ASP A O 1
ATOM 5055 N N . ASP A 1 340 ? 18.72149 -7.96906 -1.48858 1.000 11.96818 332 ASP A N 1
ATOM 5056 C CA . ASP A 1 340 ? 19.44482 -8.66407 -0.43089 1.000 14.40427 332 ASP A CA 1
ATOM 5057 C C . ASP A 1 340 ? 20.94117 -8.36872 -0.47774 1.000 15.82258 332 ASP A C 1
ATOM 5058 O O . ASP A 1 340 ? 21.52443 -7.92549 0.52061 1.000 17.35090 332 ASP A O 1
ATOM 5067 N N . PHE A 1 341 ? 21.58481 -8.63362 -1.61262 1.000 15.31079 333 PHE A N 1
ATOM 5068 C CA . PHE A 1 341 ? 23.02714 -8.44918 -1.74876 1.000 20.87068 333 PHE A CA 1
ATOM 5069 C C . PHE A 1 341 ? 23.34852 -7.33903 -2.74261 1.000 25.01520 333 PHE A C 1
ATOM 5070 O O . PHE A 1 341 ? 22.69659 -7.21423 -3.78632 1.000 23.47543 333 PHE A O 1
ATOM 5087 N N . CYS A 1 342 ? 24.37280 -6.54516 -2.42579 1.000 16.28498 334 CYS A N 1
ATOM 5088 C CA . CYS A 1 342 ? 24.96570 -5.60658 -3.36963 1.000 14.52714 334 CYS A CA 1
ATOM 5089 C C . CYS A 1 342 ? 26.44523 -5.94613 -3.48286 1.000 19.53922 334 CYS A C 1
ATOM 5090 O O . CYS A 1 342 ? 27.18212 -5.85592 -2.49459 1.000 16.80691 334 CYS A O 1
ATOM 5098 N N . THR A 1 343 ? 26.86793 -6.36767 -4.67253 1.000 20.53467 335 THR A N 1
ATOM 5099 C CA . THR A 1 343 ? 28.27265 -6.67666 -4.91327 1.000 15.99433 335 THR A CA 1
ATOM 5100 C C . THR A 1 343 ? 28.86347 -5.54151 -5.73522 1.000 17.51552 335 THR A C 1
ATOM 5101 O O . THR A 1 343 ? 29.46361 -4.62149 -5.17373 1.000 21.11918 335 THR A O 1
ATOM 5112 N N . GLU A 1 344 ? 28.65765 -5.55626 -7.05037 1.000 17.96084 336 GLU A N 1
ATOM 5113 C CA . GLU A 1 344 ? 29.12190 -4.48352 -7.91693 1.000 17.84318 336 GLU A CA 1
ATOM 5114 C C . GLU A 1 344 ? 28.00258 -3.55140 -8.35776 1.000 21.60447 336 GLU A C 1
ATOM 5115 O O . GLU A 1 344 ? 28.27309 -2.54563 -9.01985 1.000 23.53371 336 GLU A O 1
ATOM 5127 N N . GLY A 1 345 ? 26.75970 -3.85777 -8.00670 1.000 17.25206 337 GLY A N 1
ATOM 5128 C CA . GLY A 1 345 ? 25.67130 -2.93130 -8.19910 1.000 13.51451 337 GLY A CA 1
ATOM 5129 C C . GLY A 1 345 ? 24.87507 -3.09263 -9.47145 1.000 21.15289 337 GLY A C 1
ATOM 5130 O O . GLY A 1 345 ? 24.05348 -2.22093 -9.77741 1.000 18.75460 337 GLY A O 1
ATOM 5134 N N . ASN A 1 346 ? 25.07672 -4.17573 -10.21825 1.000 20.62019 338 ASN A N 1
ATOM 5135 C CA . ASN A 1 346 ? 24.39639 -4.31898 -11.50286 1.000 24.37266 338 ASN A CA 1
ATOM 5136 C C . ASN A 1 346 ? 22.88132 -4.33583 -11.33587 1.000 17.24925 338 ASN A C 1
ATOM 5137 O O . ASN A 1 346 ? 22.15089 -3.77208 -12.16007 1.000 19.88200 338 ASN A O 1
ATOM 5148 N N . ALA A 1 347 ? 22.39475 -4.99801 -10.28962 1.000 15.53212 339 ALA A N 1
ATOM 5149 C CA . ALA A 1 347 ? 20.95462 -5.06485 -10.05075 1.000 14.64483 339 ALA A CA 1
ATOM 5150 C C . ALA A 1 347 ? 20.39629 -3.70546 -9.64741 1.000 15.93204 339 ALA A C 1
ATOM 5151 O O . ALA A 1 347 ? 19.44287 -3.20890 -10.25811 1.000 14.74420 339 ALA A O 1
ATOM 5158 N N . HIS A 1 348 ? 20.98485 -3.07700 -8.62767 1.000 13.76163 340 HIS A N 1
ATOM 5159 C CA . HIS A 1 348 ? 20.49139 -1.78569 -8.16524 1.000 10.67423 340 HIS A CA 1
ATOM 5160 C C . HIS A 1 348 ? 20.59932 -0.71771 -9.24777 1.000 13.81988 340 HIS A C 1
ATOM 5161 O O . HIS A 1 348 ? 19.72052 0.14261 -9.37402 1.000 12.63041 340 HIS A O 1
ATOM 5174 N N . GLU A 1 349 ? 21.70504 -0.70848 -9.99368 1.000 14.42050 341 GLU A N 1
ATOM 5175 C CA . GLU A 1 349 ? 21.86186 0.28945 -11.04348 1.000 16.76318 341 GLU A CA 1
ATOM 5176 C C . GLU A 1 349 ? 20.81983 0.12480 -12.13993 1.000 16.02646 341 GLU A C 1
ATOM 5177 O O . GLU A 1 349 ? 20.37347 1.11655 -12.72106 1.000 15.24962 341 GLU A O 1
ATOM 5189 N N . THR A 1 350 ? 20.42711 -1.11348 -12.43620 1.000 15.84443 342 THR A N 1
ATOM 5190 C CA . THR A 1 350 ? 19.38153 -1.34197 -13.42266 1.000 13.39156 342 THR A CA 1
ATOM 5191 C C . THR A 1 350 ? 18.02851 -0.91457 -12.87692 1.000 13.75821 342 THR A C 1
ATOM 5192 O O . THR A 1 350 ? 17.25689 -0.24887 -13.57312 1.000 13.82983 342 THR A O 1
ATOM 5203 N N . ALA A 1 351 ? 17.73054 -1.27776 -11.62495 1.000 13.25332 343 ALA A N 1
ATOM 5204 C CA . ALA A 1 351 ? 16.52235 -0.78735 -10.96974 1.000 11.30417 343 ALA A CA 1
ATOM 5205 C C . ALA A 1 351 ? 16.46706 0.73721 -11.00022 1.000 16.90516 343 ALA A C 1
ATOM 5206 O O . ALA A 1 351 ? 15.43578 1.32933 -11.33527 1.000 10.50518 343 ALA A O 1
ATOM 5213 N N . ARG A 1 352 ? 17.58395 1.38919 -10.65768 1.000 14.51556 344 ARG A N 1
ATOM 5214 C CA . ARG A 1 352 ? 17.63395 2.84528 -10.66341 1.000 14.63409 344 ARG A CA 1
ATOM 5215 C C . ARG A 1 352 ? 17.43941 3.39531 -12.06847 1.000 11.32466 344 ARG A C 1
ATOM 5216 O O . ARG A 1 352 ? 16.72667 4.38182 -12.25755 1.000 13.94142 344 ARG A O 1
ATOM 5237 N N . MET A 1 353 ? 18.03407 2.74600 -13.06656 1.000 16.18083 345 MET A N 1
ATOM 5238 C CA . MET A 1 353 ? 17.93034 3.23796 -14.43611 1.000 14.11788 345 MET A CA 1
ATOM 5239 C C . MET A 1 353 ? 16.47235 3.27215 -14.88533 1.000 14.87038 345 MET A C 1
ATOM 5240 O O . MET A 1 353 ? 15.99897 4.27296 -15.43819 1.000 15.44427 345 MET A O 1
ATOM 5254 N N . TYR A 1 354 ? 15.73147 2.18940 -14.63119 1.000 16.26011 346 TYR A N 1
ATOM 5255 C CA . TYR A 1 354 ? 14.33449 2.15442 -15.05313 1.000 15.04514 346 TYR A CA 1
ATOM 5256 C C . TYR A 1 354 ? 13.49031 3.14907 -14.27270 1.000 13.58612 346 TYR A C 1
ATOM 5257 O O . TYR A 1 354 ? 12.66640 3.86577 -14.85528 1.000 12.50262 346 TYR A O 1
ATOM 5275 N N . LEU A 1 355 ? 13.68259 3.22288 -12.95456 1.000 10.94852 347 LEU A N 1
ATOM 5276 C CA . LEU A 1 355 ? 12.85946 4.12245 -12.15280 1.000 12.78274 347 LEU A CA 1
ATOM 5277 C C . LEU A 1 355 ? 13.18940 5.58542 -12.43152 1.000 11.84079 347 LEU A C 1
ATOM 5278 O O . LEU A 1 355 ? 12.28962 6.43394 -12.47232 1.000 15.56749 347 LEU A O 1
ATOM 5294 N N . LYS A 1 356 ? 14.47463 5.90044 -12.59601 1.000 15.58171 348 LYS A N 1
ATOM 5295 C CA . LYS A 1 356 ? 14.85949 7.25277 -12.96749 1.000 16.71542 348 LYS A CA 1
ATOM 5296 C C . LYS A 1 356 ? 14.23937 7.63251 -14.30162 1.000 20.02196 348 LYS A C 1
ATOM 5297 O O . LYS A 1 356 ? 13.73475 8.74975 -14.46108 1.000 19.05506 348 LYS A O 1
ATOM 5316 N N . ALA A 1 357 ? 14.23063 6.69892 -15.26136 1.000 18.65858 349 ALA A N 1
ATOM 5317 C CA . ALA A 1 357 ? 13.63779 6.98860 -16.56212 1.000 18.00015 349 ALA A CA 1
ATOM 5318 C C . ALA A 1 357 ? 12.15410 7.29693 -16.43244 1.000 17.89349 349 ALA A C 1
ATOM 5319 O O . ALA A 1 357 ? 11.60135 8.06420 -17.22597 1.000 23.50920 349 ALA A O 1
ATOM 5326 N N . ALA A 1 358 ? 11.49662 6.72355 -15.43470 1.000 16.87490 350 ALA A N 1
ATOM 5327 C CA . ALA A 1 358 ? 10.09570 7.00594 -15.15424 1.000 17.57758 350 ALA A CA 1
ATOM 5328 C C . ALA A 1 358 ? 9.91728 8.22352 -14.25884 1.000 20.89704 350 ALA A C 1
ATOM 5329 O O . ALA A 1 358 ? 8.78429 8.55199 -13.90129 1.000 20.11659 350 ALA A O 1
ATOM 5336 N N . GLY A 1 359 ? 10.99973 8.90006 -13.89585 1.000 19.05113 351 GLY A N 1
ATOM 5337 C CA . GLY A 1 359 ? 10.91475 10.15399 -13.17515 1.000 24.13010 351 GLY A CA 1
ATOM 5338 C C . GLY A 1 359 ? 10.97190 10.04204 -11.67130 1.000 23.16579 351 GLY A C 1
ATOM 5339 O O . GLY A 1 359 ? 10.75437 11.04383 -10.97807 1.000 19.95204 351 GLY A O 1
ATOM 5343 N N . ALA A 1 360 ? 11.27018 8.87079 -11.14276 1.000 16.08090 352 ALA A N 1
ATOM 5344 C CA . ALA A 1 360 ? 11.27374 8.69166 -9.70420 1.000 14.27712 352 ALA A CA 1
ATOM 5345 C C . ALA A 1 360 ? 12.60257 9.13335 -9.09609 1.000 12.88399 352 ALA A C 1
ATOM 5346 O O . ALA A 1 360 ? 13.63767 9.18541 -9.76758 1.000 18.12230 352 ALA A O 1
ATOM 5353 N N . ASN A 1 361 ? 12.55536 9.41280 -7.78829 1.000 19.70515 353 ASN A N 1
ATOM 5354 C CA . ASN A 1 361 ? 13.72829 9.67214 -6.96062 1.000 15.69837 353 ASN A CA 1
ATOM 5355 C C . ASN A 1 361 ? 14.04969 8.39726 -6.19535 1.000 11.57366 353 ASN A C 1
ATOM 5356 O O . ASN A 1 361 ? 13.24753 7.96283 -5.36595 1.000 17.38675 353 ASN A O 1
ATOM 5367 N N . VAL A 1 362 ? 15.20907 7.80353 -6.47612 1.000 13.63161 354 VAL A N 1
ATOM 5368 C CA . VAL A 1 362 ? 15.48884 6.41327 -6.12135 1.000 14.58599 354 VAL A CA 1
ATOM 5369 C C . VAL A 1 362 ? 16.47612 6.33335 -4.96965 1.000 14.56648 354 VAL A C 1
ATOM 5370 O O . VAL A 1 362 ? 17.50835 7.01085 -4.96807 1.000 17.59334 354 VAL A O 1
ATOM 5383 N N . ILE A 1 363 ? 16.17721 5.45866 -4.01830 1.000 11.60935 355 ILE A N 1
ATOM 5384 C CA . ILE A 1 363 ? 17.09037 5.07291 -2.95059 1.000 15.45009 355 ILE A CA 1
ATOM 5385 C C . ILE A 1 363 ? 17.36444 3.58187 -3.09406 1.000 15.13810 355 ILE A C 1
ATOM 5386 O O . ILE A 1 363 ? 16.42448 2.77977 -3.15201 1.000 14.83164 355 ILE A O 1
ATOM 5402 N N . ASN A 1 364 ? 18.64203 3.20355 -3.13232 1.000 9.93625 356 ASN A N 1
ATOM 5403 C CA . ASN A 1 364 ? 19.03802 1.81328 -3.33713 1.000 10.42079 356 ASN A CA 1
ATOM 5404 C C . ASN A 1 364 ? 19.55203 1.24075 -2.02020 1.000 15.43302 356 ASN A C 1
ATOM 5405 O O . ASN A 1 364 ? 20.64577 1.58876 -1.56692 1.000 14.00395 356 ASN A O 1
ATOM 5416 N N . ILE A 1 365 ? 18.77632 0.33756 -1.42905 1.000 9.27946 357 ILE A N 1
ATOM 5417 C CA . ILE A 1 365 ? 19.06431 -0.22632 -0.11560 1.000 10.61139 357 ILE A CA 1
ATOM 5418 C C . ILE A 1 365 ? 19.33600 -1.71694 -0.25453 1.000 14.90751 357 ILE A C 1
ATOM 5419 O O . ILE A 1 365 ? 18.60938 -2.43006 -0.95878 1.000 13.53959 357 ILE A O 1
ATOM 5435 N N . SER A 1 366 ? 20.37039 -2.19452 0.44190 1.000 11.66109 358 SER A N 1
ATOM 5436 C CA . SER A 1 366 ? 20.70525 -3.61016 0.45743 1.000 11.45869 358 SER A CA 1
ATOM 5437 C C . SER A 1 366 ? 20.86240 -4.10908 1.88331 1.000 12.97483 358 SER A C 1
ATOM 5438 O O . SER A 1 366 ? 21.30174 -3.37457 2.76979 1.000 12.75265 358 SER A O 1
ATOM 5446 N N . TRP A 1 367 ? 20.48926 -5.37122 2.09771 1.000 11.56102 359 TRP A N 1
ATOM 5447 C CA . TRP A 1 367 ? 20.77912 -6.00491 3.37546 1.000 12.25173 359 TRP A CA 1
ATOM 5448 C C . TRP A 1 367 ? 22.27941 -6.13034 3.58081 1.000 11.55588 359 TRP A C 1
ATOM 5449 O O . TRP A 1 367 ? 22.79496 -5.85245 4.66988 1.000 14.22192 359 TRP A O 1
ATOM 5470 N N . LEU A 1 368 ? 22.99038 -6.56132 2.54173 1.000 14.42318 360 LEU A N 1
ATOM 5471 C CA . LEU A 1 368 ? 24.38297 -6.97761 2.65182 1.000 13.78862 360 LEU A CA 1
ATOM 5472 C C . LEU A 1 368 ? 25.20807 -6.38141 1.52446 1.000 17.45642 360 LEU A C 1
ATOM 5473 O O . LEU A 1 368 ? 24.81255 -6.44627 0.35572 1.000 17.48567 360 LEU A O 1
ATOM 5489 N N . LYS A 1 369 ? 26.35421 -5.80651 1.87901 1.000 13.14214 361 LYS A N 1
ATOM 5490 C CA . LYS A 1 369 ? 27.30092 -5.25828 0.91765 1.000 10.02870 361 LYS A CA 1
ATOM 5491 C C . LYS A 1 369 ? 28.53658 -6.14928 0.90586 1.000 16.78117 361 LYS A C 1
ATOM 5492 O O . LYS A 1 369 ? 29.19664 -6.30298 1.93608 1.000 17.17969 361 LYS A O 1
ATOM 5511 N N . THR A 1 370 ? 28.83770 -6.74375 -0.24700 1.000 18.40328 362 THR A N 1
ATOM 5512 C CA . THR A 1 370 ? 30.00103 -7.62131 -0.35044 1.000 16.97580 362 THR A CA 1
ATOM 5513 C C . THR A 1 370 ? 31.28020 -6.80965 -0.17457 1.000 12.37730 362 THR A C 1
ATOM 5514 O O . THR A 1 370 ? 31.45085 -5.76045 -0.80213 1.000 19.57632 362 THR A O 1
ATOM 5525 N N . ILE A 1 371 ? 32.17313 -7.29054 0.69342 1.000 23.07107 363 ILE A N 1
ATOM 5526 C CA . ILE A 1 371 ? 33.35955 -6.51704 1.02668 1.000 22.70436 363 ILE A CA 1
ATOM 5527 C C . ILE A 1 371 ? 34.31098 -6.49885 -0.16075 1.000 23.42874 363 ILE A C 1
ATOM 5528 O O . ILE A 1 371 ? 34.34350 -7.42402 -0.98663 1.000 24.97420 363 ILE A O 1
ATOM 5544 N N . ASN A 1 372 ? 35.11112 -5.44020 -0.23651 1.000 27.01562 364 ASN A N 1
ATOM 5545 C CA . ASN A 1 372 ? 36.17735 -5.33969 -1.22829 1.000 41.44982 364 ASN A CA 1
ATOM 5546 C C . ASN A 1 372 ? 35.64133 -5.45772 -2.64684 1.000 37.52703 364 ASN A C 1
ATOM 5547 O O . ASN A 1 372 ? 36.30752 -6.00528 -3.52827 1.000 31.47688 364 ASN A O 1
ATOM 5558 N N . ARG A 1 373 ? 34.42896 -4.95650 -2.86902 1.000 34.04390 365 ARG A N 1
ATOM 5559 C CA . ARG A 1 373 ? 33.84740 -4.87996 -4.20265 1.000 25.55242 365 ARG A CA 1
ATOM 5560 C C . ARG A 1 373 ? 33.23487 -3.50010 -4.35884 1.000 27.63947 365 ARG A C 1
ATOM 5561 O O . ARG A 1 373 ? 32.40790 -3.09018 -3.53946 1.000 26.06166 365 ARG A O 1
ATOM 5582 N N . ASP A 1 374 ? 33.64041 -2.79022 -5.40171 1.000 25.57322 366 ASP A N 1
ATOM 5583 C CA . ASP A 1 374 ? 33.17008 -1.44047 -5.65351 1.000 22.50406 366 ASP A CA 1
ATOM 5584 C C . ASP A 1 374 ? 31.91368 -1.45906 -6.51674 1.000 21.02992 366 ASP A C 1
ATOM 5585 O O . ASP A 1 374 ? 31.69955 -2.36320 -7.33121 1.000 24.66935 366 ASP A O 1
ATOM 5594 N N . VAL A 1 375 ? 31.09551 -0.42837 -6.34993 1.000 23.05418 367 VAL A N 1
ATOM 5595 C CA . VAL A 1 375 ? 29.86323 -0.27173 -7.11164 1.000 24.12431 367 VAL A CA 1
ATOM 5596 C C . VAL A 1 375 ? 30.12742 0.65867 -8.28967 1.000 22.58990 367 VAL A C 1
ATOM 5597 O O . VAL A 1 375 ? 30.47247 1.83187 -8.10532 1.000 25.72720 367 VAL A O 1
ATOM 5610 N N . SER A 1 376 ? 29.93716 0.14624 -9.50024 1.000 22.75494 368 SER A N 1
ATOM 5611 C CA . SER A 1 376 ? 30.07870 0.94268 -10.70968 1.000 25.31287 368 SER A CA 1
ATOM 5612 C C . SER A 1 376 ? 28.75238 1.62734 -11.01253 1.000 25.89635 368 SER A C 1
ATOM 5613 O O . SER A 1 376 ? 27.71911 0.96014 -11.15170 1.000 26.61176 368 SER A O 1
ATOM 5621 N N . ILE A 1 377 ? 28.78392 2.94544 -11.12108 1.000 20.29728 369 ILE A N 1
ATOM 5622 C CA . ILE A 1 377 ? 27.60082 3.73772 -11.42846 1.000 22.73515 369 ILE A CA 1
ATOM 5623 C C . ILE A 1 377 ? 27.49927 3.89586 -12.93799 1.000 38.93289 369 ILE A C 1
ATOM 5624 O O . ILE A 1 377 ? 28.49331 4.16961 -13.61830 1.000 27.16821 369 ILE A O 1
ATOM 5640 N N . CYS A 1 378 ? 26.28894 3.72815 -13.46320 1.000 22.02190 370 CYS A N 1
ATOM 5641 C CA . CYS A 1 378 ? 26.04568 3.65133 -14.89640 1.000 24.29435 370 CYS A CA 1
ATOM 5642 C C . CYS A 1 378 ? 24.91619 4.59468 -15.28623 1.000 24.98351 370 CYS A C 1
ATOM 5643 O O . CYS A 1 378 ? 23.99168 4.84236 -14.50574 1.000 31.58120 370 CYS A O 1
ATOM 5651 N N . GLU A 1 379 ? 24.98811 5.10442 -16.51763 1.000 22.24240 371 GLU A N 1
ATOM 5652 C CA . GLU A 1 379 ? 23.92326 5.89822 -17.10784 1.000 21.52386 371 GLU A CA 1
ATOM 5653 C C . GLU A 1 379 ? 23.77319 5.48754 -18.56947 1.000 23.04674 371 GLU A C 1
ATOM 5654 O O . GLU A 1 379 ? 24.78049 5.23363 -19.24450 1.000 28.39480 371 GLU A O 1
ATOM 5666 N N . PRO A 1 380 ? 22.54362 5.38553 -19.07732 1.000 23.69574 372 PRO A N 1
ATOM 5667 C CA . PRO A 1 380 ? 22.36237 4.97583 -20.47680 1.000 21.17281 372 PRO A CA 1
ATOM 5668 C C . PRO A 1 380 ? 22.58457 6.13378 -21.43436 1.000 20.59902 372 PRO A C 1
ATOM 5669 O O . PRO A 1 380 ? 22.18064 7.26796 -21.16972 1.000 25.50111 372 PRO A O 1
ATOM 5680 N N . THR A 1 381 ? 23.25341 5.82940 -22.55257 1.000 23.02934 373 THR A N 1
ATOM 5681 C CA . THR A 1 381 ? 23.43528 6.79945 -23.62653 1.000 24.07818 373 THR A CA 1
ATOM 5682 C C . THR A 1 381 ? 22.21224 6.87610 -24.52284 1.000 44.67387 373 THR A C 1
ATOM 5683 O O . THR A 1 381 ? 22.00970 7.88908 -25.20170 1.000 44.99014 373 THR A O 1
ATOM 5694 N N . ARG A 1 382 ? 21.40838 5.82043 -24.55118 1.000 32.68857 374 ARG A N 1
ATOM 5695 C CA . ARG A 1 382 ? 20.17760 5.78403 -25.31763 1.000 31.39108 374 ARG A CA 1
ATOM 5696 C C . ARG A 1 382 ? 18.99079 5.79707 -24.36612 1.000 46.02674 374 ARG A C 1
ATOM 5697 O O . ARG A 1 382 ? 19.08468 5.39728 -23.20497 1.000 29.11879 374 ARG A O 1
ATOM 5718 N N . LYS A 1 383 ? 17.86980 6.26540 -24.87581 1.000 26.07012 375 LYS A N 1
ATOM 5719 C CA . LYS A 1 383 ? 16.68768 6.45744 -24.05399 1.000 37.28595 375 LYS A CA 1
ATOM 5720 C C . LYS A 1 383 ? 16.01739 5.13230 -23.71584 1.000 32.14479 375 LYS A C 1
ATOM 5721 O O . LYS A 1 383 ? 15.93627 4.22246 -24.54770 1.000 25.37298 375 LYS A O 1
ATOM 5740 N N . ILE A 1 384 ? 15.52215 5.04357 -22.48548 1.000 24.49564 376 ILE A N 1
ATOM 5741 C CA . ILE A 1 384 ? 14.86656 3.84864 -21.96705 1.000 22.91523 376 ILE A CA 1
ATOM 5742 C C . ILE A 1 384 ? 13.35845 4.04273 -22.05505 1.000 16.63903 376 ILE A C 1
ATOM 5743 O O . ILE A 1 384 ? 12.84437 5.10675 -21.69131 1.000 20.32909 376 ILE A O 1
ATOM 5759 N N . ARG A 1 385 ? 12.64569 3.01684 -22.54590 1.000 15.43520 377 ARG A N 1
ATOM 5760 C CA . ARG A 1 385 ? 11.19432 2.94845 -22.45116 1.000 15.20807 377 ARG A CA 1
ATOM 5761 C C . ARG A 1 385 ? 10.90223 2.15797 -21.18527 1.000 17.17411 377 ARG A C 1
ATOM 5762 O O . ARG A 1 385 ? 10.94788 0.92655 -21.22123 1.000 16.68898 377 ARG A O 1
ATOM 5783 N N . PRO A 1 386 ? 10.65690 2.80734 -20.04123 1.000 15.29117 378 PRO A N 1
ATOM 5784 C CA . PRO A 1 386 ? 10.73162 2.06783 -18.76535 1.000 16.38553 378 PRO A CA 1
ATOM 5785 C C . PRO A 1 386 ? 9.66717 0.99736 -18.58245 1.000 16.55710 378 PRO A C 1
ATOM 5786 O O . PRO A 1 386 ? 9.90160 0.05720 -17.80602 1.000 13.44453 378 PRO A O 1
ATOM 5797 N N . TRP A 1 387 ? 8.51742 1.10801 -19.25429 1.000 15.73247 379 TRP A N 1
ATOM 5798 C CA . TRP A 1 387 ? 7.38284 0.22528 -19.02568 1.000 13.52377 379 TRP A CA 1
ATOM 5799 C C . TRP A 1 387 ? 7.31466 -0.92090 -20.02740 1.000 16.64968 379 TRP A C 1
ATOM 5800 O O . TRP A 1 387 ? 6.27018 -1.57009 -20.14790 1.000 18.23655 379 TRP A O 1
ATOM 5821 N N . GLU A 1 388 ? 8.41238 -1.20308 -20.72117 1.000 15.19764 380 GLU A N 1
ATOM 5822 C CA . GLU A 1 388 ? 8.46524 -2.30174 -21.66749 1.000 13.50603 380 GLU A CA 1
ATOM 5823 C C . GLU A 1 388 ? 9.91119 -2.75442 -21.80317 1.000 16.99751 380 GLU A C 1
ATOM 5824 O O . GLU A 1 388 ? 10.84051 -2.14743 -21.25318 1.000 18.33822 380 GLU A O 1
ATOM 5836 N N . ALA A 1 389 ? 10.08822 -3.84533 -22.53603 1.000 16.84294 381 ALA A N 1
ATOM 5837 C CA . ALA A 1 389 ? 11.42040 -4.38701 -22.74038 1.000 15.60405 381 ALA A CA 1
ATOM 5838 C C . ALA A 1 389 ? 12.29427 -3.40753 -23.51512 1.000 17.52570 381 ALA A C 1
ATOM 5839 O O . ALA A 1 389 ? 11.83619 -2.71105 -24.43179 1.000 15.23442 381 ALA A O 1
ATOM 5846 N N . ASN A 1 390 ? 13.56705 -3.36926 -23.13326 1.000 15.80346 382 ASN A N 1
ATOM 5847 C CA . ASN A 1 390 ? 14.59927 -2.61091 -23.82166 1.000 16.89224 382 ASN A CA 1
ATOM 5848 C C . ASN A 1 390 ? 15.77695 -3.52991 -24.10947 1.000 20.38633 382 ASN A C 1
ATOM 5849 O O . ASN A 1 390 ? 16.03808 -4.47731 -23.36648 1.000 18.14095 382 ASN A O 1
ATOM 5860 N N . THR A 1 391 ? 16.49207 -3.24870 -25.19637 1.000 17.93622 383 THR A N 1
ATOM 5861 C CA . THR A 1 391 ? 17.66921 -4.02593 -25.57076 1.000 22.56554 383 THR A CA 1
ATOM 5862 C C . THR A 1 391 ? 18.79491 -3.04747 -25.86790 1.000 22.53381 383 THR A C 1
ATOM 5863 O O . THR A 1 391 ? 18.76883 -2.35979 -26.89304 1.000 24.02016 383 THR A O 1
ATOM 5874 N N . LEU A 1 392 ? 19.76943 -2.97317 -24.96958 1.000 22.26199 384 LEU A N 1
ATOM 5875 C CA . LEU A 1 392 ? 20.88811 -2.05764 -25.11259 1.000 20.50221 384 LEU A CA 1
ATOM 5876 C C . LEU A 1 392 ? 22.16985 -2.81096 -25.44730 1.000 24.60040 384 LEU A C 1
ATOM 5877 O O . LEU A 1 392 ? 22.36568 -3.95931 -25.04431 1.000 24.98967 384 LEU A O 1
ATOM 5893 N N . ASP A 1 393 ? 23.03237 -2.15781 -26.21675 1.000 27.02959 385 ASP A N 1
ATOM 5894 C CA . ASP A 1 393 ? 24.37343 -2.65751 -26.45884 1.000 27.29539 385 ASP A CA 1
ATOM 5895 C C . ASP A 1 393 ? 25.29500 -2.22859 -25.31920 1.000 22.18319 385 ASP A C 1
ATOM 5896 O O . ASP A 1 393 ? 25.03066 -1.25912 -24.60504 1.000 22.87954 385 ASP A O 1
ATOM 5905 N N . VAL A 1 394 ? 26.40335 -2.95437 -25.16536 1.000 33.00783 386 VAL A N 1
ATOM 5906 C CA . VAL A 1 394 ? 27.38797 -2.57393 -24.15739 1.000 26.81464 386 VAL A CA 1
ATOM 5907 C C . VAL A 1 394 ? 27.88351 -1.15509 -24.40106 1.000 30.50291 386 VAL A C 1
ATOM 5908 O O . VAL A 1 394 ? 28.23484 -0.44107 -23.45327 1.000 31.52050 386 VAL A O 1
ATOM 5921 N N . ASP A 1 395 ? 27.91333 -0.71703 -25.66425 1.000 29.35691 387 ASP A N 1
ATOM 5922 C CA . ASP A 1 395 ? 28.32490 0.64536 -25.98737 1.000 29.06134 387 ASP A CA 1
ATOM 5923 C C . ASP A 1 395 ? 27.29563 1.69048 -25.58211 1.000 31.45061 387 ASP A C 1
ATOM 5924 O O . ASP A 1 395 ? 27.59999 2.88666 -25.62881 1.000 27.41641 387 ASP A O 1
ATOM 5933 N N . ASP A 1 396 ? 26.08808 1.28041 -25.21350 1.000 25.83652 388 ASP A N 1
ATOM 5934 C CA . ASP A 1 396 ? 25.05330 2.20728 -24.78922 1.000 23.71070 388 ASP A CA 1
ATOM 5935 C C . ASP A 1 396 ? 25.15215 2.55099 -23.30549 1.000 22.28602 388 ASP A C 1
ATOM 5936 O O . ASP A 1 396 ? 24.26735 3.23377 -22.78003 1.000 26.12652 388 ASP A O 1
ATOM 5945 N N . ILE A 1 397 ? 26.19640 2.08620 -22.62592 1.000 23.75704 389 ILE A N 1
ATOM 5946 C CA . ILE A 1 397 ? 26.38135 2.29551 -21.19353 1.000 27.39061 389 ILE A CA 1
ATOM 5947 C C . ILE A 1 397 ? 27.50986 3.29595 -20.98293 1.000 28.00201 389 ILE A C 1
ATOM 5948 O O . ILE A 1 397 ? 28.60357 3.13145 -2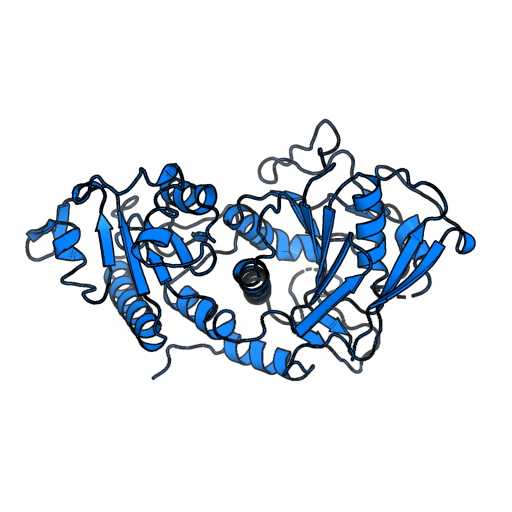1.53527 1.000 29.70943 389 ILE A O 1
ATOM 5964 N N . ASN A 1 398 ? 27.24618 4.32374 -20.17803 1.000 26.61899 390 ASN A N 1
ATOM 5965 C CA . ASN A 1 398 ? 28.25100 5.29599 -19.75982 1.000 27.00415 390 ASN A CA 1
ATOM 5966 C C . ASN A 1 398 ? 28.59574 5.00145 -18.30355 1.000 31.69880 390 ASN A C 1
ATOM 5967 O O . ASN A 1 398 ? 27.73747 5.12490 -17.42460 1.000 26.47212 390 ASN A O 1
ATOM 5978 N N . TYR A 1 399 ? 29.83800 4.58444 -18.05413 1.000 28.87355 391 TYR A N 1
ATOM 5979 C CA . TYR A 1 399 ? 30.31758 4.28703 -16.70213 1.000 28.46382 391 TYR A CA 1
ATOM 5980 C C . TYR A 1 399 ? 30.84382 5.58624 -16.11270 1.000 42.49518 391 TYR A C 1
ATOM 5981 O O . TYR A 1 399 ? 31.97272 5.99493 -16.39126 1.000 37.37893 391 TYR A O 1
ATOM 5999 N N . VAL A 1 400 ? 30.02020 6.24338 -15.29164 1.000 31.62208 392 VAL A N 1
ATOM 6000 C CA . VAL A 1 400 ? 30.30739 7.61894 -14.89524 1.000 26.70743 392 VAL A CA 1
ATOM 6001 C C . VAL A 1 400 ? 31.05642 7.73985 -13.57472 1.000 36.16422 392 VAL A C 1
ATOM 6002 O O . VAL A 1 400 ? 31.53486 8.83783 -13.24601 1.000 34.73166 392 VAL A O 1
ATOM 6015 N N . GLY A 1 401 ? 31.16616 6.66919 -12.79950 1.000 32.80033 393 GLY A N 1
ATOM 6016 C CA . GLY A 1 401 ? 31.86625 6.76811 -11.53651 1.000 36.84613 393 GLY A CA 1
ATOM 6017 C C . GLY A 1 401 ? 31.75929 5.49174 -10.72915 1.000 42.58245 393 GLY A C 1
ATOM 6018 O O . GLY A 1 401 ? 31.28537 4.45812 -11.20796 1.000 32.51427 393 GLY A O 1
ATOM 6022 N N . THR A 1 402 ? 32.21348 5.59660 -9.48215 1.000 24.03215 394 THR A N 1
ATOM 6023 C CA . THR A 1 402 ? 32.33345 4.44342 -8.60559 1.000 30.91345 394 THR A CA 1
ATOM 6024 C C . THR A 1 402 ? 32.04035 4.86711 -7.17374 1.000 47.88131 394 THR A C 1
ATOM 6025 O O . THR A 1 402 ? 32.52746 5.90777 -6.72549 1.000 42.17457 394 THR A O 1
ATOM 6036 N N . ILE A 1 403 ? 31.23482 4.07247 -6.47179 1.000 30.91344 395 ILE A N 1
ATOM 6037 C CA . ILE A 1 403 ? 31.07185 4.18236 -5.02499 1.000 22.34227 395 ILE A CA 1
ATOM 6038 C C . ILE A 1 403 ? 31.90131 3.04781 -4.43826 1.000 26.80844 395 ILE A C 1
ATOM 6039 O O . ILE A 1 403 ? 31.45282 1.90055 -4.37795 1.000 30.83931 395 ILE A O 1
ATOM 6055 N N . GLY A 1 404 ? 33.12618 3.35969 -4.02143 1.000 27.09890 396 GLY A N 1
ATOM 6056 C CA . GLY A 1 404 ? 34.02487 2.32672 -3.55628 1.000 31.95736 396 GLY A CA 1
ATOM 6057 C C . GLY A 1 404 ? 33.57347 1.71506 -2.24714 1.000 21.32332 396 GLY A C 1
ATOM 6058 O O . GLY A 1 404 ? 32.74341 2.25870 -1.51355 1.000 26.65965 396 GLY A O 1
ATOM 6062 N N . TYR A 1 405 ? 34.13915 0.54872 -1.94381 1.000 23.45654 397 TYR A N 1
ATOM 6063 C CA . TYR A 1 405 ? 33.79840 -0.10295 -0.68684 1.000 22.38199 397 TYR A CA 1
ATOM 6064 C C . TYR A 1 405 ? 34.55977 0.50574 0.48666 1.000 27.67273 397 TYR A C 1
ATOM 6065 O O . TYR A 1 405 ? 33.95944 1.04359 1.42261 1.000 22.25803 397 TYR A O 1
ATOM 6083 N N . ALA A 1 406 ? 35.89059 0.40455 0.46128 1.000 27.81374 398 ALA A N 1
ATOM 6084 C CA . ALA A 1 406 ? 36.68120 0.78676 1.62913 1.000 25.45001 398 ALA A CA 1
ATOM 6085 C C . ALA A 1 406 ? 36.38851 2.21704 2.05300 1.000 16.95579 398 ALA A C 1
ATOM 6086 O O . ALA A 1 406 ? 36.30282 2.51280 3.25108 1.000 28.96854 398 ALA A O 1
ATOM 6093 N N . GLU A 1 407 ? 36.22330 3.11742 1.08460 1.000 22.29305 399 GLU A N 1
ATOM 6094 C CA . GLU A 1 407 ? 36.05520 4.53167 1.39036 1.000 26.44044 399 GLU A CA 1
ATOM 6095 C C . GLU A 1 407 ? 34.72472 4.83105 2.06496 1.000 28.53411 399 GLU A C 1
ATOM 6096 O O . GLU A 1 407 ? 34.57297 5.90287 2.66022 1.000 27.30037 399 GLU A O 1
ATOM 6108 N N . ASN A 1 408 ? 33.75423 3.92350 1.98137 1.000 24.21888 400 ASN A N 1
ATOM 6109 C CA . ASN A 1 408 ? 32.39727 4.22366 2.42010 1.000 22.69701 400 ASN A CA 1
ATOM 6110 C C . ASN A 1 408 ? 31.91040 3.29862 3.52783 1.000 23.91625 400 ASN A C 1
ATOM 6111 O O . ASN A 1 408 ? 30.74489 3.39602 3.93324 1.000 20.98079 400 ASN A O 1
ATOM 6122 N N . VAL A 1 409 ? 32.77213 2.42445 4.04995 1.000 20.67359 401 VAL A N 1
ATOM 6123 C CA . VAL A 1 409 ? 32.41365 1.63614 5.22004 1.000 19.51788 401 VAL A CA 1
ATOM 6124 C C . VAL A 1 409 ? 32.32410 2.54508 6.43680 1.000 29.23569 401 VAL A C 1
ATOM 6125 O O . VAL A 1 409 ? 33.19592 3.39301 6.66165 1.000 24.87685 401 VAL A O 1
ATOM 6138 N N . THR A 1 410 ? 31.27774 2.36056 7.24146 1.000 21.64746 402 THR A N 1
ATOM 6139 C CA . THR A 1 410 ? 31.08319 3.17512 8.43269 1.000 22.64235 402 THR A CA 1
ATOM 6140 C C . THR A 1 410 ? 31.91592 2.63806 9.59650 1.000 29.45311 402 THR A C 1
ATOM 6141 O O . THR A 1 410 ? 32.27978 1.46014 9.64821 1.000 28.93878 402 THR A O 1
ATOM 6152 N N . HIS A 1 411 ? 32.21072 3.52703 10.54280 1.000 31.47236 403 HIS A N 1
ATOM 6153 C CA . HIS A 1 411 ? 33.11017 3.18587 11.63842 1.000 41.68839 403 HIS A CA 1
ATOM 6154 C C . HIS A 1 411 ? 32.61304 1.96387 12.40347 1.000 54.75582 403 HIS A C 1
ATOM 6155 O O . HIS A 1 411 ? 31.43749 1.87749 12.77322 1.000 47.68803 403 HIS A O 1
ATOM 6168 N N . GLY A 1 412 ? 33.52245 1.02035 12.64857 1.000 46.00662 404 GLY A N 1
ATOM 6169 C CA . GLY A 1 412 ? 33.20791 -0.18033 13.39296 1.000 40.40759 404 GLY A CA 1
ATOM 6170 C C . GLY A 1 412 ? 32.53821 -1.28182 12.60071 1.000 62.36307 404 GLY A C 1
ATOM 6171 O O . GLY A 1 412 ? 32.26387 -2.34805 13.16835 1.000 47.97878 404 GLY A O 1
ATOM 6172 N N . SER A 1 413 ? 32.27023 -1.07035 11.31382 1.000 41.24341 405 SER A N 1
ATOM 6173 C CA . SER A 1 413 ? 31.55603 -2.04752 10.50249 1.000 45.88515 405 SER A CA 1
ATOM 6174 C C . SER A 1 413 ? 32.53421 -3.03036 9.87180 1.000 51.72146 405 SER A C 1
ATOM 6175 O O . SER A 1 413 ? 33.48479 -2.62540 9.19555 1.000 47.27147 405 SER A O 1
ATOM 6178 N N . ALA A 1 414 ? 32.29520 -4.31698 10.09661 1.000 64.97224 406 ALA A N 1
ATOM 6179 C CA . ALA A 1 414 ? 33.12356 -5.37903 9.54389 1.000 60.99717 406 ALA A CA 1
ATOM 6180 C C . ALA A 1 414 ? 32.21956 -6.56540 9.22893 1.000 60.20375 406 ALA A C 1
ATOM 6181 O O . ALA A 1 414 ? 31.13126 -6.68025 9.79048 1.000 50.56123 406 ALA A O 1
ATOM 6183 N N . PRO A 1 415 ? 32.65502 -7.45642 8.33459 1.000 69.74161 407 PRO A N 1
ATOM 6184 C CA . PRO A 1 415 ? 31.82059 -8.63774 8.04164 1.000 61.38096 407 PRO A CA 1
ATOM 6185 C C . PRO A 1 415 ? 31.56835 -9.50202 9.26104 1.000 69.51604 407 PRO A C 1
ATOM 6186 O O . PRO A 1 415 ? 30.65812 -10.33815 9.23067 1.000 56.00323 407 PRO A O 1
ATOM 6190 N N . GLN A 1 416 ? 32.33338 -9.30897 10.34004 1.000 70.29840 408 GLN A N 1
ATOM 6191 C CA . GLN A 1 416 ? 32.17714 -10.11949 11.54176 1.000 57.49219 408 GLN A CA 1
ATOM 6192 C C . GLN A 1 416 ? 30.99324 -9.69121 12.39165 1.000 44.25275 408 GLN A C 1
ATOM 6193 O O . GLN A 1 416 ? 30.60163 -10.43647 13.29898 1.000 40.72326 408 GLN A O 1
ATOM 6199 N N . VAL A 1 417 ? 30.43343 -8.50476 12.15439 1.000 41.29481 409 VAL A N 1
ATOM 6200 C CA . VAL A 1 417 ? 29.40970 -8.02095 13.06927 1.000 32.58280 409 VAL A CA 1
ATOM 6201 C C . VAL A 1 417 ? 28.05119 -8.65715 12.77867 1.000 34.41647 409 VAL A C 1
ATOM 6202 O O . VAL A 1 417 ? 27.23586 -8.81452 13.69512 1.000 41.69329 409 VAL A O 1
ATOM 6214 N N . LEU A 1 418 ? 27.76216 -9.00339 11.51892 1.000 27.37210 410 LEU A N 1
ATOM 6215 C CA . LEU A 1 418 ? 26.45027 -9.56320 11.20329 1.000 24.47431 410 LEU A CA 1
ATOM 6216 C C . LEU A 1 418 ? 26.20731 -10.83778 11.99467 1.000 20.27865 410 LEU A C 1
ATOM 6217 O O . LEU A 1 418 ? 25.14479 -11.01023 12.60531 1.000 21.31384 410 LEU A O 1
ATOM 6233 N N . SER A 1 419 ? 27.18980 -11.74919 11.98599 1.000 22.71158 411 SER A N 1
ATOM 6234 C CA . SER A 1 419 ? 27.10592 -12.96578 12.78559 1.000 27.58639 411 SER A CA 1
ATOM 6235 C C . SER A 1 419 ? 26.76197 -12.64205 14.23265 1.000 21.24462 411 SER A C 1
ATOM 6236 O O . SER A 1 419 ? 25.88355 -13.26942 14.83287 1.000 23.46547 411 SER A O 1
ATOM 6244 N N . GLU A 1 420 ? 27.46105 -11.66779 14.81323 1.000 22.35679 412 GLU A N 1
ATOM 6245 C CA . GLU A 1 420 ? 27.23229 -11.32922 16.21149 1.000 22.27663 412 GLU A CA 1
ATOM 6246 C C . GLU A 1 420 ? 25.87262 -10.67365 16.40860 1.000 24.41467 412 GLU A C 1
ATOM 6247 O O . GLU A 1 420 ? 25.22679 -10.89061 17.44017 1.000 24.23812 412 GLU A O 1
ATOM 6259 N N . LYS A 1 421 ? 25.40532 -9.90498 15.42148 1.000 22.25258 413 LYS A N 1
ATOM 6260 C CA . LYS A 1 421 ? 24.09569 -9.26643 15.54749 1.000 20.58459 413 LYS A CA 1
ATOM 6261 C C . LYS A 1 421 ? 22.96596 -10.28809 15.46992 1.000 19.32199 413 LYS A C 1
ATOM 6262 O O . LYS A 1 421 ? 21.98666 -10.20274 16.22559 1.000 18.89884 413 LYS A O 1
ATOM 6281 N N . ILE A 1 422 ? 23.06376 -11.24925 14.55193 1.000 16.06347 414 ILE A N 1
ATOM 6282 C CA . ILE A 1 422 ? 22.03642 -12.27923 14.47915 1.000 15.32316 414 ILE A CA 1
ATOM 6283 C C . ILE A 1 422 ? 22.01871 -13.08984 15.76864 1.000 15.16867 414 ILE A C 1
ATOM 6284 O O . ILE A 1 422 ? 20.95129 -13.40953 16.30637 1.000 17.63328 414 ILE A O 1
ATOM 6300 N N . GLN A 1 423 ? 23.20173 -13.43195 16.29054 1.000 19.25117 415 GLN A N 1
ATOM 6301 C CA . GLN A 1 423 ? 23.25766 -14.18940 17.53784 1.000 21.22012 415 GLN A CA 1
ATOM 6302 C C . GLN A 1 423 ? 22.64804 -13.39840 18.69145 1.000 17.58963 415 GLN A C 1
ATOM 6303 O O . GLN A 1 423 ? 21.86190 -13.93937 19.48130 1.000 22.29220 415 GLN A O 1
ATOM 6317 N N . GLN A 1 424 ? 22.98219 -12.10701 18.78540 1.000 20.05602 416 GLN A N 1
ATOM 6318 C CA . GLN A 1 424 ? 22.40937 -11.25253 19.81876 1.000 22.02804 416 GLN A CA 1
ATOM 6319 C C . GLN A 1 424 ? 20.89347 -11.19021 19.69619 1.000 23.03555 416 GLN A C 1
ATOM 6320 O O . GLN A 1 424 ? 20.17596 -11.24080 20.70124 1.000 20.37416 416 GLN A O 1
ATOM 6334 N N . TYR A 1 425 ? 20.38830 -11.10144 18.46647 1.000 15.89829 417 TYR A N 1
ATOM 6335 C CA . TYR A 1 425 ? 18.94588 -11.04859 18.26088 1.000 14.95580 417 TYR A CA 1
ATOM 6336 C C . TYR A 1 425 ? 18.29050 -12.39025 18.57602 1.000 19.21217 417 TYR A C 1
ATOM 6337 O O . TYR A 1 425 ? 17.26809 -12.44322 19.26722 1.000 16.79617 417 TYR A O 1
ATOM 6355 N N . ASP A 1 426 ? 18.86151 -13.48748 18.07506 1.000 23.82822 418 ASP A N 1
ATOM 6356 C CA . ASP A 1 426 ? 18.20602 -14.78643 18.21099 1.000 23.44514 418 ASP A CA 1
ATOM 6357 C C . ASP A 1 426 ? 18.14194 -15.23615 19.66399 1.000 24.03789 418 ASP A C 1
ATOM 6358 O O . ASP A 1 426 ? 17.20126 -15.93439 20.05856 1.000 27.84466 418 ASP A O 1
ATOM 6367 N N . ASN A 1 427 ? 19.12162 -14.84547 20.47375 1.000 22.43815 419 ASN A N 1
ATOM 6368 C CA . ASN A 1 427 ? 19.21074 -15.29479 21.85566 1.000 24.80581 419 ASN A CA 1
ATOM 6369 C C . ASN A 1 427 ? 18.86923 -14.18838 22.84253 1.000 35.23948 419 ASN A C 1
ATOM 6370 O O . ASN A 1 427 ? 19.17538 -14.30927 24.03278 1.000 26.25790 419 ASN A O 1
ATOM 6381 N N . TRP A 1 428 ? 18.22181 -13.12485 22.37522 1.000 24.78583 420 TRP A N 1
ATOM 6382 C CA . TRP A 1 428 ? 17.95764 -11.97151 23.22148 1.000 22.33663 420 TRP A CA 1
ATOM 6383 C C . TRP A 1 428 ? 17.02274 -12.34545 24.36559 1.000 18.27588 420 TRP A C 1
ATOM 6384 O O . TRP A 1 428 ? 16.04560 -13.07450 24.17831 1.000 23.11709 420 TRP A O 1
ATOM 6405 N N . ASP A 1 429 ? 17.30676 -11.79315 25.54338 1.000 21.34171 421 ASP A N 1
ATOM 6406 C CA . AS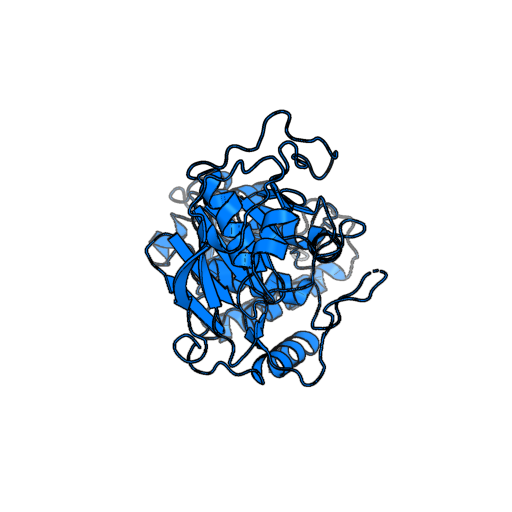P A 1 429 ? 16.45752 -11.93800 26.71317 1.000 23.18657 421 ASP A CA 1
ATOM 6407 C C . ASP A 1 429 ? 16.60428 -10.68401 27.56074 1.000 22.58602 421 ASP A C 1
ATOM 6408 O O . ASP A 1 429 ? 17.55414 -9.90770 27.39793 1.000 22.37999 421 ASP A O 1
ATOM 6417 N N . TRP A 1 430 ? 15.64940 -10.49017 28.46727 1.000 20.74016 422 TRP A N 1
ATOM 6418 C CA . TRP A 1 430 ? 15.70300 -9.35000 29.36321 1.000 23.05041 422 TRP A CA 1
ATOM 6419 C C . TRP A 1 430 ? 17.04794 -9.32728 30.08924 1.000 36.48551 422 TRP A C 1
ATOM 6420 O O . TRP A 1 430 ? 17.45408 -10.35421 30.65203 1.000 28.22979 422 TRP A O 1
ATOM 6441 N N . PRO A 1 431 ? 17.76362 -8.20683 30.09702 1.000 26.34275 423 PRO A N 1
ATOM 6442 C CA . PRO A 1 431 ? 19.05572 -8.15106 30.79177 1.000 38.56567 423 PRO A CA 1
ATOM 6443 C C . PRO A 1 431 ? 18.86678 -8.01729 32.30119 1.000 49.28390 423 PRO A C 1
ATOM 6444 O O . PRO A 1 431 ? 17.75566 -7.87566 32.80824 1.000 57.56733 423 PRO A O 1
ATOM 6455 N N . GLN A 1 432 ? 19.98650 -8.06076 33.01657 1.000 78.20690 424 GLN A N 1
ATOM 6456 C CA . GLN A 1 432 ? 19.99460 -7.89406 34.46509 1.000 81.59358 424 GLN A CA 1
ATOM 6457 C C . GLN A 1 432 ? 20.98745 -6.80346 34.86971 1.000 80.08566 424 GLN A C 1
ATOM 6458 O O . GLN A 1 432 ? 21.34930 -5.93738 34.06998 1.000 80.32634 424 GLN A O 1
#

Sequence (412 aa):
MYLKAVIFSIADVVLPLTSNTQPQELKSRIDSELRKLFAFLSSKGIKVIFLTNKNRNVRTHDGIVTLDEYLKKRKFPESIHFCRELDNNIPAKQTGKAIDDFIMAALELKRNEMIYVGRSQEDLQAATNGNTTLFINATWYEPVTEYGFQFSEPKEIARFIDVFCLREQLWGWQGHFNEDVHYYALAPFSTYVPEFTMYSANAKLSVGSPDFWIRYLGASIYFSGLSEGASFITTYVGHNAEDPYKLANIMEHDLKGLAVSFKGKYLKDLFLRHTTAIKSQVNITSQINTVNLNPAPIKNLITGERYTNPPKLKGKKILVIDDFCTEGNAHETARMYLKAAGANVINISWLKTINRDVSICEPTRKIRPWEANTLDVDDINYVGTIGYAENVTHGSAPQVLSEKIQQYDNWDWPQ

Radius of gyration: 22.82 Å; Cα contacts (8 Å, |Δi|>4): 854; chains: 1; bounding box: 50×46×71 Å

B-factor: mean 25.68, std 15.55, range [6.97, 114.74]

Solvent-accessible surface area: 18348 Å² total; per-residue (Å²): 134,69,0,66,0,0,0,0,0,12,22,6,0,0,15,33,65,105,26,146,117,39,79,184,100,38,61,77,154,8,16,60,31,0,130,93,0,14,64,10,0,48,84,83,50,6,95,6,0,0,0,5,66,130,29,98,107,10,205,49,189,141,33,97,45,42,2,43,100,14,0,67,203,50,6,96,111,22,52,30,27,2,74,100,100,44,153,115,1,45,41,28,75,72,0,100,1,1,52,42,0,43,68,53,33,146,20,125,77,28,17,0,0,0,0,0,40,22,101,94,7,20,76,1,0,12,46,1,91,2,1,6,0,8,0,16,20,10,29,100,25,124,87,26,4,5,43,0,69,63,0,58,23,0,0,38,0,0,31,1,6,0,56,134,146,65,11,8,4,0,60,4,96,49,100,164,50,0,43,1,22,0,4,0,1,24,53,62,212,68,135,122,73,81,6,47,67,92,154,78,179,21,66,22,27,31,41,54,0,0,1,13,16,0,0,0,1,0,8,8,48,29,17,18,144,61,11,39,21,2,0,2,12,9,27,60,52,31,156,44,22,42,59,14,0,73,25,2,37,81,19,2,32,3,0,3,42,4,20,118,23,66,5,0,34,10,0,1,56,12,76,71,71,12,110,98,13,49,98,56,4,15,20,5,0,37,13,0,9,0,13,54,36,0,32,93,49,39,107,92,39,90,110,32,124,93,58,6,163,4,167,52,83,44,0,0,0,2,12,9,17,0,27,63,0,17,3,4,0,0,0,3,7,0,0,83,50,20,20,8,87,7,15,0,0,1,2,0,0,27,41,117,98,72,0,48,0,4,30,41,88,116,127,18,74,19,64,89,49,2,103,8,82,80,119,29,14,74,120,50,21,75,4,4,17,81,139,40,43,19,165,51,22,37,39,120,41,10,56,112,23,26,113,82,2,90,119,27,88,28,77,226

InterPro domains:
  IPR000836 Phosphoribosyltransferase domain [cd06223] (322-363)
  IPR023214 HAD superfamily [G3DSA:3.40.50.1000] (24-160)
  IPR029057 Phosphoribosyltransferase-like [G3DSA:3.40.50.2020] (249-389)
  IPR029057 Phosphoribosyltransferase-like [SSF53271] (311-363)
  IPR036412 HAD-like superfamily [SSF56784] (32-161)

Secondary structure (DSSP, 8-state):
----EEEE-TBTTTB--S-S---TTHHHHHHHHHHHHHHHHHHTT-EEEEEES---EEEETTEEEEHHHHHHHHS-SSEEEEGGG-TTSPPGGGTHHHHHHHHHHT--GGGEEEEE-SHHHHHHHHHTT-EEEEE-SSS---S---EE-SHHHHHHHHHHHTSSS-S-SEEEEETTTEEEEEEEEE--SSTT--SB-----BSSS-HHHHHHHHHHHHHHTTTTTTEEEEEE---S-TTSTTHHHHHHHHHHHHHHHHHT-EEETTSEEE-S--------THHHHTTEEE-SS-BS-TTT-PBPSS----TT-EEEEEEEEESSSHHHHHHHHHHHHTT-EEEEEEEEEETT-PEEEEEESS---TTS-----GGGEEEEEEE-SGGGBPTT--THHHHHHHHHHHT-----